Protein AF-A0A3B8LNB0-F1 (afdb_monomer_lite)

Radius of gyration: 43.08 Å; chains: 1; bounding box: 92×65×103 Å

Sequence (412 aa):
MEYYRADARKRTEKNNGCLLYGCSLVPAVFVWGIVSVMEPTWGMLGNIMLLGLIFIYLGISRMNTKLPPAKMSLVLWLSLLCVSGILFAHLGRIGEGIQREEEKQLAQKQKDKQEKLARIKSLIKEAKKSITTSDTSKAFTLLRKVHRVTSGKNGTANRVLKELKLITSKKYLIQVIKNMSEQEYSKFEKNGYVAARHKVSTPEINNLLKRKLHLLKNEATKLRRQMKRERRQRVQNWINQANHVARSRDLCGRPKAIANAWNLLRKIRRQDRVYKKASNATKRLERCRRRAEREWGQALRGVMKTQRSTHCAKLHKIMVSRGIRVSCHGKYSETIKFKWVLFSRSSSRVFLKPIFQGLEKIGFRYIYVDNSRRAWSYKLHPQDESKAGKMILNQMGLGSPLKFRYPETKTR

Secondary structure (DSSP, 8-state):
--S-SSSSSSSSSS--SS-SSSSSSHHHHHHHHHHTTT-HHHHHHHHHHHHHHHHHHHHHHHS-S-S-HHHHHHHHHHHHHHHHHHHHHHHHHHHHHHHHHHHHHHHHHHHHHHHHHHHHHHHHHHHHHHHHTT-HHHHHHHHHHHHHHH-SS-HHHHHHHHHHHHHHHHHHHHHHHHH--HHHHHHHHHTTTTTTT-----HHHHHHHHHHHHHHHHHHHHHHHHHHHHHHHHHHHHHHHHHHHHH-HHHHT-HHHHHHHHHHHTT--TTSTTHHHHHHHHHHHHHHHHHHHHHHHHHHHHHHHHHHHHHHHHHHHHHHTTT-EEEEESTTS-EEEEE-TT--HHHHHHHHHHHHHHHHHTT--EEEEE-SS-EEEEE-----GGGHHHHHHHHTT-SS----PPP-----

Foldseek 3Di:
DPPPDDPDPPPPPPPPPDDDDDPDPVVVVVVVVVVCPPDVVVVVVVVVVVVVVVVVVVVVVPPDDDDDVVVVVVVVVVVVVVVVVVVVVVVVVVVVVV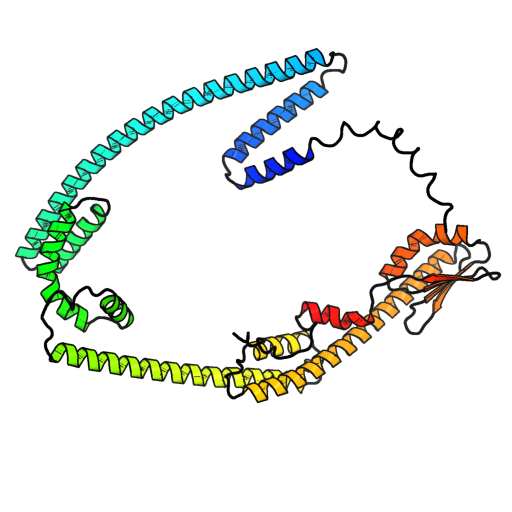VVVVVVVVVVVVVVVVVLVVVLVVLLVVLVVCVVVVNVVSNVVSLVVSCVSPVPDDVPNVVSVVVVCVVCCVVVVVVCVVPDDDVVVVVVVVVVPPCVPDPPVDVVVVVVVVVVVVVVVVVVVVVVVVVLVVVLVQLVVLLVQLVVLLPDPVSLLPLLSLLVSLVSLLVDDPPRPCVVSSQVSLVSSLVSLVVNLVVVLVVVLVVLLVLLVVVQVVCQVVCVVVVWHWDFDDPSSLEIEIEAQDDDPVRVCVVCVVVLVVSLQSRRQWYWYHNPVDIDIDGHDHDDSNCVSLVVSVVSVSNDRRGNDDPPPPPD

pLDDT: mean 77.57, std 18.74, range [37.28, 98.56]

Structure (mmCIF, N/CA/C/O backbone):
data_AF-A0A3B8LNB0-F1
#
_entry.id   AF-A0A3B8LNB0-F1
#
loop_
_atom_site.group_PDB
_atom_site.id
_atom_site.type_symbol
_atom_site.label_atom_id
_atom_site.label_alt_id
_atom_site.label_comp_id
_atom_site.label_asym_id
_atom_site.label_entity_id
_atom_site.label_seq_id
_atom_site.pdbx_PDB_ins_code
_atom_site.Cartn_x
_atom_site.Cartn_y
_atom_site.Cartn_z
_atom_site.occupancy
_atom_site.B_iso_or_equiv
_atom_site.auth_seq_id
_atom_site.auth_comp_id
_atom_site.auth_asym_id
_atom_site.auth_atom_id
_atom_site.pdbx_PDB_model_num
ATOM 1 N N . MET A 1 1 ? 51.749 -22.178 -1.824 1.00 47.59 1 MET A N 1
ATOM 2 C CA . MET A 1 1 ? 51.013 -21.216 -0.980 1.00 47.59 1 MET A CA 1
ATOM 3 C C . MET A 1 1 ? 51.933 -20.823 0.177 1.00 47.59 1 MET A C 1
ATOM 5 O O . MET A 1 1 ? 51.660 -21.185 1.304 1.00 47.59 1 MET A O 1
ATOM 9 N N . GLU A 1 2 ? 53.061 -20.152 -0.107 1.00 44.31 2 GLU A N 1
ATOM 10 C CA . GLU A 1 2 ? 54.080 -19.855 0.926 1.00 44.31 2 GLU A CA 1
ATOM 11 C C . GLU A 1 2 ? 55.056 -18.713 0.551 1.00 44.31 2 GLU A C 1
ATOM 13 O O . GLU A 1 2 ? 56.157 -18.629 1.071 1.00 44.31 2 GLU A O 1
ATOM 18 N N . TYR A 1 3 ? 54.653 -17.785 -0.331 1.00 37.28 3 TYR A N 1
ATOM 19 C CA . TYR A 1 3 ? 55.548 -16.727 -0.850 1.00 37.28 3 TYR A CA 1
ATOM 20 C C . TYR A 1 3 ? 54.986 -15.293 -0.758 1.00 37.28 3 TYR A C 1
ATOM 22 O O . TYR A 1 3 ? 55.338 -14.427 -1.549 1.00 37.28 3 TYR A O 1
ATOM 30 N N . TYR A 1 4 ? 54.108 -15.013 0.215 1.00 40.22 4 TYR A N 1
ATOM 31 C CA . TYR A 1 4 ? 53.531 -13.669 0.425 1.00 40.22 4 TYR A CA 1
ATOM 32 C C . TYR A 1 4 ? 53.410 -13.286 1.913 1.00 40.22 4 TYR A C 1
ATOM 34 O O . TYR A 1 4 ? 52.330 -12.954 2.400 1.00 40.22 4 TYR A O 1
ATOM 42 N N . ARG A 1 5 ? 54.516 -13.327 2.670 1.00 46.34 5 ARG A N 1
ATOM 43 C CA . ARG A 1 5 ? 54.548 -12.807 4.058 1.00 46.34 5 ARG A CA 1
ATOM 44 C C . ARG A 1 5 ? 55.707 -11.864 4.406 1.00 46.34 5 ARG A C 1
ATOM 46 O O . ARG A 1 5 ? 55.809 -11.463 5.559 1.00 46.34 5 ARG A O 1
ATOM 53 N N . ALA A 1 6 ? 56.517 -11.424 3.443 1.00 43.62 6 ALA A N 1
ATOM 54 C CA . ALA A 1 6 ? 57.726 -10.645 3.744 1.00 43.62 6 ALA A CA 1
ATOM 55 C C . ALA A 1 6 ? 57.681 -9.139 3.401 1.00 43.62 6 ALA A C 1
ATOM 57 O O . ALA A 1 6 ? 58.701 -8.481 3.560 1.00 43.62 6 ALA A O 1
ATOM 58 N N . ASP A 1 7 ? 56.538 -8.562 2.998 1.00 42.69 7 ASP A N 1
ATOM 59 C CA . ASP A 1 7 ? 56.508 -7.166 2.498 1.00 42.69 7 ASP A CA 1
ATOM 60 C C . ASP A 1 7 ? 55.556 -6.209 3.251 1.00 42.69 7 ASP A C 1
ATOM 62 O O . ASP A 1 7 ? 55.175 -5.147 2.764 1.00 42.69 7 ASP A O 1
ATOM 66 N N . ALA A 1 8 ? 55.168 -6.562 4.483 1.00 40.72 8 ALA A N 1
ATOM 67 C CA . ALA A 1 8 ? 54.227 -5.776 5.297 1.00 40.72 8 ALA A CA 1
ATOM 68 C C . ALA A 1 8 ? 54.859 -5.034 6.496 1.00 40.72 8 ALA A C 1
ATOM 70 O O . ALA A 1 8 ? 54.129 -4.480 7.313 1.00 40.72 8 ALA A O 1
ATOM 71 N N . ARG A 1 9 ? 56.196 -4.990 6.628 1.00 44.66 9 ARG A N 1
ATOM 72 C CA . ARG A 1 9 ? 56.875 -4.382 7.801 1.00 44.66 9 ARG A CA 1
ATOM 73 C C . ARG A 1 9 ? 57.774 -3.166 7.529 1.00 44.66 9 ARG A C 1
ATOM 75 O O . ARG A 1 9 ? 58.462 -2.728 8.439 1.00 44.66 9 ARG A O 1
ATOM 82 N N . LYS A 1 10 ? 57.739 -2.557 6.336 1.00 39.97 10 LYS A N 1
ATOM 83 C CA . LYS A 1 10 ? 58.525 -1.333 6.030 1.00 39.97 10 LYS A CA 1
ATOM 84 C C . LYS A 1 10 ? 57.711 -0.089 5.630 1.00 39.97 10 LYS A C 1
ATOM 86 O O . LYS A 1 10 ? 58.271 0.869 5.111 1.00 39.97 10 LYS A O 1
ATOM 91 N N . ARG A 1 11 ? 56.396 -0.050 5.895 1.00 41.50 11 ARG A N 1
ATOM 92 C CA . ARG A 1 11 ? 55.531 1.123 5.598 1.00 41.50 11 ARG A CA 1
ATOM 93 C C . ARG A 1 11 ? 54.816 1.738 6.809 1.00 41.50 11 ARG A C 1
ATOM 95 O O . ARG A 1 11 ? 53.816 2.424 6.631 1.00 41.50 11 ARG A O 1
ATOM 102 N N . THR A 1 12 ? 55.324 1.543 8.024 1.00 41.53 12 THR A N 1
ATOM 103 C CA . THR A 1 12 ? 54.740 2.133 9.247 1.00 41.53 12 THR A CA 1
ATOM 104 C C . THR A 1 12 ? 55.551 3.272 9.869 1.00 41.53 12 THR A C 1
ATOM 106 O O . THR A 1 12 ? 55.121 3.809 10.879 1.00 41.53 12 THR A O 1
ATOM 109 N N . GLU A 1 13 ? 56.650 3.725 9.256 1.00 42.22 13 GLU A N 1
ATOM 110 C CA . GLU A 1 13 ? 57.500 4.785 9.842 1.00 42.22 13 GLU A CA 1
ATOM 111 C C . GLU A 1 13 ? 57.568 6.104 9.058 1.00 42.22 13 GLU A C 1
ATOM 113 O O . GLU A 1 13 ? 58.299 7.005 9.452 1.00 42.22 13 GLU A O 1
ATOM 118 N N . LYS A 1 14 ? 56.784 6.292 7.985 1.00 39.81 14 LYS A N 1
ATOM 119 C CA . LYS A 1 14 ? 56.882 7.521 7.163 1.00 39.81 14 LYS A CA 1
ATOM 120 C C . LYS A 1 14 ? 55.637 8.406 7.060 1.00 39.81 14 LYS A C 1
ATOM 122 O O . LYS A 1 14 ? 55.681 9.380 6.322 1.00 39.81 14 LYS A O 1
ATOM 127 N N . ASN A 1 15 ? 54.571 8.133 7.821 1.00 38.41 15 ASN A N 1
ATOM 128 C CA . ASN A 1 15 ? 53.327 8.927 7.782 1.00 38.41 15 ASN A CA 1
ATOM 129 C C . ASN A 1 15 ? 52.863 9.496 9.142 1.00 38.41 15 ASN A C 1
ATOM 131 O O . ASN A 1 15 ? 51.720 9.931 9.260 1.00 38.41 15 ASN A O 1
ATOM 135 N N . ASN A 1 16 ? 53.742 9.579 10.146 1.00 41.66 16 ASN A N 1
ATOM 136 C CA . ASN A 1 16 ? 53.445 10.236 11.431 1.00 41.66 16 ASN A CA 1
ATOM 137 C C . ASN A 1 16 ? 53.895 11.705 11.449 1.00 41.66 16 ASN A C 1
ATOM 139 O O . ASN A 1 16 ? 54.630 12.131 12.333 1.00 41.66 16 ASN A O 1
ATOM 143 N N . GLY A 1 17 ? 53.477 12.491 10.456 1.00 38.34 17 GLY A N 1
ATOM 144 C CA . GLY A 1 17 ? 53.945 13.871 10.331 1.00 38.34 17 GLY A CA 1
ATOM 145 C C . GLY A 1 17 ? 53.030 14.782 9.530 1.00 38.34 17 GLY A C 1
ATOM 146 O O . GLY A 1 17 ? 53.528 15.478 8.661 1.00 38.34 17 GLY A O 1
ATOM 147 N N . CYS A 1 18 ? 51.710 14.745 9.759 1.00 40.84 18 CYS A N 1
ATOM 148 C CA . CYS A 1 18 ? 50.777 15.806 9.330 1.00 40.84 18 CYS A CA 1
ATOM 149 C C . CYS A 1 18 ? 49.344 15.557 9.843 1.00 40.84 18 CYS A C 1
ATOM 151 O O . CYS A 1 18 ? 48.437 15.355 9.050 1.00 40.84 18 CYS A O 1
ATOM 153 N N . LEU A 1 19 ? 49.105 15.545 11.158 1.00 40.72 19 LEU A N 1
ATOM 154 C CA . LEU A 1 19 ? 47.739 15.553 11.719 1.00 40.72 19 LEU A CA 1
ATOM 155 C C . LEU A 1 19 ? 47.751 16.120 13.153 1.00 40.72 19 LEU A C 1
ATOM 157 O O . LEU A 1 19 ? 47.527 15.392 14.110 1.00 40.72 19 LEU A O 1
ATOM 161 N N . LEU A 1 20 ? 48.045 17.416 13.329 1.00 45.12 20 LEU A N 1
ATOM 162 C CA . LEU A 1 20 ? 47.995 18.046 14.665 1.00 45.12 20 LEU A CA 1
ATOM 163 C C . LEU A 1 20 ? 47.357 19.448 14.746 1.00 45.12 20 LEU A C 1
ATOM 165 O O . LEU A 1 20 ? 47.455 20.082 15.786 1.00 45.12 20 LEU A O 1
ATOM 169 N N . TYR A 1 21 ? 46.618 19.921 13.732 1.00 42.56 21 TYR A N 1
ATOM 170 C CA . TYR A 1 21 ? 45.950 21.242 13.808 1.00 42.56 21 TYR A CA 1
ATOM 171 C C . TYR A 1 21 ? 44.509 21.298 13.264 1.00 42.56 21 TYR A C 1
ATOM 173 O O . TYR A 1 21 ? 44.079 22.321 12.745 1.00 42.56 21 TYR A O 1
ATOM 181 N N . GLY A 1 22 ? 43.724 20.219 13.388 1.00 43.25 22 GLY A N 1
ATOM 182 C CA . GLY A 1 22 ? 42.384 20.167 12.773 1.00 43.25 22 GLY A CA 1
ATOM 183 C C . GLY A 1 22 ? 41.239 19.559 13.585 1.00 43.25 22 GLY A C 1
ATOM 184 O O . GLY A 1 22 ? 40.227 19.220 12.983 1.00 43.25 22 GLY A O 1
ATOM 185 N N . CYS A 1 23 ? 41.357 19.361 14.906 1.00 42.91 23 CYS A N 1
ATOM 186 C CA . CYS A 1 23 ? 40.356 18.575 15.659 1.00 42.91 23 CYS A CA 1
ATOM 187 C C . CYS A 1 23 ? 39.859 19.150 17.000 1.00 42.91 23 CYS A C 1
ATOM 189 O O . CYS A 1 23 ? 39.210 18.428 17.748 1.00 42.91 23 CYS A O 1
ATOM 191 N N . SER A 1 24 ? 40.068 20.432 17.315 1.00 45.41 24 SER A N 1
ATOM 192 C CA . SER A 1 24 ? 39.623 21.000 18.606 1.00 45.41 24 SER A CA 1
ATOM 193 C C . SER A 1 24 ? 38.298 21.782 18.584 1.00 45.41 24 SER A C 1
ATOM 195 O O . SER A 1 24 ? 37.756 22.059 19.649 1.00 45.41 24 SER A O 1
ATOM 197 N N . LEU A 1 25 ? 37.719 22.108 17.420 1.00 47.16 25 LEU A N 1
ATOM 198 C CA . LEU A 1 25 ? 36.501 22.943 17.354 1.00 47.16 25 LEU A CA 1
ATOM 199 C C . LEU A 1 25 ? 35.176 22.162 17.329 1.00 47.16 25 LEU A C 1
ATOM 201 O O . LEU A 1 25 ? 34.131 22.710 17.673 1.00 47.16 25 LEU A O 1
ATOM 205 N N . VAL A 1 26 ? 35.194 20.879 16.968 1.00 46.97 26 VAL A N 1
ATOM 206 C CA . VAL A 1 26 ? 33.964 20.079 16.813 1.00 46.97 26 VAL A CA 1
ATOM 207 C C . VAL A 1 26 ? 33.303 19.699 18.154 1.00 46.97 26 VAL A C 1
ATOM 209 O O . VAL A 1 26 ? 32.074 19.751 18.224 1.00 46.97 26 VAL A O 1
ATOM 212 N N . PRO A 1 27 ? 34.036 19.395 19.248 1.00 47.06 27 PRO A N 1
ATOM 213 C CA . PRO A 1 27 ? 33.396 19.081 20.530 1.00 47.06 27 PRO A CA 1
ATOM 214 C C . PRO A 1 27 ? 32.747 20.303 21.200 1.00 47.06 27 PRO A C 1
ATOM 216 O O . PRO A 1 27 ? 31.698 20.175 21.828 1.00 47.06 27 PRO A O 1
ATOM 219 N N . ALA A 1 28 ? 33.328 21.498 21.036 1.00 50.28 28 ALA A N 1
ATOM 220 C CA . ALA A 1 28 ? 32.856 22.715 21.698 1.00 50.28 28 ALA A CA 1
ATOM 221 C C . ALA A 1 28 ? 31.493 23.184 21.162 1.00 50.28 28 ALA A C 1
ATOM 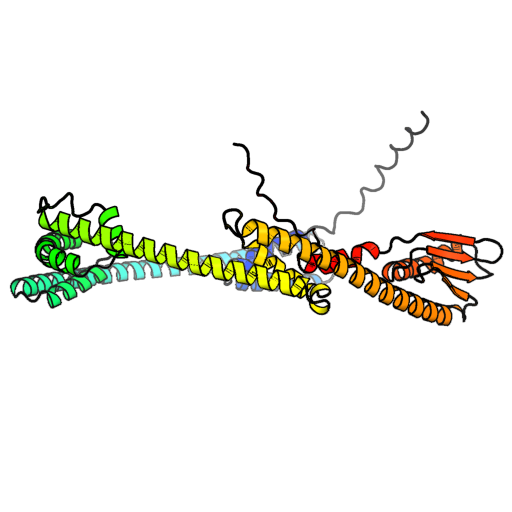223 O O . ALA A 1 28 ? 30.611 23.532 21.943 1.00 50.28 28 ALA A O 1
ATOM 224 N N . VAL A 1 29 ? 31.274 23.107 19.844 1.00 53.78 29 VAL A N 1
ATOM 225 C CA . VAL A 1 29 ? 29.987 23.474 19.221 1.00 53.78 29 VAL A CA 1
ATOM 226 C C . VAL A 1 29 ? 28.875 22.493 19.616 1.00 53.78 29 VAL A C 1
ATOM 228 O O . VAL A 1 29 ? 27.722 22.890 19.780 1.00 53.78 29 VAL A O 1
ATOM 231 N N . PHE A 1 30 ? 29.219 21.219 19.837 1.00 47.47 30 PHE A N 1
ATOM 232 C CA . PHE A 1 30 ? 28.248 20.184 20.194 1.00 47.47 30 PHE A CA 1
ATOM 233 C C . PHE A 1 30 ? 27.805 20.259 21.664 1.00 47.47 30 PHE A C 1
ATOM 235 O O . PHE A 1 30 ? 26.628 20.060 21.955 1.00 47.47 30 PHE A O 1
ATOM 242 N N . VAL A 1 31 ? 28.709 20.605 22.589 1.00 55.16 31 VAL A N 1
ATOM 243 C CA . VAL A 1 31 ? 28.351 20.841 24.002 1.00 55.16 31 VAL A CA 1
ATOM 244 C C . VAL A 1 31 ? 27.534 22.128 24.152 1.00 55.16 31 VAL A C 1
ATOM 246 O O . VAL A 1 31 ? 26.568 22.161 24.913 1.00 55.16 31 VAL A O 1
ATOM 249 N N . TRP A 1 32 ? 27.847 23.167 23.374 1.00 53.41 32 TRP A N 1
ATOM 250 C CA . TRP A 1 32 ? 27.136 24.445 23.446 1.00 53.41 32 TRP A CA 1
ATOM 251 C C . TRP A 1 32 ? 25.685 24.342 22.956 1.00 53.41 32 TRP A C 1
ATOM 253 O O . TRP A 1 32 ? 24.777 24.850 23.611 1.00 53.41 32 TRP A O 1
ATOM 263 N N . GLY A 1 33 ? 25.441 23.568 21.890 1.00 52.94 33 GLY A N 1
ATOM 264 C CA . GLY A 1 33 ? 24.086 23.287 21.403 1.00 52.94 33 GLY A CA 1
ATOM 265 C C . GLY A 1 33 ? 23.198 22.529 22.400 1.00 52.94 33 GLY A C 1
ATOM 266 O O . GLY A 1 33 ? 21.979 22.654 22.334 1.00 52.94 33 GLY A O 1
ATOM 267 N N . ILE A 1 34 ? 23.781 21.781 23.345 1.00 52.62 34 ILE A N 1
ATOM 268 C CA . ILE A 1 34 ? 23.028 21.054 24.381 1.00 52.62 34 ILE A CA 1
ATOM 269 C C . ILE A 1 34 ? 22.676 21.977 25.559 1.00 52.62 34 ILE A C 1
ATOM 271 O O . ILE A 1 34 ? 21.572 21.886 26.094 1.00 52.62 34 ILE A O 1
ATOM 275 N N . VAL A 1 35 ? 23.556 22.916 25.925 1.00 50.47 35 VAL A N 1
ATOM 276 C CA . VAL A 1 35 ? 23.303 23.871 27.022 1.00 50.47 35 VAL A CA 1
ATOM 277 C C . VAL A 1 35 ? 22.252 24.920 26.633 1.00 50.47 35 VAL A C 1
ATOM 279 O O . VAL A 1 35 ? 21.405 25.268 27.453 1.00 50.47 35 VAL A O 1
ATOM 282 N N . SER A 1 36 ? 22.213 25.361 25.369 1.00 47.31 36 SER A N 1
ATOM 283 C CA . SER A 1 36 ? 21.210 26.329 24.887 1.00 47.31 36 SER A CA 1
ATOM 284 C C . SER A 1 36 ? 19.768 25.804 24.886 1.00 47.31 36 SER A C 1
ATOM 286 O O . SER A 1 36 ? 18.832 26.591 24.770 1.00 47.31 36 SER A O 1
ATOM 288 N N . VAL A 1 37 ? 19.573 24.487 25.006 1.00 51.66 37 VAL A N 1
ATOM 289 C CA . VAL A 1 37 ? 18.241 23.862 25.000 1.00 51.66 37 VAL A CA 1
ATOM 290 C C . VAL A 1 37 ? 17.629 23.799 26.404 1.00 51.66 37 VAL A C 1
ATOM 292 O O . VAL A 1 37 ? 16.415 23.637 26.512 1.00 51.66 37 VAL A O 1
ATOM 295 N N . MET A 1 38 ? 18.418 23.951 27.479 1.00 45.47 38 MET A N 1
ATOM 296 C CA . MET A 1 38 ? 17.905 23.713 28.833 1.00 45.47 38 MET A CA 1
ATOM 297 C C . MET A 1 38 ? 17.349 24.936 29.565 1.00 45.47 38 MET A C 1
ATOM 299 O O . MET A 1 38 ? 16.394 24.739 30.303 1.00 45.47 38 MET A O 1
ATOM 303 N N . GLU A 1 39 ? 17.800 26.174 29.333 1.00 48.69 39 GLU A N 1
ATOM 304 C CA . GLU A 1 39 ? 17.198 27.359 29.978 1.00 48.69 39 GLU A CA 1
ATOM 305 C C . GLU A 1 39 ? 17.448 28.654 29.166 1.00 48.69 39 GLU A C 1
ATOM 307 O O . GLU A 1 39 ? 18.599 28.981 28.861 1.00 48.69 39 GLU A O 1
ATOM 312 N N . PRO A 1 40 ? 16.406 29.440 28.821 1.00 51.19 40 PRO A N 1
ATOM 313 C CA . PRO A 1 40 ? 16.531 30.599 27.925 1.00 51.19 40 PRO A CA 1
ATOM 314 C C . PRO A 1 40 ? 17.334 31.775 28.511 1.00 51.19 40 PRO A C 1
ATOM 316 O O . PRO A 1 40 ? 17.843 32.604 27.760 1.00 51.19 40 PRO A O 1
ATOM 319 N N . THR A 1 41 ? 17.493 31.851 29.833 1.00 54.41 41 THR A N 1
ATOM 320 C CA . THR A 1 41 ? 18.237 32.923 30.519 1.00 54.41 41 THR A CA 1
ATOM 321 C C . THR A 1 41 ? 19.754 32.769 30.392 1.00 54.41 41 THR A C 1
ATOM 323 O O . THR A 1 41 ? 20.460 33.762 30.219 1.00 54.41 41 THR A O 1
ATOM 326 N N . TRP A 1 42 ? 20.266 31.535 30.369 1.00 55.84 42 TRP A N 1
ATOM 327 C CA . TRP A 1 42 ? 21.692 31.262 30.146 1.00 55.84 42 TRP A CA 1
ATOM 328 C C . TRP A 1 42 ? 22.116 31.493 28.694 1.00 55.84 42 TRP A C 1
ATOM 330 O O . TRP A 1 42 ? 23.265 31.850 28.431 1.00 55.84 42 TRP A O 1
ATOM 340 N N . GLY A 1 43 ? 21.177 31.366 27.750 1.00 60.16 43 GLY A N 1
ATOM 341 C CA . GLY A 1 43 ? 21.426 31.625 26.333 1.00 60.16 43 GLY A CA 1
ATOM 342 C C . GLY A 1 43 ? 21.853 33.068 26.050 1.00 60.16 43 GLY A C 1
ATOM 343 O O . GLY A 1 43 ? 22.729 33.296 25.219 1.00 60.16 43 GLY A O 1
ATOM 344 N N . MET A 1 44 ? 21.296 34.050 26.769 1.00 63.31 44 MET A N 1
ATOM 345 C CA . MET A 1 44 ? 21.605 35.464 26.521 1.00 63.31 44 MET A CA 1
ATOM 346 C C . MET A 1 44 ? 23.004 35.849 27.026 1.00 63.31 44 MET A C 1
ATOM 348 O O . MET A 1 44 ? 23.778 36.456 26.288 1.00 63.31 44 MET A O 1
ATOM 352 N N . LEU A 1 45 ? 23.370 35.423 28.241 1.00 68.25 45 LEU A N 1
ATOM 353 C CA . LEU A 1 45 ? 24.714 35.632 28.799 1.00 68.25 45 LEU A CA 1
ATOM 354 C C . LEU A 1 45 ? 25.786 34.856 28.021 1.00 68.25 45 LEU A C 1
ATOM 356 O O . LEU A 1 45 ? 26.863 35.391 27.758 1.00 68.25 45 LEU A O 1
ATOM 360 N N . GLY A 1 46 ? 25.473 33.629 27.590 1.00 71.75 46 GLY A N 1
ATOM 361 C CA . GLY A 1 46 ? 26.355 32.828 26.741 1.00 71.75 46 GLY A CA 1
ATOM 362 C C . GLY A 1 46 ? 26.640 33.500 25.397 1.00 71.75 46 GLY A C 1
ATOM 363 O O . GLY A 1 46 ? 27.793 33.556 24.972 1.00 71.75 46 GLY A O 1
ATOM 364 N N . ASN A 1 47 ? 25.619 34.077 24.758 1.00 73.31 47 ASN A N 1
ATOM 365 C CA . ASN A 1 47 ? 25.783 34.790 23.491 1.00 73.31 47 ASN A CA 1
ATOM 366 C C . ASN A 1 47 ? 26.624 36.068 23.636 1.00 73.31 47 ASN A C 1
ATOM 368 O O . ASN A 1 47 ? 27.452 36.344 22.770 1.00 73.31 47 ASN A O 1
ATOM 372 N N . ILE A 1 48 ? 26.466 36.820 24.731 1.00 75.75 48 ILE A N 1
ATOM 373 C CA . ILE A 1 48 ? 27.280 38.018 25.003 1.00 75.75 48 ILE A CA 1
ATOM 374 C C . ILE A 1 48 ? 28.753 37.635 25.221 1.00 75.75 48 ILE A C 1
ATOM 376 O O . ILE A 1 48 ? 29.641 38.261 24.643 1.00 75.75 48 ILE A O 1
ATOM 380 N N . MET A 1 49 ? 29.018 36.569 25.985 1.00 76.44 49 MET A N 1
ATOM 381 C CA . MET A 1 49 ? 30.370 36.028 26.188 1.00 76.44 49 MET A CA 1
ATOM 382 C C . MET A 1 49 ? 31.009 35.559 24.876 1.00 76.44 49 MET A C 1
ATOM 384 O O . MET A 1 49 ? 32.164 35.888 24.602 1.00 76.44 49 MET A O 1
ATOM 388 N N . LEU A 1 50 ? 30.260 34.832 24.037 1.00 76.19 50 LEU A N 1
ATOM 389 C CA . LEU A 1 50 ? 30.762 34.361 22.747 1.00 76.19 50 LEU A CA 1
ATOM 390 C C . LEU A 1 50 ? 31.108 35.536 21.823 1.00 76.19 50 LEU A C 1
ATOM 392 O O . LEU A 1 50 ? 32.180 35.547 21.221 1.00 76.19 50 LEU A O 1
ATOM 396 N N . LEU A 1 51 ? 30.234 36.542 21.739 1.00 76.69 51 LEU A N 1
ATOM 397 C CA . LEU A 1 51 ? 30.493 37.745 20.948 1.00 76.69 51 LEU A CA 1
ATOM 398 C C . LEU A 1 51 ? 31.733 38.489 21.456 1.00 76.69 51 LEU A C 1
ATOM 400 O O . LEU A 1 51 ? 32.578 38.864 20.647 1.00 76.69 51 LEU A O 1
ATOM 404 N N . GLY A 1 52 ? 31.899 38.630 22.775 1.00 79.12 52 GLY A N 1
ATOM 405 C CA . GLY A 1 52 ? 33.100 39.221 23.371 1.00 79.12 52 GLY A CA 1
ATOM 406 C C . GLY A 1 52 ? 34.384 38.483 22.978 1.00 79.12 52 GLY A C 1
ATOM 407 O O . GLY A 1 52 ? 35.347 39.111 22.540 1.00 79.12 52 GLY A O 1
ATOM 408 N N . LEU A 1 53 ? 34.381 37.147 23.043 1.00 77.62 53 LEU A N 1
ATOM 409 C CA . LEU A 1 53 ? 35.521 36.319 22.628 1.00 77.62 53 LEU A CA 1
ATOM 410 C C . LEU A 1 53 ? 35.823 36.445 21.130 1.00 77.62 53 LEU A C 1
ATOM 412 O O . LEU A 1 53 ? 36.991 36.505 20.746 1.00 77.62 53 LEU A O 1
ATOM 416 N N . ILE A 1 54 ? 34.790 36.537 20.288 1.00 77.38 54 ILE A N 1
ATOM 417 C CA . ILE A 1 54 ? 34.943 36.765 18.845 1.00 77.38 54 ILE A CA 1
ATOM 418 C C . ILE A 1 54 ? 35.573 38.138 18.583 1.00 77.38 54 ILE A C 1
ATOM 420 O O . ILE A 1 54 ? 36.508 38.230 17.791 1.00 77.38 54 ILE A O 1
ATOM 424 N N . PHE A 1 55 ? 35.127 39.198 19.264 1.00 78.38 55 PHE A N 1
ATOM 425 C CA . PHE A 1 55 ? 35.709 40.536 19.111 1.00 78.38 55 PHE A CA 1
ATOM 426 C C . PHE A 1 55 ? 37.167 40.600 19.577 1.00 78.38 55 PHE A C 1
ATOM 428 O O . PHE A 1 55 ? 37.991 41.201 18.888 1.00 78.38 55 PHE A O 1
ATOM 435 N N . ILE A 1 56 ? 37.510 39.937 20.685 1.00 77.50 56 ILE A N 1
ATOM 436 C CA . ILE A 1 56 ? 38.898 39.826 21.158 1.00 77.50 56 ILE A CA 1
ATOM 437 C C . ILE A 1 56 ? 39.745 39.069 20.130 1.00 77.50 56 ILE A C 1
ATOM 439 O O . ILE A 1 56 ? 40.813 39.543 19.746 1.00 77.50 56 ILE A O 1
ATOM 443 N N . TYR A 1 57 ? 39.256 37.935 19.621 1.00 75.19 57 TYR A N 1
ATOM 444 C CA . TYR A 1 57 ? 39.961 37.143 18.612 1.00 75.19 57 TYR A CA 1
ATOM 445 C C . TYR A 1 57 ? 40.181 37.918 17.306 1.00 75.19 57 TYR A C 1
ATOM 447 O O . TYR A 1 57 ? 41.274 37.883 16.736 1.00 75.19 57 TYR A O 1
ATOM 455 N N . LEU A 1 58 ? 39.167 38.654 16.845 1.00 78.00 58 LEU A N 1
ATOM 456 C CA . LEU A 1 58 ? 39.256 39.500 15.657 1.00 78.00 58 LEU A CA 1
ATOM 457 C C . LEU A 1 58 ? 40.196 40.691 15.877 1.00 78.00 58 LEU A C 1
ATOM 459 O O . LEU A 1 58 ? 40.962 41.027 14.977 1.00 78.00 58 LEU A O 1
ATOM 463 N N . GLY A 1 59 ? 40.185 41.296 17.068 1.00 77.00 59 GLY A N 1
ATOM 464 C CA . GLY A 1 59 ? 41.116 42.357 17.454 1.00 77.00 59 GLY A CA 1
ATOM 465 C C . GLY A 1 59 ? 42.568 41.876 17.468 1.00 77.00 59 GLY A C 1
ATOM 466 O O . GLY A 1 59 ? 43.432 42.521 16.877 1.00 77.00 59 GLY A O 1
ATOM 467 N N . ILE A 1 60 ? 42.824 40.701 18.052 1.00 70.38 60 ILE A N 1
ATOM 468 C CA . ILE A 1 60 ? 44.147 40.059 18.065 1.00 70.38 60 ILE A CA 1
ATOM 469 C C . ILE A 1 60 ? 44.581 39.688 16.643 1.00 70.38 60 ILE A C 1
ATOM 471 O O . ILE A 1 60 ? 45.714 39.959 16.264 1.00 70.38 60 ILE A O 1
ATOM 475 N N . SER A 1 61 ? 43.678 39.142 15.824 1.00 68.44 61 SER A N 1
ATOM 476 C CA . SER A 1 61 ? 43.982 38.780 14.430 1.00 68.44 61 SER A CA 1
ATOM 477 C C . SER A 1 61 ? 44.292 39.995 13.548 1.00 68.44 61 SER A C 1
ATOM 479 O O . SER A 1 61 ? 45.009 39.865 12.559 1.00 68.44 61 SER A O 1
ATOM 481 N N . ARG A 1 62 ? 43.778 41.185 13.896 1.00 73.88 62 ARG A N 1
ATOM 482 C CA . ARG A 1 62 ? 44.109 42.450 13.220 1.00 73.88 62 ARG A CA 1
ATOM 483 C C . ARG A 1 62 ? 45.432 43.056 13.688 1.00 73.88 62 ARG A C 1
ATOM 485 O O . ARG A 1 62 ? 46.039 43.821 12.940 1.00 73.88 62 ARG A O 1
ATOM 492 N N . MET A 1 63 ? 45.892 42.727 14.893 1.00 69.94 63 MET A N 1
ATOM 493 C CA . MET A 1 63 ? 47.182 43.179 15.408 1.00 69.94 63 MET A CA 1
ATOM 494 C C . MET A 1 63 ? 48.315 42.300 14.853 1.00 69.94 63 MET A C 1
ATOM 496 O O . MET A 1 63 ? 48.674 41.270 15.406 1.00 69.94 63 MET A O 1
ATOM 500 N N . ASN A 1 64 ? 48.820 42.744 13.701 1.00 52.97 64 ASN A N 1
ATOM 501 C CA . ASN A 1 64 ? 50.052 42.411 12.974 1.00 52.97 64 ASN A CA 1
ATOM 502 C C . ASN A 1 64 ? 51.016 41.344 13.574 1.00 52.97 64 ASN A C 1
ATOM 504 O O . ASN A 1 64 ? 51.444 41.409 14.725 1.00 52.97 64 ASN A O 1
ATOM 508 N N . THR A 1 65 ? 51.466 40.423 12.716 1.00 58.03 65 THR A N 1
ATOM 509 C CA . THR A 1 65 ? 52.130 39.119 12.960 1.00 58.03 65 THR A CA 1
ATOM 510 C C . THR A 1 65 ? 53.546 39.128 13.574 1.00 58.03 65 THR A C 1
ATOM 512 O O . THR A 1 65 ? 54.333 38.220 13.310 1.00 58.03 65 THR A O 1
ATOM 515 N N . LYS A 1 66 ? 53.922 40.118 14.394 1.00 59.38 66 LYS A N 1
ATOM 516 C CA . LYS A 1 66 ? 55.295 40.236 14.943 1.00 59.38 66 LYS A CA 1
ATOM 517 C C . LYS A 1 66 ? 55.441 39.951 16.442 1.00 59.38 66 LYS A C 1
ATOM 519 O O . LYS A 1 66 ? 56.533 40.112 16.984 1.00 59.38 66 LYS A O 1
ATOM 524 N N . LEU A 1 67 ? 54.387 39.510 17.127 1.00 64.19 67 LEU A N 1
ATOM 525 C CA . LEU A 1 67 ? 54.478 39.147 18.544 1.00 64.19 67 LEU A CA 1
ATOM 526 C C . LEU A 1 67 ? 54.884 37.674 18.723 1.00 64.19 67 LEU A C 1
ATOM 528 O O . LEU A 1 67 ? 54.219 36.792 18.176 1.00 64.19 67 LEU A O 1
ATOM 532 N N . PRO A 1 68 ? 55.940 37.377 19.507 1.00 72.88 68 PRO A N 1
ATOM 533 C CA . PRO A 1 68 ? 56.327 36.003 19.789 1.00 72.88 68 PRO A CA 1
ATOM 534 C C . PRO A 1 68 ? 55.213 35.283 20.572 1.00 72.88 68 PRO A C 1
ATOM 536 O O . PRO A 1 68 ? 54.585 35.888 21.450 1.00 72.88 68 PRO A O 1
ATOM 539 N N . PRO A 1 69 ? 54.979 33.985 20.309 1.00 74.19 69 PRO A N 1
ATOM 540 C CA . PRO A 1 69 ? 53.835 33.228 20.830 1.00 74.19 69 PRO A CA 1
ATOM 541 C C . PRO A 1 69 ? 53.732 33.226 22.366 1.00 74.19 69 PRO A C 1
ATOM 543 O O . PRO A 1 69 ? 52.630 33.187 22.912 1.00 74.19 69 PRO A O 1
ATOM 546 N N . ALA A 1 70 ? 54.856 33.363 23.076 1.00 73.88 70 ALA A N 1
ATOM 547 C CA . ALA A 1 70 ? 54.878 33.479 24.535 1.00 73.88 70 ALA A CA 1
ATOM 548 C C . ALA A 1 70 ? 54.152 34.738 25.055 1.00 73.88 70 ALA A C 1
ATOM 550 O O . ALA A 1 70 ? 53.451 34.675 26.064 1.00 73.88 70 ALA A O 1
ATOM 551 N N . LYS A 1 71 ? 54.252 35.872 24.346 1.00 75.19 71 LYS A N 1
ATOM 552 C CA . LYS A 1 71 ? 53.580 37.124 24.737 1.00 75.19 71 LYS A CA 1
ATOM 553 C C . LYS A 1 71 ? 52.079 37.088 24.432 1.00 75.19 71 LYS A C 1
ATOM 555 O O . LYS A 1 71 ? 51.295 37.633 25.200 1.00 75.19 71 LYS A O 1
ATOM 560 N N . MET A 1 72 ? 51.670 36.384 23.373 1.00 71.25 72 MET A N 1
ATOM 561 C CA . MET A 1 72 ? 50.253 36.156 23.042 1.00 71.25 72 MET A CA 1
ATOM 562 C C . MET A 1 72 ? 49.533 35.347 24.128 1.00 71.25 72 MET A C 1
ATOM 564 O O . MET A 1 72 ? 48.422 35.699 24.519 1.00 71.25 72 MET A O 1
ATOM 568 N N . SER A 1 73 ? 50.187 34.310 24.663 1.00 74.44 73 SER A N 1
ATOM 569 C CA . SER A 1 73 ? 49.650 33.526 25.784 1.00 74.44 73 SER A CA 1
ATOM 570 C C . SER A 1 73 ? 49.433 34.394 27.028 1.00 74.44 73 SER A C 1
ATOM 572 O O . SER A 1 73 ? 48.365 34.350 27.633 1.00 74.44 73 SER A O 1
ATOM 574 N N . LEU A 1 74 ? 50.399 35.253 27.368 1.00 78.31 74 LEU A N 1
ATOM 575 C CA . LEU A 1 74 ? 50.304 36.127 28.539 1.00 78.31 74 LEU A CA 1
ATOM 576 C C . LEU A 1 74 ? 49.149 37.138 28.425 1.00 78.31 74 LEU A C 1
ATOM 578 O O . LEU A 1 74 ? 48.426 37.353 29.393 1.00 78.31 74 LEU A O 1
ATOM 582 N N . VAL A 1 75 ? 48.924 37.711 27.237 1.00 77.44 75 VAL A N 1
ATOM 583 C CA . VAL A 1 75 ? 47.794 38.625 26.979 1.00 77.44 75 VAL A CA 1
ATOM 584 C C . VAL A 1 75 ? 46.447 37.896 27.073 1.00 77.44 75 VAL A C 1
ATOM 586 O O . VAL A 1 75 ? 45.490 38.426 27.644 1.00 77.44 75 VAL A O 1
ATOM 589 N N . LEU A 1 76 ? 46.366 36.661 26.571 1.00 75.62 76 LEU A N 1
ATOM 590 C CA . LEU A 1 76 ? 45.179 35.811 26.715 1.00 75.62 76 LEU A CA 1
ATOM 591 C C . LEU A 1 76 ? 44.888 35.480 28.185 1.00 75.62 76 LEU A C 1
ATOM 593 O O . LEU A 1 76 ? 43.745 35.585 28.618 1.00 75.62 76 LEU A O 1
ATOM 597 N N . TRP A 1 77 ? 45.910 35.153 28.973 1.00 77.94 77 TRP A N 1
ATOM 598 C CA . TRP A 1 77 ? 45.744 34.875 30.401 1.00 77.94 77 TRP A CA 1
ATOM 599 C C . TRP A 1 77 ? 45.365 36.119 31.210 1.00 77.94 77 TRP A C 1
ATOM 601 O O . TRP A 1 77 ? 44.457 36.050 32.036 1.00 77.94 77 TRP A O 1
ATOM 611 N N . LEU A 1 78 ? 45.995 37.267 30.946 1.00 77.44 78 LEU A N 1
ATOM 612 C CA . LEU A 1 78 ? 45.663 38.530 31.615 1.00 77.44 78 LEU A CA 1
ATOM 613 C C . LEU A 1 78 ? 44.237 38.990 31.297 1.00 77.44 78 LEU A C 1
ATOM 615 O O . LEU A 1 78 ? 43.516 39.410 32.198 1.00 77.44 78 LEU A O 1
ATOM 619 N N . SER A 1 79 ? 43.797 38.857 30.043 1.00 75.50 79 SER A N 1
ATOM 620 C CA . SER A 1 79 ? 42.414 39.180 29.669 1.00 75.50 79 SER A CA 1
ATOM 621 C C . SER A 1 79 ? 41.402 38.233 30.322 1.00 75.50 79 SER A C 1
ATOM 623 O O . SER A 1 79 ? 40.384 38.702 30.831 1.00 75.50 79 SER A O 1
ATOM 625 N N . LEU A 1 80 ? 41.703 36.933 30.416 1.00 75.06 80 LEU A N 1
ATOM 626 C CA . LEU A 1 80 ? 40.894 35.970 31.175 1.00 75.06 80 LEU A CA 1
ATOM 627 C C . LEU A 1 80 ? 40.798 36.336 32.663 1.00 75.06 80 LEU A C 1
ATOM 629 O O . LEU A 1 80 ? 39.703 36.306 33.228 1.00 75.06 80 LEU A O 1
ATOM 633 N N . LEU A 1 81 ? 41.908 36.740 33.288 1.00 74.94 81 LEU A N 1
ATOM 634 C CA . LEU A 1 81 ? 41.926 37.155 34.692 1.00 74.94 81 LEU A CA 1
ATOM 635 C C . LEU A 1 81 ? 41.113 38.438 34.921 1.00 74.94 81 LEU A C 1
ATOM 637 O O . LEU A 1 81 ? 40.283 38.463 35.831 1.00 74.94 81 LEU A O 1
ATOM 641 N N . CYS A 1 82 ? 41.251 39.456 34.065 1.00 75.56 82 CYS A N 1
ATOM 642 C CA . CYS A 1 82 ? 40.458 40.687 34.157 1.00 75.56 82 CYS A CA 1
ATOM 643 C C . CYS A 1 82 ? 38.952 40.430 34.001 1.00 75.56 82 CYS A C 1
ATOM 645 O O . CYS A 1 82 ? 38.155 40.954 34.781 1.00 75.56 82 CYS A O 1
ATOM 647 N N . VAL A 1 83 ? 38.550 39.591 33.038 1.00 72.94 83 VAL A N 1
ATOM 648 C CA . VAL A 1 83 ? 37.134 39.241 32.842 1.00 72.94 83 VAL A CA 1
ATOM 649 C C . VAL A 1 83 ? 36.605 38.441 34.035 1.00 72.94 83 VAL A C 1
ATOM 651 O O . VAL A 1 83 ? 35.491 38.697 34.493 1.00 72.94 83 VAL A O 1
ATOM 654 N N . SER A 1 84 ? 37.411 37.535 34.602 1.00 70.38 84 SER A N 1
ATOM 655 C CA . SER A 1 84 ? 37.015 36.757 35.782 1.00 70.38 84 SER A CA 1
ATOM 656 C C . SER A 1 84 ? 36.832 37.624 37.038 1.00 70.38 84 SER A C 1
ATOM 658 O O . SER A 1 84 ? 35.848 37.449 37.755 1.00 70.38 84 SER A O 1
ATOM 660 N N . GLY A 1 85 ? 37.699 38.620 37.263 1.00 72.69 85 GLY A N 1
ATOM 661 C CA . GLY A 1 85 ? 37.597 39.547 38.396 1.00 72.69 85 GLY A CA 1
ATOM 662 C C . GLY A 1 85 ? 36.340 40.422 38.357 1.00 72.69 85 GLY A C 1
ATOM 663 O O . GLY A 1 85 ? 35.660 40.573 39.373 1.00 72.69 85 GLY A O 1
ATOM 664 N N . ILE A 1 86 ? 35.973 40.936 37.176 1.00 73.19 86 ILE A N 1
ATOM 665 C CA . ILE A 1 86 ? 34.732 41.711 36.995 1.00 73.19 86 ILE A CA 1
ATOM 666 C C . ILE A 1 86 ? 33.508 40.821 37.247 1.00 73.19 86 ILE A C 1
ATOM 668 O O . ILE A 1 86 ? 32.562 41.255 37.905 1.00 73.19 86 ILE A O 1
ATOM 672 N N . LEU A 1 87 ? 33.541 39.565 36.787 1.00 70.00 87 LEU A N 1
ATOM 673 C CA . LEU A 1 87 ? 32.453 38.611 37.004 1.00 70.00 87 LEU A CA 1
ATOM 674 C C . LEU A 1 87 ? 32.253 38.304 38.497 1.00 70.00 87 LEU A C 1
ATOM 676 O O . LEU A 1 87 ? 31.123 38.337 38.983 1.00 70.00 87 LEU A O 1
ATOM 680 N N . PHE A 1 88 ? 33.338 38.067 39.241 1.00 68.69 88 PHE A N 1
ATOM 681 C CA . PHE A 1 88 ? 33.280 37.800 40.683 1.00 68.69 88 PHE A CA 1
ATOM 682 C C . PHE A 1 88 ? 32.787 39.010 41.488 1.00 68.69 88 PHE A C 1
ATOM 684 O O . PHE A 1 88 ? 31.946 38.847 42.374 1.00 68.69 88 PHE A O 1
ATOM 691 N N . ALA A 1 89 ? 33.221 40.228 41.150 1.00 70.50 89 ALA A N 1
ATOM 692 C CA . ALA A 1 89 ? 32.725 41.446 41.795 1.00 70.50 89 ALA A CA 1
ATOM 693 C C . ALA A 1 89 ? 31.226 41.680 41.529 1.00 70.50 89 ALA A C 1
ATOM 695 O O . ALA A 1 89 ? 30.495 42.146 42.408 1.00 70.50 89 ALA A O 1
ATOM 696 N N . HIS A 1 90 ? 30.747 41.330 40.330 1.00 66.94 90 HIS A N 1
ATOM 697 C CA . HIS A 1 90 ? 29.334 41.453 39.978 1.00 66.94 90 HIS A CA 1
ATOM 698 C C . HIS A 1 90 ? 28.466 40.390 40.668 1.00 66.94 90 HIS A C 1
ATOM 700 O O . HIS A 1 90 ? 27.356 40.702 41.101 1.00 66.94 90 HIS A O 1
ATOM 706 N N . LEU A 1 91 ? 28.979 39.165 40.823 1.00 60.38 91 LEU A N 1
ATOM 707 C CA . LEU A 1 91 ? 28.317 38.087 41.564 1.00 60.38 91 LEU A CA 1
ATOM 708 C C . LEU A 1 91 ? 28.253 38.376 43.072 1.00 60.38 91 LEU A C 1
ATOM 710 O O . LEU A 1 91 ? 27.227 38.104 43.692 1.00 60.38 91 LEU A O 1
ATOM 714 N N . GLY A 1 92 ? 29.285 39.004 43.647 1.00 65.06 92 GLY A N 1
ATOM 715 C CA . GLY A 1 92 ? 29.292 39.425 45.053 1.00 65.06 92 GLY A CA 1
ATOM 716 C C . GLY A 1 92 ? 28.171 40.417 45.394 1.00 65.06 92 GLY A C 1
ATOM 717 O O . GLY A 1 92 ? 27.434 40.206 46.355 1.00 65.06 92 GLY A O 1
ATOM 718 N N . ARG A 1 93 ? 27.956 41.446 44.558 1.00 67.00 93 ARG A N 1
ATOM 719 C CA . ARG A 1 93 ? 26.861 42.422 44.766 1.00 67.00 93 ARG A CA 1
ATOM 720 C C . ARG A 1 93 ? 25.467 41.817 44.592 1.00 67.00 93 ARG A C 1
ATOM 722 O O . ARG A 1 93 ? 24.521 42.268 45.232 1.00 67.00 93 ARG A O 1
ATOM 729 N N . ILE A 1 94 ? 25.329 40.806 43.731 1.00 63.53 94 ILE A N 1
ATOM 730 C CA . ILE A 1 94 ? 24.063 40.081 43.553 1.00 63.53 94 ILE A CA 1
ATOM 731 C C . ILE A 1 94 ? 23.776 39.205 44.786 1.00 63.53 94 ILE A C 1
ATOM 733 O O . ILE A 1 94 ? 22.628 39.128 45.218 1.00 63.53 94 ILE A O 1
ATOM 737 N N . GLY A 1 95 ? 24.807 38.622 45.410 1.00 58.06 95 GLY A N 1
ATOM 738 C CA . GLY A 1 95 ? 24.673 37.814 46.627 1.00 58.06 95 GLY A CA 1
ATOM 739 C C . GLY A 1 95 ? 24.107 38.580 47.830 1.00 58.06 95 GLY A C 1
ATOM 740 O O . GLY A 1 95 ? 23.175 38.102 48.477 1.00 58.06 95 GLY A O 1
ATOM 741 N N . GLU A 1 96 ? 24.597 39.794 48.096 1.00 65.38 96 GLU A N 1
ATOM 742 C CA . GLU A 1 96 ? 24.097 40.630 49.205 1.00 65.38 96 GLU A CA 1
ATOM 743 C C . GLU A 1 96 ? 22.659 41.132 48.979 1.00 65.38 96 GLU A C 1
ATOM 745 O O . GLU A 1 96 ? 21.882 41.277 49.928 1.00 65.38 96 GLU A O 1
ATOM 750 N N . GLY A 1 97 ? 22.277 41.366 47.717 1.00 64.06 97 GLY A N 1
ATOM 751 C CA . GLY A 1 97 ? 20.907 41.726 47.345 1.00 64.06 97 GLY A CA 1
ATOM 752 C C . GLY A 1 97 ? 19.909 40.601 47.635 1.00 64.06 97 GLY A C 1
ATOM 753 O O . GLY A 1 97 ? 18.843 40.854 48.197 1.00 64.06 97 GLY A O 1
ATOM 754 N N . ILE A 1 98 ? 20.291 39.355 47.334 1.00 62.34 98 ILE A N 1
ATOM 755 C CA . ILE A 1 98 ? 19.450 38.171 47.555 1.00 62.34 98 ILE A CA 1
ATOM 756 C C . ILE A 1 98 ? 19.219 37.933 49.055 1.00 62.34 98 ILE A C 1
ATOM 758 O O . ILE A 1 98 ? 18.081 37.699 49.458 1.00 62.34 98 ILE A O 1
ATOM 762 N N . GLN A 1 99 ? 20.241 38.082 49.907 1.00 68.94 99 GLN A N 1
ATOM 763 C CA . GLN A 1 99 ? 20.077 37.899 51.359 1.00 68.94 99 GLN A CA 1
ATOM 764 C C . GLN A 1 99 ? 19.111 38.918 51.990 1.00 68.94 99 GLN A C 1
ATOM 766 O O . GLN A 1 99 ? 18.240 38.542 52.776 1.00 68.94 99 GLN A O 1
ATOM 771 N N . ARG A 1 100 ? 19.187 40.201 51.605 1.00 72.75 100 ARG A N 1
ATOM 772 C CA . ARG A 1 100 ? 18.261 41.232 52.120 1.00 72.75 100 ARG A CA 1
ATOM 773 C C . ARG A 1 100 ? 16.825 41.034 51.630 1.00 72.75 100 ARG A C 1
ATOM 775 O O . ARG A 1 100 ? 15.877 41.376 52.342 1.00 72.75 100 ARG A O 1
ATOM 782 N N . GLU A 1 101 ? 16.640 40.502 50.424 1.00 70.94 101 GLU A N 1
ATOM 783 C CA . GLU A 1 101 ? 15.313 40.133 49.926 1.00 70.94 101 GLU A CA 1
ATOM 784 C C . GLU A 1 101 ? 14.746 38.912 50.655 1.00 70.94 101 GLU A C 1
ATOM 786 O O . GLU A 1 101 ? 13.559 38.909 50.990 1.00 70.94 101 GLU A O 1
ATOM 791 N N . GLU A 1 102 ? 15.571 37.915 50.976 1.00 72.00 102 GLU A N 1
ATOM 792 C CA . GLU A 1 102 ? 15.143 36.747 51.749 1.00 72.00 102 GLU A CA 1
ATOM 793 C C . GLU A 1 102 ? 14.686 37.124 53.163 1.00 72.00 102 GLU A C 1
ATOM 795 O O . GLU A 1 102 ? 13.625 36.667 53.594 1.00 72.00 102 GLU A O 1
ATOM 800 N N . GLU A 1 103 ? 15.399 38.019 53.854 1.00 75.69 103 GLU A N 1
ATOM 801 C CA . GLU A 1 103 ? 15.008 38.506 55.186 1.00 75.69 103 GLU A CA 1
ATOM 802 C C . GLU A 1 103 ? 13.683 39.283 55.160 1.00 75.69 103 GLU A C 1
ATOM 804 O O . GLU A 1 103 ? 12.788 39.027 55.976 1.00 75.69 103 GLU A O 1
ATOM 809 N N . LYS A 1 104 ? 13.493 40.174 54.174 1.00 76.94 104 LYS A N 1
ATOM 810 C CA . LYS A 1 104 ? 12.218 40.891 53.979 1.00 76.94 104 LYS A CA 1
ATOM 811 C C . LYS A 1 104 ? 11.075 39.929 53.658 1.00 76.94 104 LYS A C 1
ATOM 813 O O . LYS A 1 104 ? 9.976 40.069 54.202 1.00 76.94 104 LYS A O 1
ATOM 818 N N . GLN A 1 105 ? 11.325 38.916 52.828 1.00 73.19 105 GLN A N 1
ATOM 819 C CA . GLN A 1 105 ? 10.340 37.875 52.539 1.00 73.19 105 GLN A CA 1
ATOM 820 C C . GLN A 1 105 ? 10.009 37.032 53.776 1.00 73.19 105 GLN A C 1
ATOM 822 O O . GLN A 1 105 ? 8.862 36.605 53.932 1.00 73.19 105 GLN A O 1
ATOM 827 N N . LEU A 1 106 ? 10.972 36.782 54.666 1.00 73.69 106 LEU A N 1
ATOM 828 C CA . LEU A 1 106 ? 10.757 36.023 55.898 1.00 73.69 106 LEU A CA 1
ATOM 829 C C . LEU A 1 106 ? 9.913 36.812 56.906 1.00 73.69 106 LEU A C 1
ATOM 831 O O . LEU A 1 106 ? 8.949 36.261 57.446 1.00 73.69 106 LEU A O 1
ATOM 835 N N . ALA A 1 107 ? 10.202 38.104 57.084 1.00 75.00 107 ALA A N 1
ATOM 836 C CA . ALA A 1 107 ? 9.414 39.001 57.928 1.00 75.00 107 ALA A CA 1
ATOM 837 C C . ALA A 1 107 ? 7.967 39.144 57.416 1.00 75.00 107 ALA A C 1
ATOM 839 O O . ALA A 1 107 ? 7.013 39.030 58.193 1.00 75.00 107 ALA A O 1
ATOM 840 N N . GLN A 1 108 ? 7.784 39.286 56.098 1.00 75.44 108 GLN A N 1
ATOM 841 C CA . GLN A 1 108 ? 6.454 39.352 55.489 1.00 75.44 108 GLN A CA 1
ATOM 842 C C . GLN A 1 108 ? 5.684 38.032 55.651 1.00 75.44 108 GLN A C 1
ATOM 844 O O . GLN A 1 108 ? 4.523 38.027 56.060 1.00 75.44 108 GLN A O 1
ATOM 849 N N . LYS A 1 109 ? 6.347 36.884 55.447 1.00 76.06 109 LYS A N 1
ATOM 850 C CA . LYS A 1 109 ? 5.742 35.559 55.670 1.00 76.06 109 LYS A CA 1
ATOM 851 C C . LYS A 1 109 ? 5.301 35.348 57.121 1.00 76.06 109 LYS A C 1
ATOM 853 O O . LYS A 1 109 ? 4.353 34.594 57.350 1.00 76.06 109 LYS A O 1
ATOM 858 N N . GLN A 1 110 ? 5.972 35.954 58.104 1.00 78.38 110 GLN A N 1
ATOM 859 C CA . GLN A 1 110 ? 5.559 35.871 59.507 1.00 78.38 110 GLN A CA 1
ATOM 860 C C . GLN A 1 110 ? 4.319 36.728 59.798 1.00 78.38 110 GLN A C 1
ATOM 862 O O . GLN A 1 110 ? 3.382 36.212 60.415 1.00 78.38 110 GLN A O 1
ATOM 867 N N . LYS A 1 111 ? 4.259 37.969 59.292 1.00 79.62 111 LYS A N 1
ATOM 868 C CA . LYS A 1 111 ? 3.061 38.824 59.405 1.00 79.62 111 LYS A CA 1
ATOM 869 C C . LYS A 1 111 ? 1.837 38.173 58.753 1.00 79.62 111 LYS A C 1
ATOM 871 O O . LYS A 1 111 ? 0.815 37.985 59.413 1.00 79.62 111 LYS A O 1
ATOM 876 N N . ASP A 1 112 ? 1.987 37.665 57.529 1.00 76.69 112 ASP A N 1
ATOM 877 C CA . ASP A 1 112 ? 0.915 36.968 56.807 1.00 76.69 112 ASP A CA 1
ATOM 878 C C . ASP A 1 112 ? 0.411 35.717 57.553 1.00 76.69 112 ASP A C 1
ATOM 880 O O . ASP A 1 112 ? -0.768 35.356 57.479 1.00 76.69 112 ASP A O 1
ATOM 884 N N . LYS A 1 113 ? 1.295 35.009 58.272 1.00 77.06 113 LYS A N 1
ATOM 885 C CA . LYS A 1 113 ? 0.910 33.852 59.097 1.00 77.06 113 LYS A CA 1
ATOM 886 C C . LYS A 1 113 ? 0.081 34.277 60.307 1.00 77.06 113 LYS A C 1
ATOM 888 O O . LYS A 1 113 ? -0.899 33.595 60.618 1.00 77.06 113 LYS A O 1
ATOM 893 N N . GLN A 1 114 ? 0.449 35.370 60.975 1.00 80.38 114 GLN A N 1
ATOM 894 C CA . GLN A 1 114 ? -0.290 35.869 62.136 1.00 80.38 114 GLN A CA 1
ATOM 895 C C . GLN A 1 114 ? -1.691 36.359 61.743 1.00 80.38 114 GLN A C 1
ATOM 897 O O . GLN A 1 114 ? -2.675 35.953 62.369 1.00 80.38 114 GLN A O 1
ATOM 902 N N . GLU A 1 115 ? -1.815 37.113 60.648 1.00 82.38 115 GLU A N 1
ATOM 903 C CA . GLU A 1 115 ? -3.115 37.567 60.134 1.00 82.38 115 GLU A CA 1
ATOM 904 C C . GLU A 1 115 ? -4.015 36.400 59.701 1.00 82.38 115 GLU A C 1
ATOM 906 O O . GLU A 1 115 ? -5.206 36.354 60.034 1.00 82.38 115 GLU A O 1
ATOM 911 N N . LYS A 1 116 ? -3.448 35.392 59.020 1.00 79.12 116 LYS A N 1
ATOM 912 C CA . LYS A 1 116 ? -4.191 34.175 58.654 1.00 79.12 116 LYS A CA 1
ATOM 913 C C . LYS A 1 116 ? -4.721 33.450 59.888 1.00 79.12 116 LYS A C 1
ATOM 915 O O . LYS A 1 116 ? -5.878 33.027 59.886 1.00 79.12 116 LYS A O 1
ATOM 920 N N . LEU A 1 117 ? -3.922 33.322 60.949 1.00 77.81 117 LEU A N 1
ATOM 921 C CA . LEU A 1 117 ? -4.352 32.676 62.192 1.00 77.81 117 LEU A CA 1
ATOM 922 C C . LEU A 1 117 ? -5.480 33.445 62.892 1.00 77.81 117 LEU A C 1
ATOM 924 O O . LEU A 1 117 ? -6.438 32.816 63.349 1.00 77.81 117 LEU A O 1
ATOM 928 N N . ALA A 1 118 ? -5.413 34.778 62.933 1.00 82.69 118 ALA A N 1
ATOM 929 C CA . ALA A 1 118 ? -6.481 35.610 63.487 1.00 82.69 118 ALA A CA 1
ATOM 930 C C . ALA A 1 118 ? -7.800 35.429 62.710 1.00 82.69 118 ALA A C 1
ATOM 932 O O . ALA A 1 118 ? -8.849 35.171 63.308 1.00 82.69 118 ALA A O 1
ATOM 933 N N . ARG A 1 119 ? -7.735 35.436 61.371 1.00 83.75 119 ARG A N 1
ATOM 934 C CA . ARG A 1 119 ? -8.895 35.226 60.488 1.00 83.75 119 ARG A CA 1
ATOM 935 C C . ARG A 1 119 ? -9.495 33.822 60.599 1.00 83.75 119 ARG A C 1
ATOM 937 O O . ARG A 1 119 ? -10.706 33.647 60.491 1.00 83.75 119 ARG A O 1
ATOM 944 N N . ILE A 1 120 ? -8.670 32.800 60.827 1.00 79.44 120 ILE A N 1
ATOM 945 C CA . ILE A 1 120 ? -9.151 31.430 61.060 1.00 79.44 120 ILE A CA 1
ATOM 946 C C . ILE A 1 120 ? -9.928 31.347 62.380 1.00 79.44 120 ILE A C 1
ATOM 948 O O . ILE A 1 120 ? -10.998 30.736 62.422 1.00 79.44 120 ILE A O 1
ATOM 952 N N . LYS A 1 121 ? -9.418 31.966 63.455 1.00 81.81 121 LYS A N 1
ATOM 953 C CA . LYS A 1 121 ? -10.076 31.952 64.771 1.00 81.81 121 LYS A CA 1
ATOM 954 C C . LYS A 1 121 ? -11.459 32.613 64.730 1.00 81.81 121 LYS A C 1
ATOM 956 O O . LYS A 1 121 ? -12.397 32.056 65.303 1.00 81.81 121 LYS A O 1
ATOM 961 N N . SER A 1 122 ? -11.614 33.736 64.024 1.00 87.06 122 SER A N 1
ATOM 962 C CA . SER A 1 122 ? -12.914 34.413 63.895 1.00 87.06 122 SER A CA 1
ATOM 963 C C . SER A 1 122 ? -13.937 33.574 63.118 1.00 87.06 122 SER A C 1
ATOM 965 O O . SER A 1 122 ? -15.047 33.358 63.605 1.00 87.06 122 SER A O 1
ATOM 967 N N . LEU A 1 123 ? -13.544 32.989 61.981 1.00 83.44 123 LEU A N 1
ATOM 968 C CA . LEU A 1 123 ? -14.419 32.126 61.177 1.00 83.44 123 LEU A CA 1
ATOM 969 C C . LEU A 1 123 ? -14.885 30.871 61.933 1.00 83.44 123 LEU A C 1
ATOM 971 O O . LEU A 1 123 ? -16.026 30.436 61.773 1.00 83.44 123 LEU A O 1
ATOM 975 N N . ILE A 1 124 ? -14.027 30.282 62.774 1.00 78.81 124 ILE A N 1
ATOM 976 C CA . ILE A 1 124 ? -14.413 29.141 63.620 1.00 78.81 124 ILE A CA 1
ATOM 977 C C . ILE A 1 124 ? -15.465 29.566 64.657 1.00 78.81 124 ILE A C 1
ATOM 979 O O . ILE A 1 124 ? -16.417 28.819 64.894 1.00 78.81 124 ILE A O 1
ATOM 983 N N . LYS A 1 125 ? -15.327 30.757 65.255 1.00 85.31 125 LYS A N 1
ATOM 984 C CA . LYS A 1 125 ? -16.295 31.294 66.226 1.00 85.31 125 LYS A CA 1
ATOM 985 C C . LYS A 1 125 ? -17.672 31.519 65.579 1.00 85.31 125 LYS A C 1
ATOM 987 O O . LYS A 1 125 ? -18.681 31.109 66.149 1.00 85.31 125 LYS A O 1
ATOM 992 N N . GLU A 1 126 ? -17.719 32.073 64.366 1.00 83.81 126 GLU A N 1
ATOM 993 C CA . GLU A 1 126 ? -18.966 32.268 63.604 1.00 83.81 126 GLU A CA 1
ATOM 994 C C . GLU A 1 126 ? -19.615 30.955 63.153 1.00 83.81 126 GLU A C 1
ATOM 996 O O . GLU A 1 126 ? -20.841 30.808 63.209 1.00 83.81 126 GLU A O 1
ATOM 1001 N N . ALA A 1 127 ? -18.803 29.979 62.732 1.00 75.56 127 ALA A N 1
ATOM 1002 C CA . ALA A 1 127 ? -19.300 28.663 62.347 1.00 75.56 127 ALA A CA 1
ATOM 1003 C C . ALA A 1 127 ? -19.977 27.967 63.535 1.00 75.56 127 ALA A C 1
ATOM 1005 O O . ALA A 1 127 ? -21.085 27.455 63.384 1.00 75.56 127 ALA A O 1
ATOM 1006 N N . LYS A 1 128 ? -19.362 28.012 64.728 1.00 77.56 128 LYS A N 1
ATOM 1007 C CA . LYS A 1 128 ? -19.961 27.472 65.960 1.00 77.56 128 LYS A CA 1
ATOM 1008 C C . LYS A 1 128 ? -21.305 28.136 66.280 1.00 77.56 128 LYS A C 1
ATOM 1010 O O . LYS A 1 128 ? -22.268 27.422 66.541 1.00 77.56 128 LYS A O 1
ATOM 1015 N N . LYS A 1 129 ? -21.398 29.469 66.170 1.00 81.19 129 LYS A N 1
ATO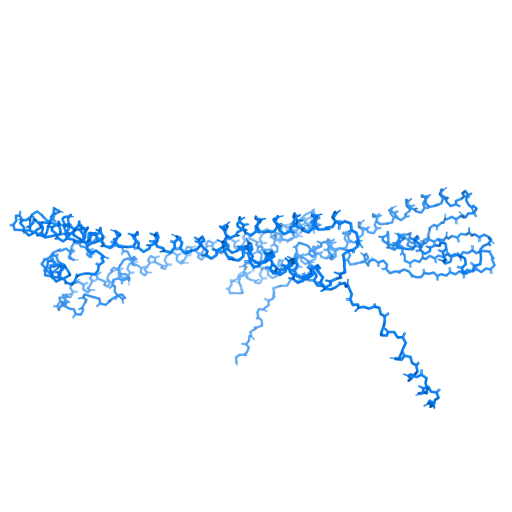M 1016 C CA . LYS A 1 129 ? -22.650 30.217 66.398 1.00 81.19 129 LYS A CA 1
ATOM 1017 C C . LYS A 1 129 ? -23.755 29.850 65.392 1.00 81.19 129 LYS A C 1
ATOM 1019 O O . LYS A 1 129 ? -24.913 29.727 65.772 1.00 81.19 129 LYS A O 1
ATOM 1024 N N . SER A 1 130 ? -23.404 29.623 64.124 1.00 77.00 130 SER A N 1
ATOM 1025 C CA . SER A 1 130 ? -24.373 29.247 63.074 1.00 77.00 130 SER A CA 1
ATOM 1026 C C . SER A 1 130 ? -24.924 27.826 63.253 1.00 77.00 130 SER A C 1
ATOM 1028 O O . SER A 1 130 ? -26.059 27.539 62.883 1.00 77.00 130 SER A O 1
ATOM 1030 N N . ILE A 1 131 ? -24.127 26.931 63.846 1.00 70.31 131 ILE A N 1
ATOM 1031 C CA . ILE A 1 131 ? -24.555 25.564 64.170 1.00 70.31 131 ILE A CA 1
ATOM 1032 C C . ILE A 1 131 ? -25.553 25.572 65.326 1.00 70.31 131 ILE A C 1
ATOM 1034 O O . ILE A 1 131 ? -26.553 24.864 65.258 1.00 70.31 131 ILE A O 1
ATOM 1038 N N . THR A 1 132 ? -25.324 26.397 66.353 1.00 71.00 132 THR A N 1
ATOM 1039 C CA . THR A 1 132 ? -26.269 26.538 67.471 1.00 71.00 132 THR A CA 1
ATOM 1040 C C . THR A 1 132 ? -27.616 27.126 67.039 1.00 71.00 132 THR A C 1
ATOM 1042 O O . THR A 1 132 ? -28.627 26.811 67.649 1.00 71.00 132 THR A O 1
ATOM 1045 N N . THR A 1 133 ? -27.664 27.906 65.951 1.00 75.88 133 THR A N 1
ATOM 1046 C CA . THR A 1 133 ? -28.909 28.462 65.381 1.00 75.88 133 THR A CA 1
ATOM 1047 C C . THR A 1 133 ? -29.525 27.597 64.271 1.00 75.88 133 THR A C 1
ATOM 1049 O O . THR A 1 133 ? -30.391 28.068 63.545 1.00 75.88 133 THR A O 1
ATOM 1052 N N . SER A 1 134 ? -29.085 26.342 64.106 1.00 68.12 134 SER A N 1
ATOM 1053 C CA . SER A 1 134 ? -29.593 25.378 63.107 1.00 68.12 134 SER A CA 1
ATOM 1054 C C . SER A 1 134 ? -29.457 25.769 61.620 1.00 68.12 134 SER A C 1
ATOM 1056 O O . SER A 1 134 ? -29.987 25.072 60.754 1.00 68.12 134 SER A O 1
ATOM 1058 N N . ASP A 1 135 ? -28.686 26.805 61.271 1.00 73.69 135 ASP A N 1
ATOM 1059 C CA . ASP A 1 135 ? -28.427 27.186 59.873 1.00 73.69 135 ASP A CA 1
ATOM 1060 C C . ASP A 1 135 ? -27.240 26.388 59.308 1.00 73.69 135 ASP A C 1
ATOM 1062 O O . ASP A 1 135 ? -26.078 26.818 59.274 1.00 73.69 135 ASP A O 1
ATOM 1066 N N . THR A 1 136 ? -27.537 25.159 58.876 1.00 64.81 136 THR A N 1
ATOM 1067 C CA . THR A 1 136 ? -26.510 24.211 58.426 1.00 64.81 136 THR A CA 1
ATOM 1068 C C . THR A 1 136 ? -25.790 24.666 57.155 1.00 64.81 136 THR A C 1
ATOM 1070 O O . THR A 1 136 ? -24.598 24.396 57.002 1.00 64.81 136 THR A O 1
ATOM 1073 N N . SER A 1 137 ? -26.468 25.390 56.258 1.00 69.31 137 SER A N 1
ATOM 1074 C CA . SER A 1 137 ? -25.882 25.850 54.990 1.00 69.31 137 SER A CA 1
ATOM 1075 C C . SER A 1 137 ? -24.798 26.903 55.235 1.00 69.31 137 SER A C 1
ATOM 1077 O O . SER A 1 137 ? -23.674 26.814 54.716 1.00 69.31 137 SER A O 1
ATOM 1079 N N . LYS A 1 138 ? -25.092 27.862 56.119 1.00 75.88 138 LYS A N 1
ATOM 1080 C CA . LYS A 1 138 ? -24.147 28.902 56.525 1.00 75.88 138 LYS A CA 1
ATOM 1081 C C . LYS A 1 138 ? -22.960 28.322 57.290 1.00 75.88 138 LYS A C 1
ATOM 1083 O O . LYS A 1 138 ? -21.813 28.658 56.985 1.00 75.88 138 LYS A O 1
ATOM 1088 N N . ALA A 1 139 ? -23.207 27.372 58.193 1.00 70.19 139 ALA A N 1
ATOM 1089 C CA . ALA A 1 139 ? -22.156 26.662 58.920 1.00 70.19 139 ALA A CA 1
ATOM 1090 C C . ALA A 1 139 ? -21.181 25.919 57.985 1.00 70.19 139 ALA A C 1
ATOM 1092 O O . ALA A 1 139 ? -19.962 26.054 58.123 1.00 70.19 139 ALA A O 1
ATOM 1093 N N . PHE A 1 140 ? -21.694 25.186 56.989 1.00 64.50 140 PHE A N 1
ATOM 1094 C CA . PHE A 1 140 ? -20.856 24.498 55.999 1.00 64.50 140 PHE A CA 1
ATOM 1095 C C . PHE A 1 140 ? -20.050 25.472 55.141 1.00 64.50 140 PHE A C 1
ATOM 1097 O O . PHE A 1 140 ? -18.873 25.226 54.861 1.00 64.50 140 PHE A O 1
ATOM 1104 N N . THR A 1 141 ? -20.651 26.595 54.755 1.00 76.50 141 THR A N 1
ATOM 1105 C CA . THR A 1 141 ? -19.975 27.627 53.962 1.00 76.50 141 THR A CA 1
ATOM 1106 C C . THR A 1 141 ? -18.816 28.255 54.740 1.00 76.50 141 THR A C 1
ATOM 1108 O O . THR A 1 141 ? -17.713 28.391 54.202 1.00 76.50 141 THR A O 1
ATOM 1111 N N . LEU A 1 142 ? -19.018 28.565 56.024 1.00 79.44 142 LEU A N 1
ATOM 1112 C CA . LEU A 1 142 ? -17.976 29.087 56.913 1.00 79.44 142 LEU A CA 1
ATOM 1113 C C . LEU A 1 142 ? -16.862 28.057 57.158 1.00 79.44 142 LEU A C 1
ATOM 1115 O O . LEU A 1 142 ? -15.683 28.392 57.045 1.00 79.44 142 LEU A O 1
ATOM 1119 N N . LEU A 1 143 ? -17.201 26.782 57.370 1.00 70.94 143 LEU A N 1
ATOM 1120 C CA . LEU A 1 143 ? -16.213 25.703 57.509 1.00 70.94 143 LEU A CA 1
ATOM 1121 C C . LEU A 1 143 ? -15.397 25.474 56.230 1.00 70.94 143 LEU A C 1
ATOM 1123 O O . LEU A 1 143 ? -14.197 25.202 56.300 1.00 70.94 143 LEU A O 1
ATOM 1127 N N . ARG A 1 144 ? -16.008 25.630 55.050 1.00 73.25 144 ARG A N 1
ATOM 1128 C CA . ARG A 1 144 ? -15.297 25.555 53.765 1.00 73.25 144 ARG A CA 1
ATOM 1129 C C . ARG A 1 144 ? -14.322 26.720 53.599 1.00 73.25 144 ARG A C 1
ATOM 1131 O O . ARG A 1 144 ? -13.222 26.509 53.091 1.00 73.25 144 ARG A O 1
ATOM 1138 N N . LYS A 1 145 ? -14.691 27.922 54.062 1.00 81.38 145 LYS A N 1
ATOM 1139 C CA . LYS A 1 145 ? -13.788 29.085 54.115 1.00 81.38 145 LYS A CA 1
ATOM 1140 C C . LYS A 1 145 ? -12.607 28.818 55.055 1.00 81.38 145 LYS A C 1
ATOM 1142 O O . LYS A 1 145 ? -11.471 29.006 54.638 1.00 81.38 145 LYS A O 1
ATOM 1147 N N . VAL A 1 146 ? -12.845 28.274 56.253 1.00 78.31 146 VAL A N 1
ATOM 1148 C CA . VAL A 1 146 ? -11.771 27.860 57.180 1.00 78.31 146 VAL A CA 1
ATOM 1149 C C . VAL A 1 146 ? -10.853 26.824 56.537 1.00 78.31 146 VAL A C 1
ATOM 1151 O O . VAL A 1 146 ? -9.635 26.974 56.596 1.00 78.31 146 VAL A O 1
ATOM 1154 N N . HIS A 1 147 ? -11.408 25.797 55.886 1.00 71.19 147 HIS A N 1
ATOM 1155 C CA . HIS A 1 147 ? -10.610 24.755 55.240 1.00 71.19 147 HIS A CA 1
ATOM 1156 C C . HIS A 1 147 ? -9.712 25.314 54.127 1.00 71.19 147 HIS A C 1
ATOM 1158 O O . HIS A 1 147 ? -8.535 24.964 54.075 1.00 71.19 147 HIS A O 1
ATOM 1164 N N . ARG A 1 148 ? -10.230 26.216 53.281 1.00 76.31 148 ARG A N 1
ATOM 1165 C CA . ARG A 1 148 ? -9.442 26.858 52.213 1.00 76.31 148 ARG A CA 1
ATOM 1166 C C . ARG A 1 148 ? -8.291 27.708 52.752 1.00 76.31 148 ARG A C 1
ATOM 1168 O O . ARG A 1 148 ? -7.248 27.776 52.119 1.00 76.31 148 ARG A O 1
ATOM 1175 N N . VAL A 1 149 ? -8.469 28.340 53.912 1.00 74.50 149 VAL A N 1
ATOM 1176 C CA . VAL A 1 149 ? -7.420 29.158 54.546 1.00 74.50 149 VAL A CA 1
ATOM 1177 C C . VAL A 1 149 ? -6.411 28.290 55.322 1.00 74.50 149 VAL A C 1
ATOM 1179 O O . VAL A 1 149 ? -5.263 28.688 55.483 1.00 74.50 149 VAL A O 1
ATOM 1182 N N . THR A 1 150 ? -6.798 27.086 55.768 1.00 69.31 150 THR A N 1
ATOM 1183 C CA . THR A 1 150 ? -5.980 26.199 56.628 1.00 69.31 150 THR A CA 1
ATOM 1184 C C . THR A 1 150 ? -5.314 25.025 55.911 1.00 69.31 150 THR A C 1
ATOM 1186 O O . THR A 1 150 ? -4.598 24.263 56.560 1.00 69.31 150 THR A O 1
ATOM 1189 N N . SER A 1 151 ? -5.504 24.843 54.599 1.00 56.53 151 SER A N 1
ATOM 1190 C CA . SER A 1 151 ? -5.028 23.673 53.837 1.00 56.53 151 SER A CA 1
ATOM 1191 C C . SER A 1 151 ? -3.498 23.554 53.673 1.00 56.53 151 SER A C 1
ATOM 1193 O O . SER A 1 151 ? -3.020 22.856 52.785 1.00 56.53 151 SER A O 1
ATOM 1195 N N . GLY A 1 152 ? -2.722 24.156 54.575 1.00 56.69 152 GLY A N 1
ATOM 1196 C CA . GLY A 1 152 ? -1.303 23.903 54.787 1.00 56.69 152 GLY A CA 1
ATOM 1197 C C . GLY A 1 152 ? -0.983 23.861 56.284 1.00 56.69 152 GLY A C 1
ATOM 1198 O O . GLY A 1 152 ? -0.808 24.901 56.903 1.00 56.69 152 GLY A O 1
ATOM 1199 N N . LYS A 1 153 ? -0.886 22.647 56.846 1.00 50.88 153 LYS A N 1
ATOM 1200 C CA . LYS A 1 153 ? -0.261 22.317 58.146 1.00 50.88 153 LYS A CA 1
ATOM 1201 C C . LYS A 1 153 ? -0.778 23.083 59.382 1.00 50.88 153 LYS A C 1
ATOM 1203 O O . LYS A 1 153 ? -0.083 23.953 59.877 1.00 50.88 153 LYS A O 1
ATOM 1208 N N . ASN A 1 154 ? -1.929 22.704 59.953 1.00 53.16 154 ASN A N 1
ATOM 1209 C CA . ASN A 1 154 ? -2.208 22.924 61.387 1.00 53.16 154 ASN A CA 1
ATOM 1210 C C . ASN A 1 154 ? -3.256 21.931 61.935 1.00 53.16 154 ASN A C 1
ATOM 1212 O O . ASN A 1 154 ? -4.392 21.867 61.462 1.00 53.16 154 ASN A O 1
ATOM 1216 N N . GLY A 1 155 ? -2.872 21.142 62.947 1.00 53.84 155 GLY A N 1
ATOM 1217 C CA . GLY A 1 155 ? -3.662 20.034 63.514 1.00 53.84 155 GLY A CA 1
ATOM 1218 C C . GLY A 1 155 ? -4.899 20.443 64.328 1.00 53.84 155 GLY A C 1
ATOM 1219 O O . GLY A 1 155 ? -5.800 19.630 64.533 1.00 53.84 155 GLY A O 1
ATOM 1220 N N . THR A 1 156 ? -5.002 21.706 64.738 1.00 52.84 156 THR A N 1
ATOM 1221 C CA . THR A 1 156 ? -6.115 22.244 65.540 1.00 52.84 156 THR A CA 1
ATOM 1222 C C . THR A 1 156 ? -7.407 22.425 64.736 1.00 52.84 156 THR A C 1
ATOM 1224 O O . THR A 1 156 ? -8.481 22.080 65.228 1.00 52.84 156 THR A O 1
ATOM 1227 N N . ALA A 1 157 ? -7.325 22.853 63.470 1.00 50.22 157 ALA A N 1
ATOM 1228 C CA . ALA A 1 157 ? -8.490 22.956 62.584 1.00 50.22 157 ALA A CA 1
ATOM 1229 C C . ALA A 1 157 ? -9.093 21.576 62.272 1.00 50.22 157 ALA A C 1
ATOM 1231 O O . ALA A 1 157 ? -10.311 21.421 62.260 1.00 50.22 157 ALA A O 1
ATOM 1232 N N . ASN A 1 158 ? -8.246 20.553 62.116 1.00 54.62 158 ASN A N 1
ATOM 1233 C CA . ASN A 1 158 ? -8.671 19.172 61.876 1.00 54.62 158 ASN A CA 1
ATOM 1234 C C . ASN A 1 158 ? -9.396 18.539 63.071 1.00 54.62 158 ASN A C 1
ATOM 1236 O O . ASN A 1 158 ? -10.255 17.686 62.858 1.00 54.62 158 ASN A O 1
ATOM 1240 N N . ARG A 1 159 ? -9.082 18.949 64.309 1.00 54.06 159 ARG A N 1
ATOM 1241 C CA . ARG A 1 159 ? -9.741 18.448 65.528 1.00 54.06 159 ARG A CA 1
ATOM 1242 C C . ARG A 1 159 ? -11.170 18.993 65.650 1.00 54.06 159 ARG A C 1
ATOM 1244 O O . ARG A 1 159 ? -12.103 18.210 65.792 1.00 54.06 159 ARG A O 1
ATOM 1251 N N . VAL A 1 160 ? -11.350 20.299 65.431 1.00 51.50 160 VAL A N 1
ATOM 1252 C CA . VAL A 1 160 ? -12.673 20.959 65.407 1.00 51.50 160 VAL A CA 1
ATOM 1253 C C . VAL A 1 160 ? -13.514 20.498 64.207 1.00 51.50 160 VAL A C 1
ATOM 1255 O O . VAL A 1 160 ? -14.708 20.244 64.346 1.00 51.50 160 VAL A O 1
ATOM 1258 N N . LEU A 1 161 ? -12.896 20.291 63.035 1.00 52.59 161 LEU A N 1
ATOM 1259 C CA . LEU A 1 161 ? -13.555 19.663 61.881 1.00 52.59 161 LEU A CA 1
ATOM 1260 C C . LEU A 1 161 ? -13.959 18.210 62.148 1.00 52.59 161 LEU A C 1
ATOM 1262 O O . LEU A 1 161 ? -14.945 17.764 61.573 1.00 52.59 161 LEU A O 1
ATOM 1266 N N . LYS A 1 162 ? -13.223 17.463 62.981 1.00 60.03 162 LYS A N 1
ATOM 1267 C CA . LYS A 1 162 ? -13.560 16.078 63.355 1.00 60.03 162 LYS A CA 1
ATOM 1268 C C . LYS A 1 162 ? -14.811 16.019 64.228 1.00 60.03 162 LYS A C 1
ATOM 1270 O O . LYS A 1 162 ? -15.692 15.216 63.939 1.00 60.03 162 LYS A O 1
ATOM 1275 N N . GLU A 1 163 ? -14.900 16.877 65.241 1.00 54.62 163 GLU A N 1
ATOM 1276 C CA . GLU A 1 163 ? -16.066 16.949 66.133 1.00 54.62 163 GLU A CA 1
ATOM 1277 C C . GLU A 1 163 ? -17.313 17.453 65.393 1.00 54.62 163 GLU A C 1
ATOM 1279 O O . GLU A 1 163 ? -18.379 16.846 65.481 1.00 54.62 163 GLU A O 1
ATOM 1284 N N . LEU A 1 164 ? -17.167 18.478 64.546 1.00 52.28 164 LEU A N 1
ATOM 1285 C CA . LEU A 1 164 ? -18.271 18.995 63.731 1.00 52.28 164 LEU A CA 1
ATOM 1286 C C . LEU A 1 164 ? -18.713 18.031 62.627 1.00 52.28 164 LEU A C 1
ATOM 1288 O O . LEU A 1 164 ? -19.913 17.925 62.357 1.00 52.28 164 LEU A O 1
ATOM 1292 N N . LYS A 1 165 ? -17.778 17.278 62.027 1.00 52.62 165 LYS A N 1
ATOM 1293 C CA . LYS A 1 165 ? -18.096 16.189 61.090 1.00 52.62 165 LYS A CA 1
ATOM 1294 C C . LYS A 1 165 ? -18.876 15.067 61.756 1.00 52.62 165 LYS A C 1
ATOM 1296 O O . LYS A 1 165 ? -19.670 14.459 61.065 1.00 52.62 165 LYS A O 1
ATOM 1301 N N . LEU A 1 166 ? -18.680 14.781 63.041 1.00 54.84 166 LEU A N 1
ATOM 1302 C CA . LEU A 1 166 ? -19.388 13.703 63.744 1.00 54.84 166 LEU A CA 1
ATOM 1303 C C . LEU A 1 166 ? -20.870 14.037 63.985 1.00 54.84 166 LEU A C 1
ATOM 1305 O O . LEU A 1 166 ? -21.730 13.169 63.848 1.00 54.84 166 LEU A O 1
ATOM 1309 N N . ILE A 1 167 ? -21.171 15.305 64.278 1.00 52.25 167 ILE A N 1
ATOM 1310 C CA . ILE A 1 167 ? -22.541 15.791 64.510 1.00 52.25 167 ILE A CA 1
ATOM 1311 C C . ILE A 1 167 ? -23.292 15.983 63.180 1.00 52.25 167 ILE A C 1
ATOM 1313 O O . ILE A 1 167 ? -24.462 15.619 63.065 1.00 52.25 167 ILE A O 1
ATOM 1317 N N . THR A 1 168 ? -22.617 16.483 62.138 1.00 53.28 168 THR A N 1
ATOM 1318 C CA . THR A 1 168 ? -23.214 16.636 60.798 1.00 53.28 168 THR A CA 1
ATOM 1319 C C . THR A 1 168 ? -23.251 15.336 59.988 1.00 53.28 168 THR A C 1
ATOM 1321 O O . THR A 1 168 ? -24.175 15.160 59.195 1.00 53.28 168 THR A O 1
ATOM 1324 N N . SER A 1 169 ? -22.329 14.384 60.197 1.00 53.06 169 SER A N 1
ATOM 1325 C CA . SER A 1 169 ? -22.284 13.131 59.428 1.00 53.06 169 SER A CA 1
ATOM 1326 C C . SER A 1 169 ? -23.518 12.274 59.644 1.00 53.06 169 SER A C 1
ATOM 1328 O O . SER A 1 169 ? -24.039 11.763 58.670 1.00 53.06 169 SER A O 1
ATOM 1330 N N . LYS A 1 170 ? -24.066 12.137 60.854 1.00 53.53 170 LYS A N 1
ATOM 1331 C CA . LYS A 1 170 ? -25.223 11.244 61.056 1.00 53.53 170 LYS A CA 1
ATOM 1332 C C . LYS A 1 170 ? -26.461 11.656 60.244 1.00 53.53 170 LYS A C 1
ATOM 1334 O O . LYS A 1 170 ? -27.074 10.802 59.613 1.00 53.53 170 LYS A O 1
ATOM 1339 N N . LYS A 1 171 ? -26.800 12.951 60.201 1.00 54.25 171 LYS A N 1
ATOM 1340 C CA . LYS A 1 171 ? -27.945 13.457 59.414 1.00 54.25 171 LYS A CA 1
ATOM 1341 C C . LYS A 1 171 ? -27.616 13.609 57.922 1.00 54.25 171 LYS A C 1
ATOM 1343 O O . LYS A 1 171 ? -28.438 13.273 57.076 1.00 54.25 171 LYS A O 1
ATOM 1348 N N . TYR A 1 172 ? -26.403 14.048 57.583 1.00 51.91 172 TYR A N 1
ATOM 1349 C CA . TYR A 1 172 ? -25.983 14.258 56.193 1.00 51.91 172 TYR A CA 1
ATOM 1350 C C . TYR A 1 172 ? -25.730 12.940 55.444 1.00 51.91 172 TYR A C 1
ATOM 1352 O O . TYR A 1 172 ? -26.043 12.833 54.267 1.00 51.91 172 TYR A O 1
ATOM 1360 N N . LEU A 1 173 ? -25.223 11.903 56.114 1.00 49.41 173 LEU A N 1
ATOM 1361 C CA . LEU A 1 173 ? -24.869 10.615 55.503 1.00 49.41 173 LEU A CA 1
ATOM 1362 C C . LEU A 1 173 ? -26.120 9.819 55.091 1.00 49.41 173 LEU A C 1
ATOM 1364 O O . LEU A 1 173 ? -26.094 9.145 54.068 1.00 49.41 173 LEU A O 1
ATOM 1368 N N . ILE A 1 174 ? -27.249 10.003 55.784 1.00 53.88 174 ILE A N 1
ATOM 1369 C CA . ILE A 1 174 ? -28.560 9.474 55.365 1.00 53.88 174 ILE A CA 1
ATOM 1370 C C . ILE A 1 174 ? -29.060 10.175 54.087 1.00 53.88 174 ILE A C 1
ATOM 1372 O O . ILE A 1 174 ? -29.525 9.512 53.160 1.00 53.88 174 ILE A O 1
ATOM 1376 N N . GLN A 1 175 ? -28.916 11.501 53.993 1.00 53.31 175 GLN A N 1
ATOM 1377 C CA . GLN A 1 175 ? -29.327 12.283 52.817 1.00 53.31 175 GLN A CA 1
ATOM 1378 C C . GLN A 1 175 ? -28.413 12.029 51.600 1.00 53.31 175 GLN A C 1
ATOM 1380 O O . GLN A 1 175 ? -28.877 11.910 50.469 1.00 53.31 175 GLN A O 1
ATOM 1385 N N . VAL A 1 176 ? -27.104 11.904 51.833 1.00 48.94 176 VAL A N 1
ATOM 1386 C CA . VAL A 1 176 ? -26.085 11.655 50.803 1.00 48.94 176 VAL A CA 1
ATOM 1387 C C . VAL A 1 176 ? -26.199 10.244 50.228 1.00 48.94 176 VAL A C 1
ATOM 1389 O O . VAL A 1 176 ? -26.115 10.088 49.014 1.00 48.94 176 VAL A O 1
ATOM 1392 N N . ILE A 1 177 ? -26.481 9.222 51.048 1.00 53.06 177 ILE A N 1
ATOM 1393 C CA . ILE A 1 177 ? -26.738 7.861 50.542 1.00 53.06 177 ILE A CA 1
ATOM 1394 C C . ILE A 1 177 ? -27.970 7.831 49.624 1.00 53.06 177 ILE A C 1
ATOM 1396 O O . ILE A 1 177 ? -27.946 7.131 48.608 1.00 53.06 177 ILE A O 1
ATOM 1400 N N . LYS A 1 178 ? -29.020 8.611 49.929 1.00 52.81 178 LYS A N 1
ATOM 1401 C CA . LYS A 1 178 ? -30.218 8.709 49.075 1.00 52.81 178 LYS A CA 1
ATOM 1402 C C . LYS A 1 178 ? -29.926 9.329 47.700 1.00 52.81 178 LYS A C 1
ATOM 1404 O O . LYS A 1 178 ? -30.547 8.916 46.727 1.00 52.81 178 LYS A O 1
ATOM 1409 N N . ASN A 1 179 ? -28.944 10.229 47.605 1.00 53.59 179 ASN A N 1
ATOM 1410 C CA . ASN A 1 179 ? -28.691 11.034 46.400 1.00 53.59 179 ASN A CA 1
ATOM 1411 C C . ASN A 1 179 ? -27.397 10.677 45.634 1.00 53.59 179 ASN A C 1
ATOM 1413 O O . ASN A 1 179 ? -27.106 11.297 44.615 1.00 53.59 179 ASN A O 1
ATOM 1417 N N . MET A 1 180 ? -26.604 9.703 46.094 1.00 52.94 180 MET A N 1
ATOM 1418 C CA . MET A 1 180 ? -25.311 9.362 45.480 1.00 52.94 180 MET A CA 1
ATOM 1419 C C . MET A 1 180 ? -25.421 8.564 44.170 1.00 52.94 180 MET A C 1
ATOM 1421 O O . MET A 1 180 ? -26.156 7.566 44.073 1.00 52.94 180 MET A O 1
ATOM 1425 N N . SER A 1 181 ? -24.582 8.961 43.208 1.00 56.84 181 SER A N 1
ATOM 1426 C CA . SER A 1 181 ? -24.389 8.307 41.913 1.00 56.84 181 SER A CA 1
ATOM 1427 C C . SER A 1 181 ? -23.475 7.070 41.995 1.00 56.84 181 SER A C 1
ATOM 1429 O O . SER A 1 181 ? -22.764 6.826 42.973 1.00 56.84 181 SER A O 1
ATOM 1431 N N . GLU A 1 182 ? -23.501 6.257 40.941 1.00 47.62 182 GLU A N 1
ATOM 1432 C CA . GLU A 1 182 ? -22.898 4.920 40.862 1.00 47.62 182 GLU A CA 1
ATOM 1433 C C . GLU A 1 182 ? -21.366 4.883 41.058 1.00 47.62 182 GLU A C 1
ATOM 1435 O O . GLU A 1 182 ? -20.827 4.003 41.734 1.00 47.62 182 GLU A O 1
ATOM 1440 N N . GLN A 1 183 ? -20.647 5.863 40.503 1.00 49.66 183 GLN A N 1
ATOM 1441 C CA . GLN A 1 183 ? -19.181 5.932 40.575 1.00 49.66 183 GLN A CA 1
ATOM 1442 C C . GLN A 1 183 ? -18.672 6.374 41.951 1.00 49.66 183 GLN A C 1
ATOM 1444 O O . GLN A 1 183 ? -17.598 5.953 42.392 1.00 49.66 183 GLN A O 1
ATOM 1449 N N . GLU A 1 184 ? -19.443 7.212 42.639 1.00 54.66 184 GLU A N 1
ATOM 1450 C CA . GLU A 1 184 ? -19.088 7.736 43.955 1.00 54.66 184 GLU A CA 1
ATOM 1451 C C . GLU A 1 184 ? -19.258 6.656 45.021 1.00 54.66 184 GLU A C 1
ATOM 1453 O O . GLU A 1 184 ? -18.419 6.548 45.912 1.00 54.66 184 GLU A O 1
ATOM 1458 N N . TYR A 1 185 ? -20.265 5.789 44.871 1.00 55.88 185 TYR A N 1
ATOM 1459 C CA . TYR A 1 185 ? -20.509 4.668 45.777 1.00 55.88 185 TYR A CA 1
ATOM 1460 C C . TYR A 1 185 ? -19.387 3.618 45.737 1.00 55.88 185 TYR A C 1
ATOM 1462 O O . TYR A 1 185 ? -18.882 3.224 46.784 1.00 55.88 185 TYR A O 1
ATOM 1470 N N . SER A 1 186 ? -18.906 3.233 44.546 1.00 48.47 186 SER A N 1
ATOM 1471 C CA . SER A 1 186 ? -17.803 2.262 44.412 1.00 48.47 186 SER A CA 1
ATOM 1472 C C . SER A 1 186 ? -16.480 2.769 45.008 1.00 48.47 186 SER A C 1
ATOM 1474 O O . SER A 1 186 ? -15.728 1.993 45.603 1.00 48.47 186 SER A O 1
ATOM 1476 N N . LYS A 1 187 ? -16.193 4.074 44.893 1.00 53.16 187 LYS A N 1
ATOM 1477 C CA . LYS A 1 187 ? -15.054 4.703 45.588 1.00 53.16 187 LYS A CA 1
ATOM 1478 C C . LYS A 1 187 ? -15.268 4.756 47.101 1.00 53.16 187 LYS A C 1
ATOM 1480 O O . LYS A 1 187 ? -14.314 4.573 47.849 1.00 53.16 187 LYS A O 1
ATOM 1485 N N . PHE A 1 188 ? -16.497 4.992 47.549 1.00 55.75 188 PHE A N 1
ATOM 1486 C CA . PHE A 1 188 ? -16.843 5.052 48.969 1.00 55.75 188 PHE A CA 1
ATOM 1487 C C . PHE A 1 188 ? -16.709 3.683 49.657 1.00 55.75 188 PHE A C 1
ATOM 1489 O O . PHE A 1 188 ? -16.166 3.599 50.757 1.00 55.75 188 PHE A O 1
ATOM 1496 N N . GLU A 1 189 ? -17.124 2.611 48.977 1.00 54.47 189 GLU A N 1
ATOM 1497 C CA . GLU A 1 189 ? -17.018 1.221 49.436 1.00 54.47 189 GLU A CA 1
ATOM 1498 C C . GLU A 1 189 ? -15.558 0.738 49.467 1.00 54.47 189 GLU A C 1
ATOM 1500 O O . GLU A 1 189 ? -15.099 0.224 50.487 1.00 54.47 189 GLU A O 1
ATOM 1505 N N . LYS A 1 190 ? -14.779 1.001 48.405 1.00 54.44 190 LYS A N 1
ATOM 1506 C CA . LYS A 1 190 ? -13.341 0.666 48.360 1.00 54.44 190 LYS A CA 1
ATOM 1507 C C . LYS A 1 190 ? -12.507 1.377 49.422 1.00 54.44 190 LYS A C 1
ATOM 1509 O O . LYS A 1 190 ? -11.468 0.861 49.815 1.00 54.44 190 LYS A O 1
ATOM 1514 N N . ASN A 1 191 ? -12.955 2.541 49.883 1.00 51.88 191 ASN A N 1
ATOM 1515 C CA . ASN A 1 191 ? -12.253 3.305 50.905 1.00 51.88 191 ASN A CA 1
ATOM 1516 C C . ASN A 1 191 ? -12.603 2.864 52.337 1.00 51.88 191 ASN A C 1
ATOM 1518 O O . ASN A 1 191 ? -12.059 3.435 53.272 1.00 51.88 191 ASN A O 1
ATOM 1522 N N . GLY A 1 192 ? -13.484 1.877 52.552 1.00 47.19 192 GLY A N 1
ATOM 1523 C CA . GLY A 1 192 ? -13.683 1.230 53.861 1.00 47.19 192 GLY A CA 1
ATOM 1524 C C . GLY A 1 192 ? -14.150 2.135 55.015 1.00 47.19 192 GLY A C 1
ATOM 1525 O O . GLY A 1 192 ? -14.188 1.701 56.164 1.00 47.19 192 GLY A O 1
ATOM 1526 N N . TYR A 1 193 ? -14.514 3.395 54.755 1.00 47.00 193 TYR A N 1
ATOM 1527 C CA . TYR A 1 193 ? -14.481 4.424 55.801 1.00 47.00 193 TYR A CA 1
ATOM 1528 C C . TYR A 1 193 ? -15.748 4.579 56.654 1.00 47.00 193 TYR A C 1
ATOM 1530 O O . TYR A 1 193 ? -15.732 5.396 57.575 1.00 47.00 193 TYR A O 1
ATOM 1538 N N . VAL A 1 194 ? -16.835 3.830 56.420 1.00 45.59 194 VAL A N 1
ATOM 1539 C CA . VAL A 1 194 ? -18.080 4.037 57.199 1.00 45.59 194 VAL A CA 1
ATOM 1540 C C . VAL A 1 194 ? -18.743 2.761 57.718 1.00 45.59 194 VAL A C 1
ATOM 1542 O O . VAL A 1 194 ? -19.236 2.781 58.845 1.00 45.59 194 VAL A O 1
ATOM 1545 N N . ALA A 1 195 ? -18.697 1.637 56.998 1.00 45.41 195 ALA A N 1
ATOM 1546 C CA . ALA A 1 195 ? -19.356 0.413 57.472 1.00 45.41 195 ALA A CA 1
ATOM 1547 C C . ALA A 1 195 ? -18.735 -0.145 58.772 1.00 45.41 195 ALA A C 1
ATOM 1549 O O . ALA A 1 195 ? -19.441 -0.712 59.597 1.00 45.41 195 ALA A O 1
ATOM 1550 N N . ALA A 1 196 ? -17.437 0.083 59.005 1.00 44.94 196 ALA A N 1
ATOM 1551 C CA . ALA A 1 196 ? -16.739 -0.425 60.187 1.00 44.94 196 ALA A CA 1
ATOM 1552 C C . ALA A 1 196 ? -16.886 0.449 61.453 1.00 44.94 196 ALA A C 1
ATOM 1554 O O . ALA A 1 196 ? -16.566 -0.013 62.544 1.00 44.94 196 ALA A O 1
ATOM 1555 N N . ARG A 1 197 ? -17.350 1.709 61.350 1.00 42.88 197 ARG A N 1
ATOM 1556 C CA . ARG A 1 197 ? -17.382 2.649 62.500 1.00 42.88 197 ARG A CA 1
ATOM 1557 C C . ARG A 1 197 ? -18.760 2.975 63.052 1.00 42.88 197 ARG A C 1
ATOM 1559 O O . ARG A 1 197 ? -18.861 3.457 64.177 1.00 42.88 197 ARG A O 1
ATOM 1566 N N . HIS A 1 198 ? -19.816 2.689 62.308 1.00 45.12 198 HIS A N 1
ATOM 1567 C CA . HIS A 1 198 ? -21.175 2.807 62.805 1.00 45.12 198 HIS A CA 1
ATOM 1568 C C . HIS A 1 198 ? -21.816 1.434 62.654 1.00 45.12 198 HIS A C 1
ATOM 1570 O O . HIS A 1 198 ? -22.129 1.035 61.538 1.00 45.12 198 HIS A O 1
ATOM 1576 N N . LYS A 1 199 ? -21.990 0.709 63.770 1.00 46.44 199 LYS A N 1
ATOM 1577 C CA . LYS A 1 199 ? -22.789 -0.527 63.886 1.00 46.44 199 LYS A CA 1
ATOM 1578 C C . LYS A 1 199 ? -24.277 -0.245 63.590 1.00 46.44 199 LYS A C 1
ATOM 1580 O O . LYS A 1 199 ? -25.149 -0.506 64.402 1.00 46.44 199 LYS A O 1
ATOM 1585 N N . VAL A 1 200 ? -24.566 0.357 62.444 1.00 49.81 200 VAL A N 1
ATOM 1586 C CA . VAL A 1 200 ? -25.901 0.652 61.926 1.00 49.81 200 VAL A CA 1
ATOM 1587 C C . VAL A 1 200 ? -26.037 -0.146 60.633 1.00 49.81 200 VAL A C 1
ATOM 1589 O O . VAL A 1 200 ? -26.224 0.382 59.545 1.00 49.81 200 VAL A O 1
ATOM 1592 N N . SER A 1 201 ? -25.844 -1.458 60.756 1.00 50.78 201 SER A N 1
ATOM 1593 C CA . SER A 1 201 ? -26.264 -2.422 59.747 1.00 50.78 201 SER A CA 1
ATOM 1594 C C . SER A 1 201 ? -27.706 -2.785 60.076 1.00 50.78 201 SER A C 1
ATOM 1596 O O . SER A 1 201 ? -27.966 -3.844 60.646 1.00 50.78 201 SER A O 1
ATOM 1598 N N . THR A 1 202 ? -28.653 -1.895 59.776 1.00 64.38 202 THR A N 1
ATOM 1599 C CA . THR A 1 202 ? -30.054 -2.316 59.779 1.00 64.38 202 THR A CA 1
ATOM 1600 C C . THR A 1 202 ? -30.289 -3.201 58.544 1.00 64.38 202 THR A C 1
ATOM 1602 O O . THR A 1 202 ? -29.755 -2.907 57.465 1.00 64.38 202 THR A O 1
ATOM 1605 N N . PRO A 1 203 ? -31.060 -4.298 58.658 1.00 75.38 203 PRO A N 1
ATOM 1606 C CA . PRO A 1 203 ? -31.387 -5.180 57.533 1.00 75.38 203 PRO A CA 1
ATOM 1607 C C . PRO A 1 203 ? -31.940 -4.422 56.317 1.00 75.38 203 PRO A C 1
ATOM 1609 O O . PRO A 1 203 ? -31.664 -4.781 55.174 1.00 75.38 203 PRO A O 1
ATOM 1612 N N . GLU A 1 204 ? -32.656 -3.322 56.560 1.00 70.69 204 GLU A N 1
ATOM 1613 C CA . GLU A 1 204 ? -33.205 -2.435 55.533 1.00 70.69 204 GLU A CA 1
ATOM 1614 C C . GLU A 1 204 ? -32.134 -1.781 54.655 1.00 70.69 204 GLU A C 1
ATOM 1616 O O . GLU A 1 204 ? -32.266 -1.789 53.429 1.00 70.69 204 GLU A O 1
ATOM 1621 N N . ILE A 1 205 ? -31.044 -1.269 55.243 1.00 69.88 205 ILE A N 1
ATOM 1622 C CA . ILE A 1 205 ? -29.948 -0.653 54.479 1.00 69.88 205 ILE A CA 1
ATOM 1623 C C . ILE A 1 205 ? -29.261 -1.716 53.617 1.00 69.88 205 ILE A C 1
ATOM 1625 O O . ILE A 1 205 ? -29.037 -1.496 52.426 1.00 69.88 205 ILE A O 1
ATOM 1629 N N . ASN A 1 206 ? -28.998 -2.902 54.173 1.00 75.06 206 ASN A N 1
ATOM 1630 C CA . ASN A 1 206 ? -28.400 -4.004 53.416 1.00 75.06 206 ASN A CA 1
ATOM 1631 C C . ASN A 1 206 ? -29.308 -4.482 52.271 1.00 75.06 206 ASN A C 1
ATOM 1633 O O . ASN A 1 206 ? -28.817 -4.776 51.179 1.00 75.06 206 ASN A O 1
ATOM 1637 N N . ASN A 1 207 ? -30.626 -4.519 52.478 1.00 80.44 207 ASN A N 1
ATOM 1638 C CA . ASN A 1 207 ? -31.589 -4.885 51.439 1.00 80.44 207 ASN A CA 1
ATOM 1639 C C . ASN A 1 207 ? -31.662 -3.834 50.322 1.00 80.44 207 ASN A C 1
ATOM 1641 O O . ASN A 1 207 ? -31.660 -4.197 49.142 1.00 80.44 207 ASN A O 1
ATOM 1645 N N . LEU A 1 208 ? -31.654 -2.541 50.661 1.00 77.81 208 LEU A N 1
ATOM 1646 C CA . LEU A 1 208 ? -31.585 -1.454 49.678 1.00 77.81 208 LEU A CA 1
ATOM 1647 C C . LEU A 1 208 ? -30.286 -1.502 48.864 1.00 77.81 208 LEU A C 1
ATOM 1649 O O . LEU A 1 208 ? -30.320 -1.356 47.641 1.00 77.81 208 LEU A O 1
ATOM 1653 N N . LEU A 1 209 ? -29.153 -1.778 49.514 1.00 75.62 209 LEU A N 1
ATOM 1654 C CA . LEU A 1 209 ? -27.860 -1.922 48.844 1.00 75.62 209 LEU A CA 1
ATOM 1655 C C . LEU A 1 209 ? -27.825 -3.123 47.901 1.00 75.62 209 LEU A C 1
ATOM 1657 O O . LEU A 1 209 ? -27.412 -2.977 46.751 1.00 75.62 209 LEU A O 1
ATOM 1661 N N . LYS A 1 210 ? -28.329 -4.284 48.336 1.00 84.00 210 LYS A N 1
ATOM 1662 C CA . LYS A 1 210 ? -28.465 -5.467 47.472 1.00 84.00 210 LYS A CA 1
ATOM 1663 C C . LYS A 1 210 ? -29.336 -5.171 46.248 1.00 84.00 210 LYS A C 1
ATOM 1665 O O . LYS A 1 210 ? -28.946 -5.523 45.135 1.00 84.00 210 LYS A O 1
ATOM 1670 N N . ARG A 1 211 ? -30.474 -4.484 46.428 1.00 85.81 211 ARG A N 1
ATOM 1671 C CA . ARG A 1 211 ? -31.364 -4.081 45.322 1.00 85.81 211 ARG A CA 1
ATOM 1672 C C . ARG A 1 211 ? -30.668 -3.133 44.348 1.00 85.81 211 ARG A C 1
ATOM 1674 O O . ARG A 1 211 ? -30.685 -3.397 43.147 1.00 85.81 211 ARG A O 1
ATOM 1681 N N . LYS A 1 212 ? -30.002 -2.081 44.842 1.00 79.44 212 LYS A N 1
ATOM 1682 C CA . LYS A 1 212 ? -29.269 -1.128 43.991 1.00 79.44 212 LYS A CA 1
ATOM 1683 C C . LYS A 1 212 ? -28.163 -1.849 43.220 1.00 79.44 212 LYS A C 1
ATOM 1685 O O . LYS A 1 212 ? -28.136 -1.782 42.000 1.00 79.44 212 LYS A O 1
ATOM 1690 N N . LEU A 1 213 ? -27.336 -2.649 43.890 1.00 87.00 213 LEU A N 1
ATOM 1691 C CA . LEU A 1 213 ? -26.247 -3.401 43.259 1.00 87.00 213 LEU A CA 1
ATOM 1692 C C . LEU A 1 213 ? -26.744 -4.387 42.182 1.00 87.00 213 LEU A C 1
ATOM 1694 O O . LEU A 1 213 ? -26.086 -4.563 41.155 1.00 87.00 213 LEU A O 1
ATOM 1698 N N . HIS A 1 214 ? -27.914 -5.000 42.375 1.00 89.50 2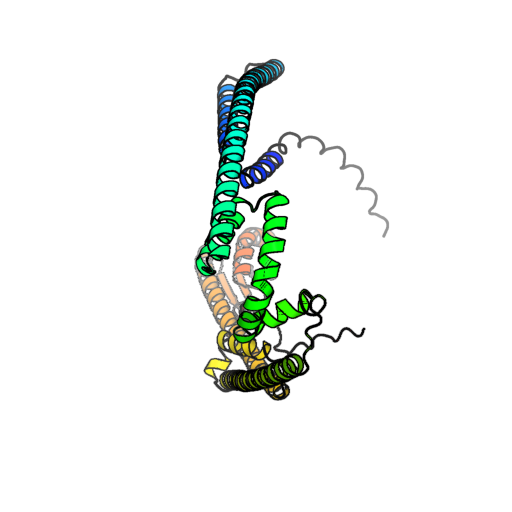14 HIS A N 1
ATOM 1699 C CA . HIS A 1 214 ? -28.552 -5.838 41.360 1.00 89.50 214 HIS A CA 1
ATOM 1700 C C . HIS A 1 214 ? -29.019 -5.035 40.131 1.00 89.50 214 HIS A C 1
ATOM 1702 O O . HIS A 1 214 ? -28.751 -5.448 39.002 1.00 89.50 214 HIS A O 1
ATOM 1708 N N . LEU A 1 215 ? -29.651 -3.870 40.327 1.00 89.69 215 LEU A N 1
ATOM 1709 C CA . LEU A 1 215 ? -30.051 -2.978 39.227 1.00 89.69 215 LEU A CA 1
ATOM 1710 C C . LEU A 1 215 ? -28.841 -2.537 38.393 1.00 89.69 215 LEU A C 1
ATOM 1712 O O . LEU A 1 215 ? -28.854 -2.674 37.171 1.00 89.69 215 LEU A O 1
ATOM 1716 N N . LEU A 1 216 ? -27.755 -2.138 39.055 1.00 84.81 216 LEU A N 1
ATOM 1717 C CA . LEU A 1 216 ? -26.510 -1.729 38.401 1.00 84.81 216 LEU A CA 1
ATOM 1718 C C . LEU A 1 216 ? -25.864 -2.872 37.606 1.00 84.81 216 LEU A C 1
ATOM 1720 O O . LEU A 1 216 ? -25.428 -2.700 36.465 1.00 84.81 216 LEU A O 1
ATOM 1724 N N . LYS A 1 217 ? -25.856 -4.093 38.161 1.00 91.31 217 LYS A N 1
ATOM 1725 C CA . LYS A 1 217 ? -25.414 -5.290 37.427 1.00 91.31 217 LYS A CA 1
ATOM 1726 C C . LYS A 1 217 ? -26.259 -5.512 36.170 1.00 91.31 217 LYS A C 1
ATOM 1728 O O . LYS A 1 217 ? -25.699 -5.803 35.109 1.00 91.31 217 LYS A O 1
ATOM 1733 N N . ASN A 1 218 ? -27.576 -5.338 36.257 1.00 93.12 218 ASN A N 1
ATOM 1734 C CA . ASN A 1 218 ? -28.473 -5.491 35.114 1.00 93.12 218 ASN A CA 1
ATOM 1735 C C . ASN A 1 218 ? -28.223 -4.421 34.042 1.00 93.12 218 ASN A C 1
ATOM 1737 O O . ASN A 1 218 ? -28.066 -4.771 32.869 1.00 93.12 218 ASN A O 1
ATOM 1741 N N . GLU A 1 219 ? -28.075 -3.152 34.416 1.00 90.31 219 GLU A N 1
ATOM 1742 C CA . GLU A 1 219 ? -27.746 -2.063 33.486 1.00 90.31 219 GLU A CA 1
ATOM 1743 C C . GLU A 1 219 ? -26.387 -2.272 32.810 1.00 90.31 219 GLU A C 1
ATOM 1745 O O . GLU A 1 219 ? -26.285 -2.235 31.578 1.00 90.31 219 GLU A O 1
ATOM 1750 N N . ALA A 1 220 ? -25.356 -2.636 33.579 1.00 88.44 220 ALA A N 1
ATOM 1751 C CA . ALA A 1 220 ? -24.042 -2.966 33.041 1.00 88.44 220 ALA A CA 1
ATOM 1752 C C . ALA A 1 220 ? -24.104 -4.147 32.053 1.00 88.44 220 ALA A C 1
ATOM 1754 O O . ALA A 1 220 ? -23.425 -4.138 31.020 1.00 88.44 220 ALA A O 1
ATOM 1755 N N . THR A 1 221 ? -24.929 -5.171 32.314 1.00 92.75 221 THR A N 1
ATOM 1756 C CA . THR A 1 221 ? -25.121 -6.278 31.359 1.00 92.75 221 THR A CA 1
ATOM 1757 C C . THR A 1 221 ? -25.854 -5.833 30.091 1.00 92.75 221 THR A C 1
ATOM 1759 O O . THR A 1 221 ? -25.470 -6.268 28.999 1.00 92.75 221 THR A O 1
ATOM 1762 N N . LYS A 1 222 ? -26.846 -4.937 30.194 1.00 92.69 222 LYS A N 1
ATOM 1763 C CA . LYS A 1 222 ? -27.574 -4.356 29.053 1.00 92.69 222 LYS A CA 1
ATOM 1764 C C . LYS A 1 222 ? -26.638 -3.532 28.163 1.00 92.69 222 LYS A C 1
ATOM 1766 O O . LYS A 1 222 ? -26.575 -3.797 26.961 1.00 92.69 222 LYS A O 1
ATOM 1771 N N . LEU A 1 223 ? -25.818 -2.656 28.749 1.00 92.06 223 LEU A N 1
ATOM 1772 C CA . LEU A 1 223 ? -24.792 -1.880 28.038 1.00 92.06 223 LEU A CA 1
ATOM 1773 C C . LEU A 1 223 ? -23.749 -2.788 27.371 1.00 92.06 223 LEU A C 1
ATOM 1775 O O . LEU A 1 223 ? -23.422 -2.626 26.194 1.00 92.06 223 LEU A O 1
ATOM 1779 N N . ARG A 1 224 ? -23.275 -3.830 28.070 1.00 91.44 224 ARG A N 1
ATOM 1780 C CA . ARG A 1 224 ? -22.369 -4.835 27.480 1.00 91.44 224 ARG A CA 1
ATOM 1781 C C . ARG A 1 224 ? -23.007 -5.561 26.292 1.00 91.44 224 ARG A C 1
ATOM 1783 O O . ARG A 1 224 ? -22.311 -5.856 25.319 1.00 91.44 224 ARG A O 1
ATOM 1790 N N . ARG A 1 225 ? -24.308 -5.871 26.349 1.00 94.12 225 ARG A N 1
ATOM 1791 C CA . ARG A 1 225 ? -25.054 -6.484 25.234 1.00 94.12 225 ARG A CA 1
ATOM 1792 C C . ARG A 1 225 ? -25.184 -5.515 24.052 1.00 94.12 225 ARG A C 1
ATOM 1794 O O . ARG A 1 225 ? -24.937 -5.946 22.926 1.00 94.12 225 ARG A O 1
ATOM 1801 N N . GLN A 1 226 ? -25.492 -4.239 24.291 1.00 94.50 226 GLN A N 1
ATOM 1802 C CA . GLN A 1 226 ? -25.565 -3.201 23.251 1.00 94.50 226 GLN A CA 1
ATOM 1803 C C . GLN A 1 226 ? -24.214 -2.992 22.557 1.00 94.50 226 GLN A C 1
ATOM 1805 O O . GLN A 1 226 ? -24.122 -3.190 21.346 1.00 94.50 226 GLN A O 1
ATOM 1810 N N . MET A 1 227 ? -23.133 -2.773 23.312 1.00 92.12 227 MET A N 1
ATOM 1811 C CA . MET A 1 227 ? -21.787 -2.629 22.739 1.00 92.12 227 MET A CA 1
ATOM 1812 C C . MET A 1 227 ? -21.361 -3.857 21.919 1.00 92.12 227 MET A C 1
ATOM 1814 O O . MET A 1 227 ? -20.728 -3.730 20.868 1.00 92.12 227 MET A O 1
ATOM 1818 N N . LYS A 1 228 ? -21.722 -5.074 22.360 1.00 92.44 228 LYS A N 1
ATOM 1819 C CA . LYS A 1 228 ? -21.480 -6.305 21.586 1.00 92.44 228 LYS A CA 1
ATOM 1820 C C . LYS A 1 228 ? -22.271 -6.325 20.273 1.00 92.44 228 LYS A C 1
ATOM 1822 O O . LYS A 1 228 ? -21.726 -6.786 19.269 1.00 92.44 228 LYS A O 1
ATOM 1827 N N . ARG A 1 229 ? -23.523 -5.852 20.257 1.00 94.38 229 ARG A N 1
ATOM 1828 C CA . ARG A 1 229 ? -24.355 -5.760 19.040 1.00 94.38 229 ARG A CA 1
ATOM 1829 C C . ARG A 1 229 ? -23.783 -4.743 18.051 1.00 94.38 229 ARG A C 1
ATOM 1831 O O . ARG A 1 229 ? -23.524 -5.108 16.907 1.00 94.38 229 ARG A O 1
ATOM 1838 N N . GLU A 1 230 ? -23.467 -3.536 18.507 1.00 95.06 230 GLU A N 1
ATOM 1839 C CA . GLU A 1 230 ? -22.844 -2.494 17.677 1.00 95.06 230 GLU A CA 1
ATOM 1840 C C . GLU A 1 230 ? -21.488 -2.929 17.119 1.00 95.06 230 GLU A C 1
ATOM 1842 O O . GLU A 1 230 ? -21.156 -2.677 15.960 1.00 95.06 230 GLU A O 1
ATOM 1847 N N . ARG A 1 231 ? -20.673 -3.616 17.932 1.00 94.06 231 ARG A N 1
ATOM 1848 C CA . ARG A 1 231 ? -19.406 -4.186 17.463 1.00 94.06 231 ARG A CA 1
ATOM 1849 C C . ARG A 1 231 ? -19.645 -5.192 16.338 1.00 94.06 231 ARG A C 1
ATOM 1851 O O . ARG A 1 231 ? -18.940 -5.134 15.337 1.00 94.06 231 ARG A O 1
ATOM 1858 N N . ARG A 1 232 ? -20.626 -6.094 16.472 1.00 94.94 232 ARG A N 1
ATOM 1859 C CA . ARG A 1 232 ? -20.954 -7.079 15.424 1.00 94.94 232 ARG A CA 1
ATOM 1860 C C . ARG A 1 232 ? -21.366 -6.401 14.118 1.00 94.94 232 ARG A C 1
ATOM 1862 O O . ARG A 1 232 ? -20.858 -6.794 13.073 1.00 94.94 232 ARG A O 1
ATOM 1869 N N . GLN A 1 233 ? -22.216 -5.376 14.184 1.00 96.38 233 GLN A N 1
ATOM 1870 C CA . GLN A 1 233 ? -22.628 -4.603 13.007 1.00 96.38 233 GLN A CA 1
ATOM 1871 C C . GLN A 1 233 ? -21.437 -3.900 12.346 1.00 96.38 233 GLN A C 1
ATOM 1873 O O . GLN A 1 233 ? -21.219 -4.058 11.147 1.00 96.38 233 GLN A O 1
ATOM 1878 N N . ARG A 1 234 ? -20.588 -3.215 13.126 1.00 97.19 234 ARG A N 1
ATOM 1879 C CA . ARG A 1 234 ? -19.372 -2.568 12.602 1.00 97.19 234 ARG A CA 1
ATOM 1880 C C . ARG A 1 234 ? -18.428 -3.556 11.925 1.00 97.19 234 ARG A C 1
ATOM 1882 O O . ARG A 1 234 ? -17.962 -3.293 10.821 1.00 97.19 234 ARG A O 1
ATOM 1889 N N . VAL A 1 235 ? -18.178 -4.705 12.552 1.00 97.56 235 VAL A N 1
ATOM 1890 C CA . VAL A 1 235 ? -17.323 -5.745 11.969 1.00 97.56 235 VAL A CA 1
ATOM 1891 C C . VAL A 1 235 ? -17.924 -6.291 10.672 1.00 97.56 235 VAL A C 1
ATOM 1893 O O . VAL A 1 235 ? -17.196 -6.484 9.699 1.00 97.56 235 VAL A O 1
ATOM 1896 N N . GLN A 1 236 ? -19.240 -6.508 10.624 1.00 97.75 236 GLN A N 1
ATOM 1897 C CA . GLN A 1 236 ? -19.909 -6.942 9.400 1.00 97.75 236 GLN A CA 1
ATOM 1898 C C . GLN A 1 236 ? -19.775 -5.893 8.285 1.00 97.75 236 GLN A C 1
ATOM 1900 O O . GLN A 1 236 ? -19.458 -6.254 7.153 1.00 97.75 236 GLN A O 1
ATOM 1905 N N . ASN A 1 237 ? -19.907 -4.605 8.610 1.00 98.25 237 ASN A N 1
ATOM 1906 C CA . ASN A 1 237 ? -19.705 -3.512 7.658 1.00 98.25 237 ASN A CA 1
ATOM 1907 C C . ASN A 1 237 ? -18.264 -3.472 7.127 1.00 98.25 237 ASN A C 1
ATOM 1909 O O . ASN A 1 237 ? -18.070 -3.339 5.922 1.00 98.25 237 ASN A O 1
ATOM 1913 N N . TRP A 1 238 ? -17.252 -3.675 7.979 1.00 98.25 238 TRP A N 1
ATOM 1914 C CA . TRP A 1 238 ? -15.850 -3.770 7.542 1.00 98.25 238 TRP A CA 1
ATOM 1915 C C . TRP A 1 238 ? -15.618 -4.941 6.580 1.00 98.25 238 TRP A C 1
ATOM 1917 O O . TRP A 1 238 ? -14.921 -4.794 5.576 1.00 98.25 238 TRP A O 1
ATOM 1927 N N . ILE A 1 239 ? -16.231 -6.098 6.849 1.00 98.25 239 ILE A N 1
ATOM 1928 C CA . ILE A 1 239 ? -16.169 -7.266 5.958 1.00 98.25 239 ILE A CA 1
ATOM 1929 C C . ILE A 1 239 ? -16.867 -6.966 4.625 1.00 98.25 239 ILE A C 1
ATOM 1931 O O . ILE A 1 239 ? -16.353 -7.334 3.568 1.00 98.25 239 ILE A O 1
ATOM 1935 N N . ASN A 1 240 ? -18.017 -6.293 4.651 1.00 98.38 240 ASN A N 1
ATOM 1936 C CA . ASN A 1 240 ? -18.752 -5.915 3.445 1.00 98.38 240 ASN A CA 1
ATOM 1937 C C . ASN A 1 240 ? -17.948 -4.922 2.593 1.00 98.38 240 ASN A C 1
ATOM 1939 O O . ASN A 1 240 ? -17.810 -5.137 1.392 1.00 98.38 240 ASN A O 1
ATOM 1943 N N . GLN A 1 241 ? -17.333 -3.909 3.210 1.00 98.38 241 GLN A N 1
ATOM 1944 C CA . GLN A 1 241 ? -16.452 -2.954 2.531 1.00 98.38 241 GLN A CA 1
ATOM 1945 C C . GLN A 1 241 ? -15.237 -3.644 1.900 1.00 98.38 241 GLN A C 1
ATOM 1947 O O . GLN A 1 241 ? -14.929 -3.407 0.734 1.00 98.38 241 GLN A O 1
ATOM 1952 N N . ALA A 1 242 ? -14.584 -4.559 2.622 1.00 98.38 242 ALA A N 1
ATOM 1953 C CA . ALA A 1 242 ? -13.479 -5.341 2.072 1.00 98.38 242 ALA A CA 1
ATOM 1954 C C . ALA A 1 242 ? -13.906 -6.206 0.876 1.00 98.38 242 ALA A C 1
ATOM 1956 O O . ALA A 1 242 ? -13.198 -6.274 -0.128 1.00 98.38 242 ALA A O 1
ATOM 1957 N N . ASN A 1 243 ? -15.077 -6.845 0.954 1.00 98.44 243 ASN A N 1
ATOM 1958 C CA . ASN A 1 243 ? -15.625 -7.604 -0.168 1.00 98.44 243 ASN A CA 1
ATOM 1959 C C . ASN A 1 243 ? -16.007 -6.704 -1.349 1.00 98.44 243 ASN A C 1
ATOM 1961 O O . ASN A 1 243 ? -15.825 -7.122 -2.487 1.00 98.44 243 ASN A O 1
ATOM 1965 N N . HIS A 1 244 ? -16.508 -5.494 -1.101 1.00 98.44 244 HIS A N 1
ATOM 1966 C CA . HIS A 1 244 ? -16.826 -4.527 -2.149 1.00 98.44 244 HIS A CA 1
ATOM 1967 C C . HIS A 1 244 ? -15.563 -4.086 -2.903 1.00 98.44 244 HIS A C 1
ATOM 1969 O O . HIS A 1 244 ? -15.519 -4.202 -4.126 1.00 98.44 244 HIS A O 1
ATOM 1975 N N . VAL A 1 245 ? -14.498 -3.712 -2.181 1.00 98.56 245 VAL A N 1
ATOM 1976 C CA . VAL A 1 245 ? -13.186 -3.391 -2.778 1.00 98.56 245 VAL A CA 1
ATOM 1977 C C . VAL A 1 245 ? -12.638 -4.571 -3.581 1.00 98.56 245 VAL A C 1
ATOM 1979 O O . VAL A 1 245 ? -12.088 -4.377 -4.658 1.00 98.56 245 VAL A O 1
ATOM 1982 N N . ALA A 1 246 ? -12.809 -5.799 -3.086 1.00 98.31 246 ALA A N 1
ATOM 1983 C CA . ALA A 1 246 ? -12.329 -6.986 -3.782 1.00 98.31 246 ALA A CA 1
ATOM 1984 C C . ALA A 1 246 ? -13.162 -7.383 -5.017 1.00 98.31 246 ALA A C 1
ATOM 1986 O O . ALA A 1 246 ? -12.650 -8.089 -5.883 1.00 98.31 246 ALA A O 1
ATOM 1987 N N . ARG A 1 247 ? -14.441 -6.988 -5.085 1.00 98.25 247 ARG A N 1
ATOM 1988 C CA . ARG A 1 247 ? -15.347 -7.280 -6.211 1.00 98.25 247 ARG A CA 1
ATOM 1989 C C . ARG A 1 247 ? -15.271 -6.223 -7.308 1.00 98.25 247 ARG A C 1
ATOM 1991 O O . ARG A 1 247 ? -15.351 -6.571 -8.480 1.00 98.25 247 ARG A O 1
ATOM 1998 N N . SER A 1 248 ? -15.126 -4.952 -6.939 1.00 98.19 248 SER A N 1
ATOM 1999 C CA . SER A 1 248 ? -15.006 -3.859 -7.904 1.00 98.19 248 SER A CA 1
ATOM 2000 C C . SER A 1 248 ? -13.646 -3.913 -8.604 1.00 98.19 248 SER A C 1
ATOM 2002 O O . SER A 1 248 ? -12.600 -3.862 -7.951 1.00 98.19 248 SER A O 1
ATOM 2004 N N . ARG A 1 249 ? -13.656 -3.997 -9.941 1.00 96.56 249 ARG A N 1
ATOM 2005 C CA . ARG A 1 249 ? -12.437 -4.027 -10.766 1.00 96.56 249 ARG A CA 1
ATOM 2006 C C . ARG A 1 249 ? -11.588 -2.770 -10.553 1.00 96.56 249 ARG A C 1
ATOM 2008 O O . ARG A 1 249 ? -10.377 -2.891 -10.383 1.00 96.56 249 ARG A O 1
ATOM 2015 N N . ASP A 1 250 ? -12.230 -1.607 -10.460 1.00 96.81 250 ASP A N 1
ATOM 2016 C CA . ASP A 1 250 ? -11.554 -0.314 -10.312 1.00 96.81 250 ASP A CA 1
ATOM 2017 C C . ASP A 1 250 ? -10.942 -0.137 -8.922 1.00 96.81 250 ASP A C 1
ATOM 2019 O O . ASP A 1 250 ? -9.822 0.354 -8.781 1.00 96.81 250 ASP A O 1
ATOM 2023 N N . LEU A 1 251 ? -11.645 -0.571 -7.871 1.00 98.19 251 LEU A N 1
ATOM 2024 C CA . LEU A 1 251 ? -11.141 -0.467 -6.499 1.00 98.19 251 LEU A CA 1
ATOM 2025 C C . LEU A 1 251 ? -10.044 -1.498 -6.206 1.00 98.19 251 LEU A C 1
ATOM 2027 O O . LEU A 1 251 ? -9.103 -1.197 -5.473 1.00 98.19 251 LEU A O 1
ATOM 2031 N N . CYS A 1 252 ? -10.129 -2.688 -6.803 1.00 97.75 252 CYS A N 1
ATOM 2032 C CA . CYS A 1 252 ? -9.156 -3.767 -6.633 1.00 97.75 252 CYS A CA 1
ATOM 2033 C C . CYS A 1 252 ? -7.764 -3.415 -7.196 1.00 97.75 252 CYS A C 1
ATOM 2035 O O . CYS A 1 252 ? -6.767 -3.948 -6.711 1.00 97.75 252 CYS A O 1
ATOM 2037 N N . GLY A 1 253 ? -7.672 -2.507 -8.176 1.00 95.81 253 GLY A N 1
ATOM 2038 C CA . GLY A 1 253 ? -6.400 -1.988 -8.701 1.00 95.81 253 GLY A CA 1
ATOM 2039 C C . GLY A 1 253 ? -5.827 -0.800 -7.915 1.00 95.81 253 GLY A C 1
ATOM 2040 O O . GLY A 1 253 ? -4.668 -0.437 -8.109 1.00 95.81 253 GLY A O 1
ATOM 2041 N N . ARG A 1 254 ? -6.607 -0.188 -7.008 1.00 97.25 254 ARG A N 1
ATOM 2042 C CA . ARG A 1 254 ? -6.233 1.035 -6.273 1.00 97.25 254 ARG A CA 1
ATOM 2043 C C . ARG A 1 254 ? -5.606 0.704 -4.910 1.00 97.25 254 ARG A C 1
ATOM 2045 O O . ARG A 1 254 ? -6.336 0.359 -3.976 1.00 97.25 254 ARG A O 1
ATOM 2052 N N . PRO A 1 255 ? -4.284 0.901 -4.715 1.00 96.69 255 PRO A N 1
ATOM 2053 C CA . PRO A 1 255 ? -3.601 0.545 -3.467 1.00 96.69 255 PRO A CA 1
ATOM 2054 C C . PRO A 1 255 ? -4.211 1.169 -2.204 1.00 96.69 255 PRO A C 1
ATOM 2056 O O . PRO A 1 255 ? -4.377 0.487 -1.194 1.00 96.69 255 PRO A O 1
ATOM 2059 N N . LYS A 1 256 ? -4.635 2.438 -2.270 1.00 97.56 256 LYS A N 1
ATOM 2060 C CA . LYS A 1 256 ? -5.252 3.153 -1.140 1.00 97.56 256 LYS A CA 1
ATOM 2061 C C . LYS A 1 256 ? -6.559 2.498 -0.667 1.00 97.56 256 LYS A C 1
ATOM 2063 O O . LYS A 1 256 ? -6.793 2.395 0.535 1.00 97.56 256 LYS A O 1
ATOM 2068 N N . ALA A 1 257 ? -7.391 2.009 -1.592 1.00 98.12 257 ALA A N 1
ATOM 2069 C CA . ALA A 1 257 ? -8.643 1.327 -1.254 1.00 98.12 257 ALA A CA 1
ATOM 2070 C C . ALA A 1 257 ? -8.377 -0.016 -0.553 1.00 98.12 257 ALA A C 1
ATOM 2072 O O . ALA A 1 257 ? -9.000 -0.322 0.466 1.00 98.12 257 ALA A O 1
ATOM 2073 N N . ILE A 1 258 ? -7.392 -0.775 -1.049 1.00 98.38 258 ILE A N 1
ATOM 2074 C CA . ILE A 1 258 ? -6.945 -2.035 -0.438 1.00 98.38 258 ILE A CA 1
ATOM 2075 C C . ILE A 1 258 ? -6.401 -1.780 0.973 1.00 98.38 258 ILE A C 1
ATOM 2077 O O . ILE A 1 258 ? -6.777 -2.490 1.906 1.00 98.38 258 ILE A O 1
ATOM 2081 N N . ALA A 1 259 ? -5.558 -0.757 1.148 1.00 98.12 259 ALA A N 1
ATOM 2082 C CA . ALA A 1 259 ? -4.970 -0.398 2.438 1.00 98.12 259 ALA A CA 1
ATOM 2083 C C . ALA A 1 259 ? -6.042 -0.023 3.470 1.00 98.12 259 ALA A C 1
ATOM 2085 O O . ALA A 1 259 ? -6.032 -0.537 4.589 1.00 98.12 259 ALA A O 1
ATOM 2086 N N . ASN A 1 260 ? -7.016 0.804 3.083 1.00 98.06 260 ASN A N 1
ATOM 2087 C CA . ASN A 1 260 ? -8.121 1.197 3.957 1.00 98.06 260 ASN A CA 1
ATOM 2088 C C . ASN A 1 260 ? -8.964 -0.011 4.386 1.00 98.06 260 ASN A C 1
ATOM 2090 O O . ASN A 1 260 ? -9.202 -0.204 5.580 1.00 98.06 260 ASN A O 1
ATOM 2094 N N . ALA A 1 261 ? -9.356 -0.867 3.436 1.00 98.25 261 ALA A N 1
ATOM 2095 C CA . ALA A 1 261 ? -10.102 -2.088 3.735 1.00 98.25 261 ALA A CA 1
ATOM 2096 C C . ALA A 1 261 ? -9.309 -3.035 4.651 1.00 98.25 261 ALA A C 1
ATOM 2098 O O . ALA A 1 261 ? -9.851 -3.586 5.613 1.00 98.25 261 ALA A O 1
ATOM 2099 N N . TRP A 1 262 ? -8.007 -3.186 4.402 1.00 98.06 262 TRP A N 1
ATOM 2100 C CA . TRP A 1 262 ? -7.124 -4.001 5.229 1.00 98.06 262 TRP A CA 1
ATOM 2101 C C . TRP A 1 262 ? -7.006 -3.464 6.659 1.00 98.06 262 TRP A C 1
ATOM 2103 O O . TRP A 1 262 ? -7.138 -4.225 7.619 1.00 98.06 262 TRP A O 1
ATOM 2113 N N . ASN A 1 263 ? -6.844 -2.151 6.825 1.00 97.56 263 ASN A N 1
ATOM 2114 C CA . ASN A 1 263 ? -6.763 -1.508 8.136 1.00 97.56 263 ASN A CA 1
ATOM 2115 C C . ASN A 1 263 ? -8.038 -1.697 8.972 1.00 97.56 263 ASN A C 1
ATOM 2117 O O . ASN A 1 263 ? -7.955 -1.800 10.197 1.00 97.56 263 ASN A O 1
ATOM 2121 N N . LEU A 1 264 ? -9.208 -1.793 8.337 1.00 97.38 264 LEU A N 1
ATOM 2122 C CA . LEU A 1 264 ? -10.458 -2.133 9.018 1.00 97.38 264 LEU A CA 1
ATOM 2123 C C . LEU A 1 264 ? -10.504 -3.610 9.424 1.00 97.38 264 LEU A C 1
ATOM 2125 O O . LEU A 1 264 ? -10.818 -3.917 10.576 1.00 97.38 264 LEU A O 1
ATOM 2129 N N . LEU A 1 265 ? -10.124 -4.528 8.528 1.00 97.44 265 LEU A N 1
ATOM 2130 C CA . LEU A 1 265 ? -10.087 -5.962 8.839 1.00 97.44 265 LEU A CA 1
ATOM 2131 C C . LEU A 1 265 ? -9.109 -6.295 9.973 1.00 97.44 265 LEU A C 1
ATOM 2133 O O . LEU A 1 265 ? -9.411 -7.154 10.799 1.00 97.44 265 LEU A O 1
ATOM 2137 N N . ARG A 1 266 ? -7.978 -5.586 10.081 1.00 96.31 266 ARG A N 1
ATOM 2138 C CA . ARG A 1 266 ? -6.999 -5.766 11.172 1.00 96.31 266 ARG A CA 1
ATOM 2139 C C . ARG A 1 266 ? -7.566 -5.509 12.571 1.00 96.31 266 ARG A C 1
ATOM 2141 O O . ARG A 1 266 ? -7.004 -6.004 13.542 1.00 96.31 266 ARG A O 1
ATOM 2148 N N . LYS A 1 267 ? -8.664 -4.756 12.692 1.00 95.88 267 LYS A N 1
ATOM 2149 C CA . LYS A 1 267 ? -9.326 -4.468 13.979 1.00 95.88 267 LYS A CA 1
ATOM 2150 C C . LYS A 1 267 ? -10.183 -5.641 14.485 1.00 95.88 267 LYS A C 1
ATOM 2152 O O . LYS A 1 267 ? -10.626 -5.629 15.639 1.00 95.88 267 LYS A O 1
ATOM 2157 N N . ILE A 1 268 ? -10.440 -6.637 13.635 1.00 96.31 268 ILE A N 1
ATOM 2158 C CA . ILE A 1 268 ? -11.248 -7.818 13.955 1.00 96.31 268 ILE A CA 1
ATOM 2159 C C . ILE A 1 268 ? -10.422 -8.777 14.811 1.00 96.31 268 ILE A C 1
ATOM 2161 O O . ILE A 1 268 ? -9.292 -9.127 14.471 1.00 96.31 268 ILE A O 1
ATOM 2165 N N . ARG A 1 269 ? -10.991 -9.219 15.935 1.00 94.38 269 ARG A N 1
ATOM 2166 C CA . ARG A 1 269 ? -10.332 -10.145 16.861 1.00 94.38 269 ARG A CA 1
ATOM 2167 C C . ARG A 1 269 ? -10.643 -11.583 16.467 1.00 94.38 269 ARG A C 1
ATOM 2169 O O . ARG A 1 269 ? -11.724 -11.878 15.968 1.00 94.38 269 ARG A O 1
ATOM 2176 N N . ARG A 1 270 ? -9.735 -12.507 16.787 1.00 92.31 270 ARG A N 1
ATOM 2177 C CA . ARG A 1 270 ? -9.937 -13.953 16.572 1.00 92.31 270 ARG A CA 1
ATOM 2178 C C . ARG A 1 270 ? -11.183 -14.500 17.282 1.00 92.31 270 ARG A C 1
ATOM 2180 O O . ARG A 1 270 ? -11.829 -15.401 16.769 1.00 92.31 270 ARG A O 1
ATOM 2187 N N . GLN A 1 271 ? -11.521 -13.929 18.437 1.00 92.94 271 GLN A N 1
ATOM 2188 C CA . GLN A 1 271 ? -12.700 -14.291 19.233 1.00 92.94 271 GLN A CA 1
ATOM 2189 C C . GLN A 1 271 ? -14.027 -13.829 18.599 1.00 92.94 271 GLN A C 1
ATOM 2191 O O . GLN A 1 271 ? -15.097 -14.265 19.024 1.00 92.94 271 GLN A O 1
ATOM 2196 N N . ASP A 1 272 ? -13.994 -12.931 17.606 1.00 93.50 272 ASP A N 1
ATOM 2197 C CA . ASP A 1 272 ? -15.208 -12.485 16.927 1.00 93.50 272 ASP A CA 1
ATOM 2198 C C . ASP A 1 272 ? -15.748 -13.641 16.053 1.00 93.50 272 ASP A C 1
ATOM 2200 O O . ASP A 1 272 ? -15.036 -14.184 15.211 1.00 93.50 272 ASP A O 1
ATOM 2204 N N . ARG A 1 273 ? -17.035 -14.003 16.197 1.00 93.50 273 ARG A N 1
ATOM 2205 C CA . ARG A 1 273 ? -17.667 -15.131 15.460 1.00 93.50 273 ARG A CA 1
ATOM 2206 C C . ARG A 1 273 ? -17.517 -15.046 13.932 1.00 93.50 273 ARG A C 1
ATOM 2208 O O . ARG A 1 273 ? -17.569 -16.051 13.234 1.00 93.50 273 ARG A O 1
ATOM 2215 N N . VAL A 1 274 ? -17.333 -13.838 13.405 1.00 95.81 274 VAL A N 1
ATOM 2216 C CA . VAL A 1 274 ? -17.187 -13.542 11.971 1.00 95.81 274 VAL A CA 1
ATOM 2217 C C . VAL A 1 274 ? -15.733 -13.581 11.480 1.00 95.81 274 VAL A C 1
ATOM 2219 O O . VAL A 1 274 ? -15.472 -13.284 10.316 1.00 95.81 274 VAL A O 1
ATOM 2222 N N . TYR A 1 275 ? -14.778 -13.993 12.319 1.00 95.25 275 TYR A N 1
ATOM 2223 C CA . TYR A 1 275 ? -13.356 -14.042 11.973 1.00 95.25 275 TYR A CA 1
ATOM 2224 C C . TYR A 1 275 ? -13.059 -14.898 10.730 1.00 95.25 275 TYR A C 1
ATOM 2226 O O . TYR A 1 275 ? -12.300 -14.477 9.860 1.00 95.25 275 TYR A O 1
ATOM 2234 N N . LYS A 1 276 ? -13.715 -16.059 10.569 1.00 96.00 276 LYS A N 1
ATOM 2235 C CA . LYS A 1 276 ? -13.559 -16.908 9.367 1.00 96.00 276 LYS A CA 1
ATOM 2236 C C . LYS A 1 276 ? -13.983 -16.168 8.088 1.00 96.00 276 LYS A C 1
ATOM 2238 O O . LYS A 1 276 ? -13.294 -16.249 7.072 1.00 96.00 276 LYS A O 1
ATOM 2243 N N . LYS A 1 277 ? -15.069 -15.381 8.148 1.00 97.06 277 LYS A N 1
ATOM 2244 C CA . LYS A 1 277 ? -15.529 -14.536 7.030 1.00 97.06 277 LYS A CA 1
ATOM 2245 C C . LYS A 1 277 ? -14.526 -13.419 6.727 1.00 97.06 277 LYS A C 1
ATOM 2247 O O . LYS A 1 277 ? -14.204 -13.199 5.562 1.00 97.06 277 LYS A O 1
ATOM 2252 N N . ALA A 1 278 ? -13.986 -12.771 7.761 1.00 97.19 278 ALA A N 1
ATOM 2253 C CA . ALA A 1 278 ? -12.936 -11.766 7.611 1.00 97.19 278 ALA A CA 1
ATOM 2254 C C . ALA A 1 278 ? -11.664 -12.350 6.976 1.00 97.19 278 ALA A C 1
ATOM 2256 O O . ALA A 1 278 ? -11.121 -11.761 6.050 1.00 97.19 278 ALA A O 1
ATOM 2257 N N . SER A 1 279 ? -11.226 -13.537 7.407 1.00 96.88 279 SER A N 1
ATOM 2258 C CA . SER A 1 279 ? -10.069 -14.244 6.837 1.00 96.88 279 SER A CA 1
ATOM 2259 C C . SER A 1 279 ? -10.250 -14.536 5.344 1.00 96.88 279 SER A C 1
ATOM 2261 O O . SER A 1 279 ? -9.352 -14.282 4.538 1.00 96.88 279 SER A O 1
ATOM 2263 N N . ASN A 1 280 ? -11.445 -14.970 4.937 1.00 97.19 280 ASN A N 1
ATOM 2264 C CA . ASN A 1 280 ? -11.768 -15.160 3.523 1.00 97.19 280 ASN A CA 1
ATOM 2265 C C . ASN A 1 280 ? -11.767 -13.839 2.733 1.00 97.19 280 ASN A C 1
ATOM 2267 O O . ASN A 1 280 ? -11.265 -13.810 1.608 1.00 97.19 280 ASN A O 1
ATOM 2271 N N . ALA A 1 281 ? -12.269 -12.743 3.312 1.00 97.88 281 ALA A N 1
ATOM 2272 C CA . ALA A 1 281 ? -12.190 -11.417 2.696 1.00 97.88 281 ALA A CA 1
ATOM 2273 C C . ALA A 1 281 ? -10.729 -10.956 2.526 1.00 97.88 281 ALA A C 1
ATOM 2275 O O . ALA A 1 281 ? -10.360 -10.479 1.453 1.00 97.88 281 ALA A O 1
ATOM 2276 N N . THR A 1 282 ? -9.865 -11.201 3.518 1.00 98.00 282 THR A N 1
ATOM 2277 C CA . THR A 1 282 ? -8.422 -10.926 3.434 1.00 98.00 282 THR A CA 1
ATOM 2278 C C . THR A 1 282 ? -7.761 -11.676 2.277 1.00 98.00 282 THR A C 1
ATOM 2280 O O . THR A 1 282 ? -6.995 -11.079 1.526 1.00 98.00 282 THR A O 1
ATOM 2283 N N . LYS A 1 283 ? -8.090 -12.960 2.061 1.00 97.94 283 LYS A N 1
ATOM 2284 C CA . LYS A 1 283 ? -7.566 -13.731 0.914 1.00 97.94 283 LYS A CA 1
ATOM 2285 C C . LYS A 1 283 ? -7.942 -13.101 -0.430 1.00 97.94 283 LYS A C 1
ATOM 2287 O O . LYS A 1 283 ? -7.140 -13.127 -1.361 1.00 97.94 283 LYS A O 1
ATOM 2292 N N . ARG A 1 284 ? -9.149 -12.537 -0.548 1.00 97.94 284 ARG A N 1
ATOM 2293 C CA . ARG A 1 284 ? -9.592 -11.832 -1.762 1.00 97.94 284 ARG A CA 1
ATOM 2294 C C . ARG A 1 284 ? -8.847 -10.507 -1.941 1.00 97.94 284 ARG A C 1
ATOM 2296 O O . ARG A 1 284 ? -8.348 -10.250 -3.032 1.00 97.94 284 ARG A O 1
ATOM 2303 N N . LEU A 1 285 ? -8.681 -9.730 -0.868 1.00 98.19 285 LEU A N 1
ATOM 2304 C CA . LEU A 1 285 ? -7.862 -8.513 -0.892 1.00 98.19 285 LEU A CA 1
ATOM 2305 C C . LEU A 1 285 ? -6.396 -8.798 -1.246 1.00 98.19 285 LEU A C 1
ATOM 2307 O O . LEU A 1 285 ? -5.789 -8.010 -1.958 1.00 98.19 285 LEU A O 1
ATOM 2311 N N . GLU A 1 286 ? -5.829 -9.931 -0.825 1.00 98.31 286 GLU A N 1
ATOM 2312 C CA . GLU A 1 286 ? -4.463 -10.321 -1.207 1.00 98.31 286 GLU A CA 1
ATOM 2313 C C . GLU A 1 286 ? -4.336 -10.563 -2.719 1.00 98.31 286 GLU A C 1
ATOM 2315 O O . GLU A 1 286 ? -3.320 -10.208 -3.317 1.00 98.31 286 GLU A O 1
ATOM 2320 N N . ARG A 1 287 ? -5.369 -11.111 -3.375 1.00 98.31 287 ARG A N 1
ATOM 2321 C CA . ARG A 1 287 ? -5.382 -11.224 -4.845 1.00 98.31 287 ARG A CA 1
ATOM 2322 C C . ARG A 1 287 ? -5.382 -9.844 -5.501 1.00 98.31 287 ARG A C 1
ATOM 2324 O O . ARG A 1 287 ? -4.617 -9.636 -6.441 1.00 98.31 287 ARG A O 1
ATOM 2331 N N . CYS A 1 288 ? -6.171 -8.906 -4.973 1.00 98.44 288 CYS A N 1
ATOM 2332 C CA . CYS A 1 288 ? -6.154 -7.509 -5.416 1.00 98.44 288 CYS A CA 1
ATOM 2333 C C . CYS A 1 288 ? -4.785 -6.863 -5.206 1.00 98.44 288 CYS A C 1
ATOM 2335 O O . CYS A 1 288 ? -4.237 -6.287 -6.138 1.00 98.44 288 CYS A O 1
ATOM 2337 N N . ARG A 1 289 ? -4.162 -7.053 -4.037 1.00 98.31 289 ARG A N 1
ATOM 2338 C CA . ARG A 1 289 ? -2.813 -6.552 -3.743 1.00 98.31 289 ARG A CA 1
ATOM 2339 C C . ARG A 1 289 ? -1.788 -7.058 -4.763 1.00 98.31 289 ARG A C 1
ATOM 2341 O O . ARG A 1 289 ? -1.041 -6.259 -5.312 1.00 98.31 289 ARG A O 1
ATOM 2348 N N . ARG A 1 290 ? -1.777 -8.364 -5.058 1.00 98.06 290 ARG A N 1
ATOM 2349 C CA . ARG A 1 290 ? -0.883 -8.971 -6.068 1.00 98.06 290 ARG A CA 1
ATOM 2350 C C . ARG A 1 290 ? -1.167 -8.484 -7.485 1.00 98.06 290 ARG A C 1
ATOM 2352 O O . ARG A 1 290 ? -0.263 -8.425 -8.313 1.00 98.06 290 ARG A O 1
ATOM 2359 N N . ARG A 1 291 ? -2.430 -8.201 -7.808 1.00 97.38 291 ARG A N 1
ATOM 2360 C CA . ARG A 1 291 ? -2.808 -7.609 -9.093 1.00 97.38 291 ARG A CA 1
ATOM 2361 C C . ARG A 1 291 ? -2.276 -6.181 -9.198 1.00 97.38 291 ARG A C 1
ATOM 2363 O O . ARG A 1 291 ? -1.540 -5.912 -10.138 1.00 97.38 291 ARG A O 1
ATOM 2370 N N . ALA A 1 292 ? -2.548 -5.342 -8.201 1.00 96.94 292 ALA A N 1
ATOM 2371 C CA . ALA A 1 292 ? -2.023 -3.985 -8.124 1.00 96.94 292 ALA A CA 1
ATOM 2372 C C . ALA A 1 292 ? -0.485 -3.978 -8.186 1.00 96.94 292 ALA A C 1
ATOM 2374 O O . ALA A 1 292 ? 0.089 -3.226 -8.959 1.00 96.94 292 ALA A O 1
ATOM 2375 N N . GLU A 1 293 ? 0.201 -4.868 -7.461 1.00 97.00 293 GLU A N 1
ATOM 2376 C CA . GLU A 1 293 ? 1.665 -5.002 -7.522 1.00 97.00 293 GLU A CA 1
ATOM 2377 C C . GLU A 1 293 ? 2.176 -5.233 -8.953 1.00 97.00 293 GLU A C 1
ATOM 2379 O O . GLU A 1 293 ? 3.140 -4.595 -9.379 1.00 97.00 293 GLU A O 1
ATOM 2384 N N . ARG A 1 294 ? 1.513 -6.119 -9.709 1.00 96.31 294 ARG A N 1
ATOM 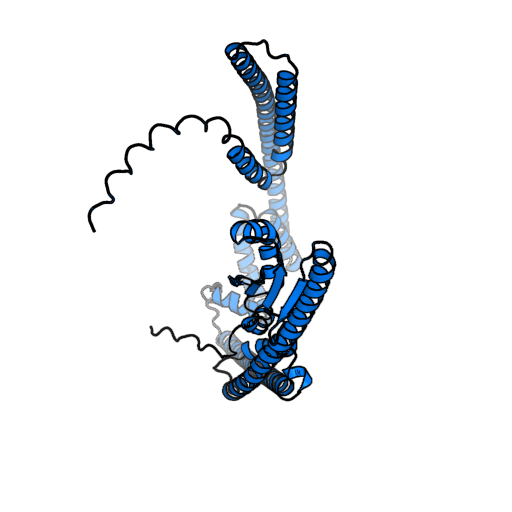2385 C CA . ARG A 1 294 ? 1.859 -6.407 -11.107 1.00 96.31 294 ARG A CA 1
ATOM 2386 C C . ARG A 1 294 ? 1.557 -5.229 -12.028 1.00 96.31 294 ARG A C 1
ATOM 2388 O O . ARG A 1 294 ? 2.428 -4.870 -12.812 1.00 96.31 294 ARG A O 1
ATOM 2395 N N . GLU A 1 295 ? 0.370 -4.636 -11.923 1.00 95.25 295 GLU A N 1
ATOM 2396 C CA . GLU A 1 295 ? -0.055 -3.501 -12.754 1.00 95.25 295 GLU A CA 1
ATOM 2397 C C . GLU A 1 295 ? 0.858 -2.286 -12.534 1.00 95.25 295 GLU A C 1
ATOM 2399 O O . GLU A 1 295 ? 1.396 -1.740 -13.493 1.00 95.25 295 GLU A O 1
ATOM 2404 N N . TRP A 1 296 ? 1.152 -1.932 -11.280 1.00 93.94 296 TRP A N 1
ATOM 2405 C CA . TRP A 1 296 ? 2.091 -0.856 -10.951 1.00 93.94 296 TRP A CA 1
ATOM 2406 C C . TRP A 1 296 ? 3.528 -1.180 -11.375 1.00 93.94 296 TRP A C 1
ATOM 2408 O O . TRP A 1 296 ? 4.232 -0.314 -11.891 1.00 93.94 296 TRP A O 1
ATOM 2418 N N . GLY A 1 297 ? 3.965 -2.433 -11.216 1.00 94.44 297 GLY A N 1
ATOM 2419 C CA . GLY A 1 297 ? 5.275 -2.878 -11.694 1.00 94.44 297 GLY A CA 1
ATOM 2420 C C . GLY A 1 297 ? 5.408 -2.873 -13.223 1.00 94.44 297 GLY A C 1
ATOM 2421 O O . GLY A 1 297 ? 6.515 -2.732 -13.742 1.00 94.44 297 GLY A O 1
ATOM 2422 N N . GLN A 1 298 ? 4.310 -3.039 -13.965 1.00 94.69 298 GLN A N 1
ATOM 2423 C CA . GLN A 1 298 ? 4.277 -2.891 -15.423 1.00 94.69 298 GLN A CA 1
ATOM 2424 C C . GLN A 1 298 ? 4.234 -1.417 -15.831 1.00 94.69 298 GLN A C 1
ATOM 2426 O O . GLN A 1 298 ? 5.019 -1.012 -16.685 1.00 94.69 298 GLN A O 1
ATOM 2431 N N . ALA A 1 299 ? 3.383 -0.614 -15.186 1.00 94.00 299 ALA A N 1
ATOM 2432 C CA . ALA A 1 299 ? 3.270 0.818 -15.441 1.00 94.00 299 ALA A CA 1
ATOM 2433 C C . ALA A 1 299 ? 4.613 1.530 -15.239 1.00 94.00 299 ALA A C 1
ATOM 2435 O O . ALA A 1 299 ? 5.058 2.256 -16.127 1.00 94.00 299 ALA A O 1
ATOM 2436 N N . LEU A 1 300 ? 5.318 1.253 -14.133 1.00 93.12 300 LEU A N 1
ATOM 2437 C CA . LEU A 1 300 ? 6.636 1.846 -13.909 1.00 93.12 300 LEU A CA 1
ATOM 2438 C C . LEU A 1 300 ? 7.654 1.394 -14.958 1.00 93.12 300 LEU A C 1
ATOM 2440 O O . LEU A 1 300 ? 8.393 2.225 -15.468 1.00 93.12 300 LEU A O 1
ATOM 2444 N N . ARG A 1 301 ? 7.680 0.108 -15.332 1.00 93.94 301 ARG A N 1
ATOM 2445 C CA . ARG A 1 301 ? 8.555 -0.363 -16.421 1.00 93.94 301 ARG A CA 1
ATOM 2446 C C . ARG A 1 301 ? 8.265 0.353 -17.741 1.00 93.94 301 ARG A C 1
ATOM 2448 O O . ARG A 1 301 ? 9.197 0.639 -18.486 1.00 93.94 301 ARG A O 1
ATOM 2455 N N . GLY A 1 302 ? 6.999 0.676 -18.009 1.00 95.50 302 GLY A N 1
ATOM 2456 C CA . GLY A 1 302 ? 6.596 1.526 -19.129 1.00 95.50 302 GLY A CA 1
ATOM 2457 C C . GLY A 1 302 ? 7.197 2.930 -19.034 1.00 95.50 302 GLY A C 1
ATOM 2458 O O . GLY A 1 302 ? 7.868 3.369 -19.965 1.00 95.50 302 GLY A O 1
ATOM 2459 N N . VAL A 1 303 ? 7.041 3.597 -17.886 1.00 94.94 303 VAL A N 1
ATOM 2460 C CA . VAL A 1 303 ? 7.618 4.930 -17.630 1.00 94.94 303 VAL A CA 1
ATOM 2461 C C . VAL A 1 303 ? 9.142 4.919 -17.779 1.00 94.94 303 VAL A C 1
ATOM 2463 O O . VAL A 1 303 ? 9.697 5.764 -18.478 1.00 94.94 303 VAL A O 1
ATOM 2466 N N . MET A 1 304 ? 9.821 3.934 -17.189 1.00 94.94 304 MET A N 1
ATOM 2467 C CA . MET A 1 304 ? 11.279 3.803 -17.246 1.00 94.94 304 MET A CA 1
ATOM 2468 C C . MET A 1 304 ? 11.770 3.509 -18.665 1.00 94.94 304 MET A C 1
ATOM 2470 O O . MET A 1 304 ? 12.752 4.100 -19.107 1.00 94.94 304 MET A O 1
ATOM 2474 N N . LYS A 1 305 ? 11.061 2.673 -19.437 1.00 96.56 305 LYS A N 1
ATOM 2475 C CA . LYS A 1 305 ? 11.355 2.463 -20.864 1.00 96.56 305 LYS A CA 1
ATOM 2476 C C . LYS A 1 305 ? 11.286 3.778 -21.644 1.00 96.56 305 LYS A C 1
ATOM 2478 O O . LYS A 1 305 ? 12.187 4.054 -22.441 1.00 96.56 305 LYS A O 1
ATOM 2483 N N . THR A 1 306 ? 10.251 4.589 -21.420 1.00 97.00 306 THR A N 1
ATOM 2484 C CA . THR A 1 306 ? 10.115 5.906 -22.059 1.00 97.00 306 THR A CA 1
ATOM 2485 C C . THR A 1 306 ? 11.251 6.834 -21.639 1.00 97.00 306 THR A C 1
ATOM 2487 O O . THR A 1 306 ? 11.903 7.412 -22.503 1.00 97.00 306 THR A O 1
ATOM 2490 N N . GLN A 1 307 ? 11.572 6.915 -20.344 1.00 96.62 307 GLN A N 1
ATOM 2491 C CA . GLN A 1 307 ? 12.691 7.725 -19.849 1.00 96.62 307 GLN A CA 1
ATOM 2492 C C . GLN A 1 307 ? 14.029 7.314 -20.470 1.00 96.62 307 GLN A C 1
ATOM 2494 O O . GLN A 1 307 ? 14.761 8.175 -20.960 1.00 96.62 307 GLN A O 1
ATOM 2499 N N . ARG A 1 308 ? 14.330 6.011 -20.516 1.00 97.56 308 ARG A N 1
ATOM 2500 C CA . ARG A 1 308 ? 15.535 5.477 -21.165 1.00 97.56 308 ARG A CA 1
ATOM 2501 C C . ARG A 1 308 ? 15.575 5.821 -22.644 1.00 97.56 308 ARG A C 1
ATOM 2503 O O . ARG A 1 308 ? 16.599 6.294 -23.119 1.00 97.56 308 ARG A O 1
ATOM 2510 N N . SER A 1 309 ? 14.472 5.635 -23.363 1.00 97.50 309 SER A N 1
ATOM 2511 C CA . SER A 1 309 ? 14.405 5.907 -24.805 1.00 97.50 309 SER A CA 1
ATOM 2512 C C . SER A 1 309 ? 14.597 7.399 -25.100 1.00 97.50 309 SER A C 1
ATOM 2514 O O . SER A 1 309 ? 15.421 7.760 -25.939 1.00 97.50 309 SER A O 1
ATOM 2516 N N . THR A 1 310 ? 13.944 8.276 -24.332 1.00 97.44 310 THR A N 1
ATOM 2517 C CA . THR A 1 310 ? 14.131 9.732 -24.415 1.00 97.44 310 THR A CA 1
ATOM 2518 C C . THR A 1 310 ? 15.565 10.136 -24.082 1.00 97.44 310 THR A C 1
ATOM 2520 O O . THR A 1 310 ? 16.158 10.959 -24.779 1.00 97.44 310 THR A O 1
ATOM 2523 N N . HIS A 1 311 ? 16.157 9.560 -23.033 1.00 97.06 311 HIS A N 1
ATOM 2524 C CA . HIS A 1 311 ? 17.540 9.854 -22.664 1.00 97.06 311 HIS A CA 1
ATOM 2525 C C . HIS A 1 311 ? 18.533 9.357 -23.721 1.00 97.06 311 HIS A C 1
ATOM 2527 O O . HIS A 1 311 ? 19.494 10.050 -24.039 1.00 97.06 311 HIS A O 1
ATOM 2533 N N . CYS A 1 312 ? 18.263 8.199 -24.322 1.00 97.31 312 CYS A N 1
ATOM 2534 C CA . CYS A 1 312 ? 19.042 7.641 -25.419 1.00 97.31 312 CYS A CA 1
ATOM 2535 C C . CYS A 1 312 ? 19.043 8.556 -26.642 1.00 97.31 312 CYS A C 1
ATOM 2537 O O . CYS A 1 312 ? 20.103 8.847 -27.186 1.00 97.31 312 CYS A O 1
ATOM 2539 N N . ALA A 1 313 ? 17.870 9.066 -27.033 1.00 97.44 313 ALA A N 1
ATOM 2540 C CA . ALA A 1 313 ? 17.739 10.018 -28.132 1.00 97.44 313 ALA A CA 1
ATOM 2541 C C . ALA A 1 313 ? 18.490 11.330 -27.844 1.00 97.44 313 ALA A C 1
ATOM 2543 O O . ALA A 1 313 ? 19.197 11.847 -28.710 1.00 97.44 313 ALA A O 1
ATOM 2544 N N . LYS A 1 314 ? 18.412 11.839 -26.605 1.00 97.12 314 LYS A N 1
ATOM 2545 C CA . LYS A 1 314 ? 19.188 13.013 -26.169 1.00 97.12 314 LYS A CA 1
ATOM 2546 C C . LYS A 1 314 ? 20.694 12.765 -26.259 1.00 97.12 314 LYS A C 1
ATOM 2548 O O . LYS A 1 314 ? 21.410 13.584 -26.828 1.00 97.12 314 LYS A O 1
ATOM 2553 N N . LEU A 1 315 ? 21.170 11.631 -25.741 1.00 96.31 315 LEU A N 1
ATOM 2554 C CA . LEU A 1 315 ? 22.581 11.255 -25.824 1.00 96.31 315 LEU A CA 1
ATOM 2555 C C . LEU A 1 315 ? 23.031 11.078 -27.269 1.00 96.31 315 LEU A C 1
ATOM 2557 O O . LEU A 1 315 ? 24.094 11.576 -27.610 1.00 96.31 315 LEU A O 1
ATOM 2561 N N . HIS A 1 316 ? 22.227 10.447 -28.127 1.00 96.38 316 HIS A N 1
ATOM 2562 C CA . HIS A 1 316 ? 22.519 10.347 -29.555 1.00 96.38 316 HIS A CA 1
ATOM 2563 C C . HIS A 1 316 ? 22.749 11.733 -30.152 1.00 96.38 316 HIS A C 1
ATOM 2565 O O . HIS A 1 316 ? 23.795 11.961 -30.749 1.00 96.38 316 HIS A O 1
ATOM 2571 N N . LYS A 1 317 ? 21.822 12.676 -29.945 1.00 97.19 317 LYS A N 1
ATOM 2572 C CA . LYS A 1 317 ? 21.934 14.038 -30.487 1.00 97.19 317 LYS A CA 1
ATOM 2573 C C . LYS A 1 317 ? 23.208 14.758 -30.022 1.00 97.19 317 LYS A C 1
ATOM 2575 O O . LYS A 1 317 ? 23.828 15.459 -30.811 1.00 97.19 317 LYS A O 1
ATOM 2580 N N . ILE A 1 318 ? 23.613 14.573 -28.765 1.00 95.06 318 ILE A N 1
ATOM 2581 C CA . ILE A 1 318 ? 24.831 15.189 -28.205 1.00 95.06 318 ILE A CA 1
ATOM 2582 C C . ILE A 1 318 ? 26.105 14.496 -28.708 1.00 95.06 318 ILE A C 1
ATOM 2584 O O . ILE A 1 318 ? 27.135 15.136 -28.883 1.00 95.06 318 ILE A O 1
ATOM 2588 N N . MET A 1 319 ? 26.058 13.181 -28.898 1.00 94.19 319 MET A N 1
ATOM 2589 C CA . MET A 1 319 ? 27.235 12.356 -29.166 1.00 94.19 319 MET A CA 1
ATOM 2590 C C . MET A 1 319 ? 27.512 12.188 -30.664 1.00 94.19 319 MET A C 1
ATOM 2592 O O . MET A 1 319 ? 28.663 11.987 -31.050 1.00 94.19 319 MET A O 1
ATOM 2596 N N . VAL A 1 320 ? 26.497 12.340 -31.522 1.00 95.38 320 VAL A N 1
ATOM 2597 C CA . VAL A 1 320 ? 26.659 12.243 -32.979 1.00 95.38 320 VAL A CA 1
ATOM 2598 C C . VAL A 1 320 ? 27.558 13.350 -33.528 1.00 95.38 320 VAL A C 1
ATOM 2600 O O . VAL A 1 320 ? 28.367 13.075 -34.409 1.00 95.38 320 VAL A O 1
ATOM 2603 N N . SER A 1 321 ? 27.525 14.554 -32.942 1.00 92.25 321 SER A N 1
ATOM 2604 C CA . SER A 1 321 ? 28.449 15.648 -33.287 1.00 92.25 321 SER A CA 1
ATOM 2605 C C . SER A 1 321 ? 29.909 15.327 -32.957 1.00 92.25 321 SER A C 1
ATOM 2607 O O . SER A 1 321 ? 30.819 15.946 -33.495 1.00 92.25 321 SER A O 1
ATOM 2609 N N . ARG A 1 322 ? 30.144 14.326 -32.101 1.00 89.88 322 ARG A N 1
ATOM 2610 C CA . ARG A 1 322 ? 31.470 13.796 -31.750 1.00 89.88 322 ARG A CA 1
ATOM 2611 C C . ARG A 1 322 ? 31.811 12.510 -32.512 1.00 89.88 322 ARG A C 1
ATOM 2613 O O . ARG A 1 322 ? 32.745 11.804 -32.140 1.00 89.88 322 ARG A O 1
ATOM 2620 N N . GLY A 1 323 ? 31.030 12.159 -33.537 1.00 92.25 323 GLY A N 1
ATOM 2621 C CA . GLY A 1 323 ? 31.213 10.935 -34.321 1.00 92.25 323 GLY A CA 1
ATOM 2622 C C . GLY A 1 323 ? 30.828 9.646 -33.584 1.00 92.25 323 GLY A C 1
ATOM 2623 O O . GLY A 1 323 ? 31.246 8.559 -33.985 1.00 92.25 323 GLY A O 1
ATOM 2624 N N . ILE A 1 324 ? 30.045 9.739 -32.504 1.00 94.31 324 ILE A N 1
ATOM 2625 C CA . ILE A 1 324 ? 29.611 8.593 -31.699 1.00 94.31 324 ILE A CA 1
ATOM 2626 C C . ILE A 1 324 ? 28.126 8.342 -31.951 1.00 94.31 324 ILE A C 1
ATOM 2628 O O . ILE A 1 324 ? 27.275 9.167 -31.619 1.00 94.31 324 ILE A O 1
ATOM 2632 N N . ARG A 1 325 ? 27.785 7.166 -32.482 1.00 96.00 325 ARG A N 1
ATOM 2633 C CA . ARG A 1 325 ? 26.379 6.770 -32.649 1.00 96.00 325 ARG A CA 1
ATOM 2634 C C . ARG A 1 325 ? 25.884 6.082 -31.385 1.00 96.00 325 ARG A C 1
ATOM 2636 O O . ARG A 1 325 ? 26.510 5.138 -30.907 1.00 96.00 325 ARG A O 1
ATOM 2643 N N . VAL A 1 326 ? 24.744 6.528 -30.867 1.00 97.06 326 VAL A N 1
ATOM 2644 C CA . VAL A 1 326 ? 24.119 5.950 -29.671 1.00 97.06 326 VAL A CA 1
ATOM 2645 C C . VAL A 1 326 ? 22.811 5.280 -30.063 1.00 97.06 326 VAL A C 1
ATOM 2647 O O . VAL A 1 326 ? 21.983 5.859 -30.762 1.00 97.06 326 VAL A O 1
ATOM 2650 N N . SER A 1 327 ? 22.622 4.048 -29.616 1.00 97.38 327 SER A N 1
ATOM 2651 C CA . SER A 1 327 ? 21.410 3.266 -29.862 1.00 97.38 327 SER A CA 1
ATOM 2652 C C . SER A 1 327 ? 20.998 2.542 -28.591 1.00 97.38 327 SER A C 1
ATOM 2654 O O . SER A 1 327 ? 21.841 2.239 -27.749 1.00 97.38 327 SER A O 1
ATOM 2656 N N . CYS A 1 328 ? 19.703 2.288 -28.426 1.00 97.25 328 CYS A N 1
ATOM 2657 C CA . CYS A 1 328 ? 19.189 1.547 -27.283 1.00 97.25 328 CYS A CA 1
ATOM 2658 C C . CYS A 1 328 ? 18.486 0.278 -27.739 1.00 97.25 328 CYS A C 1
ATOM 2660 O O . CYS A 1 328 ? 17.777 0.271 -28.742 1.00 97.25 328 CYS A O 1
ATOM 2662 N N . HIS A 1 329 ? 18.701 -0.794 -26.986 1.00 96.00 329 HIS A N 1
ATOM 2663 C CA . HIS A 1 329 ? 18.261 -2.140 -27.321 1.00 96.00 329 HIS A CA 1
ATOM 2664 C C . HIS A 1 329 ? 17.603 -2.832 -26.120 1.00 96.00 329 HIS A C 1
ATOM 2666 O O . HIS A 1 329 ? 17.721 -2.404 -24.966 1.00 96.00 329 HIS A O 1
ATOM 2672 N N . GLY A 1 330 ? 16.925 -3.942 -26.413 1.00 94.56 330 GLY A N 1
ATOM 2673 C CA . GLY A 1 330 ? 16.202 -4.761 -25.443 1.00 94.56 330 GLY A CA 1
ATOM 2674 C C . GLY A 1 330 ? 14.732 -4.362 -25.291 1.00 94.56 330 GLY A C 1
ATOM 2675 O O . GLY A 1 330 ? 14.323 -3.249 -25.621 1.00 94.56 330 GLY A O 1
ATOM 2676 N N . LYS A 1 331 ? 13.921 -5.279 -24.749 1.00 94.06 331 LYS A N 1
ATOM 2677 C CA . LYS A 1 331 ? 12.457 -5.125 -24.610 1.00 94.06 331 LYS A CA 1
ATOM 2678 C C . LYS A 1 331 ? 12.048 -3.842 -23.868 1.00 94.06 331 LYS A C 1
ATOM 2680 O O . LYS A 1 331 ? 11.030 -3.225 -24.197 1.00 94.06 331 LYS A O 1
ATOM 2685 N N . TYR A 1 332 ? 12.857 -3.444 -22.885 1.00 93.81 332 TYR A N 1
ATOM 2686 C CA . TYR A 1 332 ? 12.646 -2.265 -22.038 1.00 93.81 332 TYR A CA 1
ATOM 2687 C C . TYR A 1 332 ? 13.704 -1.170 -22.241 1.00 93.81 332 TYR A C 1
ATOM 2689 O O . TYR A 1 332 ? 13.879 -0.331 -21.357 1.00 93.81 332 TYR A O 1
ATOM 2697 N N . SER A 1 333 ? 14.430 -1.179 -23.364 1.00 95.88 333 SER A N 1
ATOM 2698 C CA . SER A 1 333 ? 15.514 -0.218 -23.634 1.00 95.88 333 SER A CA 1
ATOM 2699 C C . SER A 1 333 ? 16.581 -0.196 -22.526 1.00 95.88 333 SER A C 1
ATOM 2701 O O . SER A 1 333 ? 17.115 0.852 -22.187 1.00 95.88 333 SER A O 1
ATOM 2703 N N . GLU A 1 334 ? 16.844 -1.344 -21.896 1.00 96.25 334 GLU A N 1
ATOM 2704 C CA . GLU A 1 334 ? 17.741 -1.471 -20.733 1.00 96.25 334 GLU A CA 1
ATOM 2705 C C . GLU A 1 334 ? 19.226 -1.524 -21.110 1.00 96.25 334 GLU A C 1
ATOM 2707 O O . GLU A 1 334 ? 20.098 -1.462 -20.240 1.00 96.25 334 GLU A O 1
ATOM 2712 N N . THR A 1 335 ? 19.502 -1.633 -22.408 1.00 97.50 335 THR A N 1
ATOM 2713 C CA . THR A 1 335 ? 20.842 -1.686 -22.974 1.00 97.50 335 THR A CA 1
ATOM 2714 C C . THR A 1 335 ? 21.085 -0.456 -23.831 1.00 97.50 335 THR A C 1
ATOM 2716 O O . THR A 1 335 ? 20.274 -0.151 -24.704 1.00 97.50 335 THR A O 1
ATOM 2719 N N . ILE A 1 336 ? 22.213 0.216 -23.622 1.00 97.62 336 ILE A N 1
ATOM 2720 C CA . ILE A 1 336 ? 22.671 1.326 -24.463 1.00 97.62 336 ILE A CA 1
ATOM 2721 C C . ILE A 1 336 ? 23.964 0.928 -25.173 1.00 97.62 336 ILE A C 1
ATOM 2723 O O . ILE A 1 336 ? 24.888 0.411 -24.550 1.00 97.62 336 ILE A O 1
ATOM 2727 N N . LYS A 1 337 ? 24.020 1.132 -26.488 1.00 97.31 337 LYS A N 1
ATOM 2728 C CA . LYS A 1 337 ? 25.163 0.823 -27.344 1.00 97.31 337 LYS A CA 1
ATOM 2729 C C . LYS A 1 337 ? 25.741 2.111 -27.923 1.00 97.31 337 LYS A C 1
ATOM 2731 O O . LYS A 1 337 ? 25.056 2.835 -28.645 1.00 97.31 337 LYS A O 1
ATOM 2736 N N . PHE A 1 338 ? 27.012 2.354 -27.631 1.00 96.06 338 PHE A N 1
ATOM 2737 C CA . PHE A 1 338 ? 27.843 3.397 -28.218 1.00 96.06 338 PHE A CA 1
ATOM 2738 C C . PHE A 1 338 ? 28.692 2.770 -29.326 1.00 96.06 338 PHE A C 1
ATOM 2740 O O . PHE A 1 338 ? 29.529 1.914 -29.046 1.00 96.06 338 PHE A O 1
ATOM 2747 N N . LYS A 1 339 ? 28.484 3.176 -30.579 1.00 95.56 339 LYS A N 1
ATOM 2748 C CA . LYS A 1 339 ? 29.338 2.795 -31.708 1.00 95.56 339 LYS A CA 1
ATOM 2749 C C . LYS A 1 339 ? 30.296 3.943 -32.010 1.00 95.56 339 LYS A C 1
ATOM 2751 O O . LYS A 1 339 ? 29.848 5.030 -32.377 1.00 95.56 339 LYS A O 1
ATOM 2756 N N . TRP A 1 340 ? 31.594 3.702 -31.841 1.00 88.19 340 TRP A N 1
ATOM 2757 C CA . TRP A 1 340 ? 32.630 4.725 -31.959 1.00 88.19 340 TRP A CA 1
ATOM 2758 C C . TRP A 1 340 ? 33.943 4.170 -32.507 1.00 88.19 340 TRP A C 1
ATOM 2760 O O . TRP A 1 340 ? 34.634 3.424 -31.827 1.00 88.19 340 TRP A O 1
ATOM 2770 N N . VAL A 1 341 ? 34.317 4.572 -33.720 1.00 78.00 341 VAL A N 1
ATOM 2771 C CA . VAL A 1 341 ? 35.418 3.955 -34.483 1.00 78.00 341 VAL A CA 1
ATOM 2772 C C . VAL A 1 341 ? 36.816 4.213 -33.889 1.00 78.00 341 VAL A C 1
ATOM 2774 O O . VAL A 1 341 ? 37.703 3.386 -34.064 1.00 78.00 341 VAL A O 1
ATOM 2777 N N . LEU A 1 342 ? 37.029 5.316 -33.159 1.00 78.25 342 LEU A N 1
ATOM 2778 C CA . LEU A 1 342 ? 38.384 5.831 -32.886 1.00 78.25 342 LEU A CA 1
ATOM 2779 C C . LEU A 1 342 ? 38.964 5.517 -31.492 1.00 78.25 342 LEU A C 1
ATOM 2781 O O . LEU A 1 342 ? 40.135 5.798 -31.257 1.00 78.25 342 LEU A O 1
ATOM 2785 N N . PHE A 1 343 ? 38.199 4.954 -30.549 1.00 76.06 343 PHE A N 1
ATOM 2786 C CA . PHE A 1 343 ? 38.648 4.844 -29.149 1.00 76.06 343 PHE A CA 1
ATOM 2787 C C . PHE A 1 343 ? 39.116 3.439 -28.741 1.00 76.06 343 PHE A C 1
ATOM 2789 O O . PHE A 1 343 ? 38.497 2.421 -29.064 1.00 76.06 343 PHE A O 1
ATOM 2796 N N . SER A 1 344 ? 40.202 3.396 -27.961 1.00 76.69 344 SER A N 1
ATOM 2797 C CA . SER A 1 344 ? 40.669 2.208 -27.237 1.00 76.69 344 SER A CA 1
ATOM 2798 C C . SER A 1 344 ? 39.845 1.973 -25.956 1.00 76.69 344 SER A C 1
ATOM 2800 O O . SER A 1 344 ? 39.103 2.845 -25.493 1.00 76.69 344 SER A O 1
ATOM 2802 N N . ARG A 1 345 ? 39.980 0.786 -25.345 1.00 76.12 345 ARG A N 1
ATOM 2803 C CA . ARG A 1 345 ? 39.233 0.390 -24.132 1.00 76.12 345 ARG A CA 1
ATOM 2804 C C . ARG A 1 345 ? 39.484 1.307 -22.927 1.00 76.12 345 ARG A C 1
ATOM 2806 O O . ARG A 1 345 ? 38.581 1.531 -22.123 1.00 76.12 345 ARG A O 1
ATOM 2813 N N . SER A 1 346 ? 40.719 1.777 -22.749 1.00 78.69 346 SER A N 1
ATOM 2814 C CA . SER A 1 346 ? 41.100 2.645 -21.628 1.00 78.69 346 SER A CA 1
ATOM 2815 C C . SER A 1 346 ? 40.466 4.026 -21.777 1.00 78.69 346 SER A C 1
ATOM 2817 O O . SER A 1 346 ? 39.815 4.505 -20.846 1.00 78.69 346 SER A O 1
ATOM 2819 N N . SER A 1 347 ? 40.557 4.611 -22.971 1.00 82.44 347 SER A N 1
ATOM 2820 C CA . SER A 1 347 ? 40.001 5.930 -23.272 1.00 82.44 347 SER A CA 1
ATOM 2821 C C . SER A 1 347 ? 38.469 5.945 -23.201 1.00 82.44 347 SER A C 1
ATOM 2823 O O . SER A 1 347 ? 37.889 6.889 -22.663 1.00 82.44 347 SER A O 1
ATOM 2825 N N . SER A 1 348 ? 37.795 4.877 -23.653 1.00 82.00 348 SER A N 1
ATOM 2826 C CA . SER A 1 348 ? 36.329 4.776 -23.567 1.00 82.00 348 SER A CA 1
ATOM 2827 C C . SER A 1 348 ? 35.828 4.709 -22.120 1.00 82.00 348 SER A C 1
ATOM 2829 O O . SER A 1 348 ? 34.830 5.345 -21.783 1.00 82.00 348 SER A O 1
ATOM 2831 N N . ARG A 1 349 ? 36.545 4.008 -21.228 1.00 84.19 349 ARG A N 1
ATOM 2832 C CA . ARG A 1 349 ? 36.188 3.943 -19.803 1.00 84.19 349 ARG A CA 1
ATOM 2833 C C . ARG A 1 349 ? 36.330 5.300 -19.117 1.00 84.19 349 ARG A C 1
ATOM 2835 O O . ARG A 1 349 ? 35.437 5.665 -18.362 1.00 84.19 349 ARG A O 1
ATOM 2842 N N . VAL A 1 350 ? 37.423 6.029 -19.352 1.00 87.56 350 VAL A N 1
ATOM 2843 C CA . VAL A 1 350 ? 37.648 7.351 -18.735 1.00 87.56 350 VAL A CA 1
ATOM 2844 C C . VAL A 1 350 ? 36.582 8.343 -19.196 1.00 87.56 350 VAL A C 1
ATOM 2846 O O . VAL A 1 350 ? 35.959 8.996 -18.362 1.00 87.56 350 VAL A O 1
ATOM 2849 N N . PHE A 1 351 ? 36.309 8.379 -20.502 1.00 87.75 351 PHE A N 1
ATOM 2850 C CA . PHE A 1 351 ? 35.318 9.278 -21.088 1.00 87.75 351 PHE A CA 1
ATOM 2851 C C . PHE A 1 351 ? 33.887 8.987 -20.610 1.00 87.75 351 PHE A C 1
ATOM 2853 O O . PHE A 1 351 ? 33.133 9.910 -20.312 1.00 87.75 351 PHE A O 1
ATOM 2860 N N . LEU A 1 352 ? 33.500 7.709 -20.509 1.00 89.38 352 LEU A N 1
ATOM 2861 C CA . LEU A 1 352 ? 32.127 7.332 -20.161 1.00 89.38 352 LEU A CA 1
ATOM 2862 C C . LEU A 1 352 ? 31.867 7.218 -18.653 1.00 89.38 352 LEU A C 1
ATOM 2864 O O . LEU A 1 352 ? 30.705 7.212 -18.245 1.00 89.38 352 LEU A O 1
ATOM 2868 N N . LYS A 1 353 ? 32.902 7.157 -17.806 1.00 90.38 353 LYS A N 1
ATOM 2869 C CA . LYS A 1 353 ? 32.745 7.005 -16.347 1.00 90.38 353 LYS A CA 1
ATOM 2870 C C . LYS A 1 353 ? 31.794 8.038 -15.712 1.00 90.38 353 LYS A C 1
ATOM 2872 O O . LYS A 1 353 ? 30.960 7.610 -14.913 1.00 90.38 353 LYS A O 1
ATOM 2877 N N . PRO A 1 354 ? 31.829 9.342 -16.060 1.00 92.38 354 PRO A N 1
ATOM 2878 C CA . PRO A 1 354 ? 30.865 10.316 -15.533 1.00 92.38 354 PRO A CA 1
ATOM 2879 C C . PRO A 1 354 ? 29.420 10.028 -15.969 1.00 92.38 354 PRO A C 1
ATOM 2881 O O . PRO A 1 354 ? 28.473 10.277 -15.227 1.00 92.38 354 PRO A O 1
ATOM 2884 N N . ILE A 1 355 ? 29.244 9.458 -17.163 1.00 93.31 355 ILE A N 1
ATOM 2885 C CA . ILE A 1 355 ? 27.936 9.142 -17.747 1.00 93.31 355 ILE A CA 1
ATOM 2886 C C . ILE A 1 355 ? 27.349 7.869 -17.115 1.00 93.31 355 ILE A C 1
ATOM 2888 O O . ILE A 1 355 ? 26.130 7.763 -16.979 1.00 93.31 355 ILE A O 1
ATOM 2892 N N . PHE A 1 356 ? 28.187 6.925 -16.669 1.00 93.69 356 PHE A N 1
ATOM 2893 C CA . PHE A 1 356 ? 27.744 5.651 -16.083 1.00 93.69 356 PHE A CA 1
ATOM 2894 C C . PHE A 1 356 ? 26.803 5.841 -14.891 1.00 93.69 356 PHE A C 1
ATOM 2896 O O . PHE A 1 356 ? 25.757 5.201 -14.849 1.00 93.69 356 PHE A O 1
ATOM 2903 N N . GLN A 1 357 ? 27.120 6.763 -13.977 1.00 93.06 357 GLN A N 1
ATOM 2904 C CA . GLN A 1 357 ? 26.261 7.045 -12.821 1.00 93.06 357 GLN A CA 1
ATOM 2905 C C . GLN A 1 357 ? 24.894 7.600 -13.242 1.00 93.06 357 GLN A C 1
ATOM 2907 O O . GLN A 1 357 ? 23.873 7.268 -12.644 1.00 93.06 357 GLN A O 1
ATOM 2912 N N . GLY A 1 358 ? 24.858 8.440 -14.282 1.00 94.81 358 GLY A N 1
ATOM 2913 C CA . GLY A 1 358 ? 23.610 8.964 -14.839 1.00 94.81 358 GLY A CA 1
ATOM 2914 C C . GLY A 1 358 ? 22.765 7.864 -15.481 1.00 94.81 358 GLY A C 1
ATOM 2915 O O . GLY A 1 358 ? 21.573 7.757 -15.202 1.00 94.81 358 GLY A O 1
ATOM 2916 N N . LEU A 1 359 ? 23.391 7.001 -16.283 1.00 96.00 359 LEU A N 1
ATOM 2917 C CA . LEU A 1 359 ? 22.722 5.868 -16.928 1.00 96.00 359 LEU A CA 1
ATOM 2918 C C . LEU A 1 359 ? 22.194 4.850 -15.909 1.00 96.00 359 LEU A C 1
ATOM 2920 O O . LEU A 1 359 ? 21.079 4.352 -16.059 1.00 96.00 359 LEU A O 1
ATOM 2924 N N . GLU A 1 360 ? 22.953 4.582 -14.848 1.00 96.38 360 GLU A N 1
ATOM 2925 C CA . GLU A 1 360 ? 22.541 3.701 -13.755 1.00 96.38 360 GLU A CA 1
ATOM 2926 C C . GLU A 1 360 ? 21.327 4.261 -13.003 1.00 96.38 360 GLU A C 1
ATOM 2928 O O . GLU A 1 360 ? 20.356 3.536 -12.782 1.00 96.38 360 GLU A O 1
ATOM 2933 N N . LYS A 1 361 ? 21.311 5.569 -12.705 1.00 95.25 361 LYS A N 1
ATOM 2934 C CA . LYS A 1 361 ? 20.149 6.244 -12.097 1.00 95.25 361 LYS A CA 1
ATOM 2935 C C . LYS A 1 361 ? 18.891 6.170 -12.970 1.00 95.25 361 LYS A C 1
ATOM 2937 O O . LYS A 1 361 ? 17.792 6.057 -12.440 1.00 95.25 361 LYS A O 1
ATOM 2942 N N . ILE A 1 362 ? 19.045 6.209 -14.294 1.00 95.50 362 ILE A N 1
ATOM 2943 C CA . ILE A 1 362 ? 17.938 6.111 -15.267 1.00 95.50 362 ILE A CA 1
ATOM 2944 C C . ILE A 1 362 ? 17.481 4.653 -15.471 1.00 95.50 362 ILE A C 1
ATOM 2946 O O . ILE A 1 362 ? 16.458 4.382 -16.101 1.00 95.50 362 ILE A O 1
ATOM 2950 N N . GLY A 1 363 ? 18.209 3.683 -14.922 1.00 96.25 363 GLY A N 1
ATOM 2951 C CA . GLY A 1 363 ? 17.815 2.282 -14.944 1.00 96.25 363 GLY A CA 1
ATOM 2952 C C . GLY A 1 363 ? 18.460 1.444 -16.049 1.00 96.25 363 GLY A C 1
ATOM 2953 O O . GLY A 1 363 ? 18.020 0.318 -16.274 1.00 96.25 363 GLY A O 1
ATOM 2954 N N . PHE A 1 364 ? 19.469 1.947 -16.767 1.00 97.38 364 PHE A N 1
ATOM 2955 C CA . PHE A 1 364 ? 20.205 1.115 -17.725 1.00 97.38 364 PHE A CA 1
ATOM 2956 C C . PHE A 1 364 ? 20.979 0.017 -16.989 1.00 97.38 364 PHE A C 1
ATOM 2958 O O . PHE A 1 364 ? 21.573 0.261 -15.943 1.00 97.38 364 PHE A O 1
ATOM 2965 N N . ARG A 1 365 ? 20.979 -1.200 -17.542 1.00 97.19 365 ARG A N 1
ATOM 2966 C CA . ARG A 1 365 ? 21.658 -2.379 -16.972 1.00 97.19 365 ARG A CA 1
ATOM 2967 C C . ARG A 1 365 ? 22.970 -2.694 -17.665 1.00 97.19 365 ARG A C 1
ATOM 2969 O O . ARG A 1 365 ? 23.895 -3.186 -17.024 1.00 97.19 365 ARG A O 1
ATOM 2976 N N . TYR A 1 366 ? 23.042 -2.423 -18.963 1.00 97.31 366 TYR A N 1
ATOM 2977 C CA . TYR A 1 366 ? 24.200 -2.760 -19.776 1.00 97.31 366 TYR A CA 1
ATOM 2978 C C . TYR A 1 366 ? 24.581 -1.597 -20.679 1.00 97.31 366 TYR A C 1
ATOM 2980 O O . TYR A 1 366 ? 23.732 -0.991 -21.335 1.00 97.31 366 TYR A O 1
ATOM 2988 N N . ILE A 1 367 ? 25.878 -1.321 -20.729 1.00 96.56 367 ILE A N 1
ATOM 2989 C CA . ILE A 1 367 ? 26.480 -0.397 -21.681 1.00 96.56 367 ILE A CA 1
ATOM 2990 C C . ILE A 1 367 ? 27.377 -1.211 -22.599 1.00 96.56 367 ILE A C 1
ATOM 2992 O O . ILE A 1 367 ? 28.316 -1.843 -22.123 1.00 96.56 367 ILE A O 1
ATOM 2996 N N . TYR A 1 368 ? 27.121 -1.164 -23.899 1.00 96.25 368 TYR A N 1
ATOM 2997 C CA . TYR A 1 368 ? 28.003 -1.727 -24.913 1.00 96.25 368 TYR A CA 1
ATOM 2998 C C . TYR A 1 368 ? 28.752 -0.606 -25.613 1.00 96.25 368 TYR A C 1
ATOM 3000 O O . TYR A 1 368 ? 28.156 0.381 -26.034 1.00 96.25 368 TYR A O 1
ATOM 3008 N N . VAL A 1 369 ? 30.058 -0.766 -25.751 1.00 94.88 369 VAL A N 1
ATOM 3009 C CA . VAL A 1 369 ? 30.911 0.135 -26.520 1.00 94.88 369 VAL A CA 1
ATOM 3010 C C . VAL A 1 369 ? 31.551 -0.689 -27.621 1.00 94.88 369 VAL A C 1
ATOM 3012 O O . VAL A 1 369 ? 32.198 -1.691 -27.335 1.00 94.88 369 VAL A O 1
ATOM 3015 N N . ASP A 1 370 ? 31.333 -0.288 -28.864 1.00 95.06 370 ASP A N 1
ATOM 3016 C CA . ASP A 1 370 ? 31.739 -1.007 -30.067 1.00 95.06 370 ASP A CA 1
ATOM 3017 C C . ASP A 1 370 ? 32.578 -0.077 -30.945 1.00 95.06 370 ASP A C 1
ATOM 3019 O O . ASP A 1 370 ? 32.085 0.964 -31.385 1.00 95.06 370 ASP A O 1
ATOM 3023 N N . ASN A 1 371 ? 33.838 -0.439 -31.191 1.00 91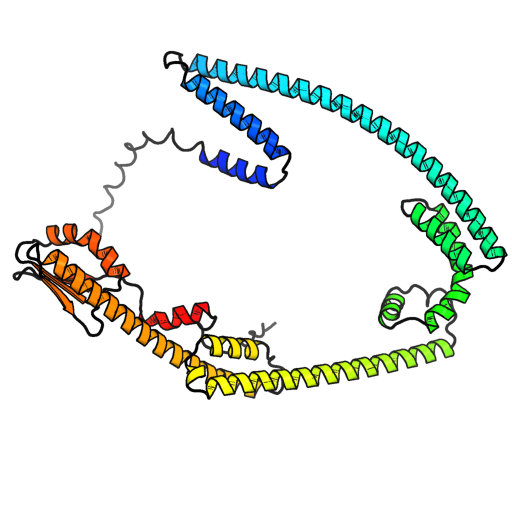.44 371 ASN A N 1
ATOM 3024 C CA . ASN A 1 371 ? 34.736 0.327 -32.055 1.00 91.44 371 ASN A CA 1
ATOM 3025 C C . ASN A 1 371 ? 34.961 -0.302 -33.435 1.00 91.44 371 ASN A C 1
ATOM 3027 O O . ASN A 1 371 ? 35.951 -0.013 -34.102 1.00 91.44 371 ASN A O 1
ATOM 3031 N N . SER A 1 372 ? 34.037 -1.153 -33.883 1.00 88.69 372 SER A N 1
ATOM 3032 C CA . SER A 1 372 ? 34.101 -1.948 -35.120 1.00 88.69 372 SER A CA 1
ATOM 3033 C C . SER A 1 372 ? 35.138 -3.076 -35.109 1.00 88.69 372 SER A C 1
ATOM 3035 O O . SER A 1 372 ? 34.958 -4.047 -35.832 1.00 88.69 372 SER A O 1
ATOM 3037 N N . ARG A 1 373 ? 36.198 -2.993 -34.290 1.00 89.88 373 ARG A N 1
ATOM 3038 C CA . ARG A 1 373 ? 37.206 -4.063 -34.137 1.00 89.88 373 ARG A CA 1
ATOM 3039 C C . ARG A 1 373 ? 36.980 -4.913 -32.891 1.00 89.88 373 ARG A C 1
ATOM 3041 O O . ARG A 1 373 ? 37.279 -6.101 -32.879 1.00 89.88 373 ARG A O 1
ATOM 3048 N N . ARG A 1 374 ? 36.515 -4.292 -31.808 1.00 91.50 374 ARG A N 1
ATOM 3049 C CA . ARG A 1 374 ? 36.262 -4.920 -30.510 1.00 91.50 374 ARG A CA 1
ATOM 3050 C C . ARG A 1 374 ? 35.025 -4.300 -29.874 1.00 91.50 374 ARG A C 1
ATOM 3052 O O . ARG A 1 374 ? 34.752 -3.109 -30.028 1.00 91.50 374 ARG A O 1
ATOM 3059 N N . ALA A 1 375 ? 34.317 -5.117 -29.106 1.00 92.12 375 ALA A N 1
ATOM 3060 C CA . ALA A 1 375 ? 33.207 -4.680 -28.279 1.00 92.12 375 ALA A CA 1
ATOM 3061 C C . ALA A 1 375 ? 33.520 -4.929 -26.801 1.00 92.12 375 ALA A C 1
ATOM 3063 O O . ALA A 1 375 ? 34.116 -5.944 -26.436 1.00 92.12 375 ALA A O 1
ATOM 3064 N N . TRP A 1 376 ? 33.098 -4.006 -25.943 1.00 92.94 376 TRP A N 1
ATOM 3065 C CA . TRP A 1 376 ? 33.175 -4.141 -24.492 1.00 92.94 376 TRP A CA 1
ATOM 3066 C C . TRP A 1 376 ? 31.801 -3.908 -23.887 1.00 92.94 376 TRP A C 1
ATOM 3068 O O . TRP A 1 376 ? 31.063 -3.027 -24.326 1.00 92.94 376 TRP A O 1
ATOM 3078 N N . SER A 1 377 ? 31.476 -4.676 -22.853 1.00 95.06 377 SER A N 1
ATOM 3079 C CA . SER A 1 377 ? 30.252 -4.509 -22.079 1.00 95.06 377 SER A CA 1
ATOM 3080 C C . SER A 1 377 ? 30.575 -4.084 -20.652 1.00 95.06 377 SER A C 1
ATOM 3082 O O . SER A 1 377 ? 31.441 -4.677 -20.005 1.00 95.06 377 SER A O 1
ATOM 3084 N N . TYR A 1 378 ? 29.832 -3.113 -20.138 1.00 95.00 378 TYR A N 1
ATOM 3085 C CA . TYR A 1 378 ? 29.852 -2.711 -18.737 1.00 95.00 378 TYR A CA 1
ATOM 3086 C C . TYR A 1 378 ? 28.487 -3.011 -18.128 1.00 95.00 378 TYR A C 1
ATOM 3088 O O . TYR A 1 378 ? 27.456 -2.608 -18.670 1.00 95.00 378 TYR A O 1
ATOM 3096 N N . LYS A 1 379 ? 28.485 -3.737 -17.010 1.00 96.75 379 LYS A N 1
ATOM 3097 C CA . LYS A 1 379 ? 27.279 -4.021 -16.233 1.00 96.75 379 LYS A CA 1
ATOM 3098 C C . LYS A 1 379 ? 27.079 -2.911 -15.206 1.00 96.75 379 LYS A C 1
ATOM 3100 O O . LYS A 1 379 ? 28.009 -2.573 -14.480 1.00 96.75 379 LYS A O 1
ATOM 3105 N N . LEU A 1 380 ? 25.876 -2.361 -15.175 1.00 96.56 380 LEU A N 1
ATOM 3106 C CA . LEU A 1 380 ? 25.417 -1.397 -14.181 1.00 96.56 380 LEU A CA 1
ATOM 3107 C C . LEU A 1 380 ? 24.517 -2.101 -13.158 1.00 96.56 380 LEU A C 1
ATOM 3109 O O . LEU A 1 380 ? 23.979 -3.181 -13.431 1.00 96.56 380 LEU A O 1
ATOM 3113 N N . HIS A 1 381 ? 24.316 -1.478 -11.998 1.00 96.19 381 HIS A N 1
ATOM 3114 C CA . HIS A 1 381 ? 23.480 -1.994 -10.917 1.00 96.19 381 HIS A CA 1
ATOM 3115 C C . HIS A 1 381 ? 22.316 -1.042 -10.606 1.00 96.19 381 HIS A C 1
ATOM 3117 O O . HIS A 1 381 ? 22.162 -0.597 -9.465 1.00 96.19 381 HIS A O 1
ATOM 3123 N N . PRO A 1 382 ? 21.447 -0.748 -11.596 1.00 95.50 382 PRO A N 1
ATOM 3124 C CA . PRO A 1 382 ? 20.292 0.091 -11.344 1.00 95.50 382 PRO A CA 1
ATOM 3125 C C . PRO A 1 382 ? 19.368 -0.562 -10.317 1.00 95.50 382 PRO A C 1
ATOM 3127 O O . PRO A 1 382 ? 19.335 -1.786 -10.145 1.00 95.50 382 PRO A O 1
ATOM 3130 N N . GLN A 1 383 ? 18.547 0.266 -9.684 1.00 93.50 383 GLN A N 1
ATOM 3131 C CA . GLN A 1 383 ? 17.510 -0.212 -8.788 1.00 93.50 383 GLN A CA 1
ATOM 3132 C C . GLN A 1 383 ? 16.579 -1.210 -9.496 1.00 93.50 383 GLN A C 1
ATOM 3134 O O . GLN A 1 383 ? 16.146 -1.007 -10.631 1.00 93.50 383 GLN A O 1
ATOM 3139 N N . ASP A 1 384 ? 16.268 -2.314 -8.817 1.00 92.88 384 ASP A N 1
ATOM 3140 C CA . ASP A 1 384 ? 15.485 -3.399 -9.399 1.00 92.88 384 ASP A CA 1
ATOM 3141 C C . ASP A 1 384 ? 14.003 -3.022 -9.560 1.00 92.88 384 ASP A C 1
ATOM 3143 O O . ASP A 1 384 ? 13.201 -3.088 -8.624 1.00 92.88 384 ASP A O 1
ATOM 3147 N N . GLU A 1 385 ? 13.626 -2.676 -10.789 1.00 91.69 385 GLU A N 1
ATOM 3148 C CA . GLU A 1 385 ? 12.261 -2.306 -11.177 1.00 91.69 385 GLU A CA 1
ATOM 3149 C C . GLU A 1 385 ? 11.244 -3.431 -10.977 1.00 91.69 385 GLU A C 1
ATOM 3151 O O . GLU A 1 385 ? 10.049 -3.163 -10.828 1.00 91.69 385 GLU A O 1
ATOM 3156 N N . SER A 1 386 ? 11.689 -4.693 -10.919 1.00 89.38 386 SER A N 1
ATOM 3157 C CA . SER A 1 386 ? 10.786 -5.815 -10.644 1.00 89.38 386 SER A CA 1
ATOM 3158 C C . SER A 1 386 ? 10.156 -5.715 -9.250 1.00 89.38 386 SER A C 1
ATOM 3160 O O . SER A 1 386 ? 9.037 -6.184 -9.043 1.00 89.38 386 SER A O 1
ATOM 3162 N N . LYS A 1 387 ? 10.831 -5.030 -8.316 1.00 92.19 387 LYS A N 1
ATOM 3163 C CA . LYS A 1 387 ? 10.375 -4.804 -6.938 1.00 92.19 387 LYS A CA 1
ATOM 3164 C C . LYS A 1 387 ? 9.647 -3.477 -6.757 1.00 92.19 387 LYS A C 1
ATOM 3166 O O . LYS A 1 387 ? 9.172 -3.194 -5.659 1.00 92.19 387 LYS A O 1
ATOM 3171 N N . ALA A 1 388 ? 9.518 -2.660 -7.797 1.00 89.94 388 ALA A N 1
ATOM 3172 C CA . ALA A 1 388 ? 8.981 -1.318 -7.639 1.00 89.94 388 ALA A CA 1
ATOM 3173 C C . ALA A 1 388 ? 7.502 -1.290 -7.232 1.00 89.94 388 ALA A C 1
ATOM 3175 O O . ALA A 1 388 ? 7.117 -0.500 -6.370 1.00 89.94 388 ALA A O 1
ATOM 3176 N N . GLY A 1 389 ? 6.691 -2.212 -7.766 1.00 92.81 389 GLY A N 1
ATOM 3177 C CA . GLY A 1 389 ? 5.307 -2.387 -7.316 1.00 92.81 389 GLY A CA 1
ATOM 3178 C C . GLY A 1 389 ? 5.245 -2.650 -5.808 1.00 92.81 389 GLY A C 1
ATOM 3179 O O . GLY A 1 389 ? 4.477 -2.012 -5.090 1.00 92.81 389 GLY A O 1
ATOM 3180 N N . LYS A 1 390 ? 6.136 -3.508 -5.296 1.00 95.50 390 LYS A N 1
ATOM 3181 C CA . LYS A 1 390 ? 6.268 -3.775 -3.860 1.00 95.50 390 LYS A CA 1
ATOM 3182 C C . LYS A 1 390 ? 6.709 -2.539 -3.074 1.00 95.50 390 LYS A C 1
ATOM 3184 O O . LYS A 1 390 ? 6.196 -2.327 -1.980 1.00 95.50 390 LYS A O 1
ATOM 3189 N N . MET A 1 391 ? 7.624 -1.726 -3.603 1.00 92.75 391 MET A N 1
ATOM 3190 C CA . MET A 1 391 ? 8.089 -0.499 -2.943 1.00 92.75 391 MET A CA 1
ATOM 3191 C C . MET A 1 391 ? 6.969 0.528 -2.760 1.00 92.75 391 MET A C 1
ATOM 3193 O O . MET A 1 391 ? 6.788 1.032 -1.653 1.00 92.75 391 MET A O 1
ATOM 3197 N N . ILE A 1 392 ? 6.177 0.776 -3.808 1.00 92.06 392 ILE A N 1
ATOM 3198 C CA . ILE A 1 392 ? 5.016 1.680 -3.752 1.00 92.06 392 ILE A CA 1
ATOM 3199 C C . ILE A 1 392 ? 3.987 1.151 -2.747 1.00 92.06 392 ILE A C 1
ATOM 3201 O O . ILE A 1 392 ? 3.498 1.882 -1.887 1.00 92.06 392 ILE A O 1
ATOM 3205 N N . LEU A 1 393 ? 3.701 -0.153 -2.794 1.00 95.31 393 LEU A N 1
ATOM 3206 C CA . LEU A 1 393 ? 2.797 -0.790 -1.838 1.00 95.31 393 LEU A CA 1
ATOM 3207 C C . LEU A 1 393 ? 3.325 -0.725 -0.398 1.00 95.31 393 LEU A C 1
ATOM 3209 O O . LEU A 1 393 ? 2.534 -0.600 0.537 1.00 95.31 393 LEU A O 1
ATOM 3213 N N . ASN A 1 394 ? 4.643 -0.776 -0.192 1.00 96.06 394 ASN A N 1
ATOM 3214 C CA . ASN A 1 394 ? 5.249 -0.713 1.136 1.00 96.06 394 ASN A CA 1
ATOM 3215 C C . ASN A 1 394 ? 4.969 0.617 1.845 1.00 96.06 394 ASN A C 1
ATOM 3217 O O . ASN A 1 394 ? 4.632 0.603 3.026 1.00 96.06 394 ASN A O 1
ATOM 3221 N N . GLN A 1 395 ? 5.001 1.738 1.117 1.00 94.69 395 GLN A N 1
ATOM 3222 C CA . GLN A 1 395 ? 4.666 3.063 1.659 1.00 94.69 395 GLN A CA 1
ATOM 3223 C C . GLN A 1 395 ? 3.223 3.143 2.192 1.00 94.69 395 GLN A C 1
ATOM 3225 O O . GLN A 1 395 ? 2.930 3.947 3.069 1.00 94.69 395 GLN A O 1
ATOM 3230 N N . MET A 1 396 ? 2.327 2.273 1.712 1.00 95.00 396 MET A N 1
ATOM 3231 C CA . MET A 1 396 ? 0.929 2.189 2.157 1.00 95.00 396 MET A CA 1
ATOM 3232 C C . MET A 1 396 ? 0.670 1.053 3.160 1.00 95.00 396 MET A C 1
ATOM 3234 O O . MET A 1 396 ? -0.482 0.726 3.446 1.00 95.00 396 MET A O 1
ATOM 3238 N N . GLY A 1 397 ? 1.720 0.398 3.668 1.00 95.81 397 GLY A N 1
ATOM 3239 C CA . GLY A 1 397 ? 1.595 -0.757 4.564 1.00 95.81 397 GLY A CA 1
ATOM 3240 C C . GLY A 1 397 ? 1.135 -2.049 3.872 1.00 95.81 397 GLY A C 1
ATOM 3241 O O . GLY A 1 397 ? 0.702 -2.988 4.540 1.00 95.81 397 GLY A O 1
ATOM 3242 N N . LEU A 1 398 ? 1.234 -2.113 2.540 1.00 96.88 398 LEU A N 1
ATOM 3243 C CA . LEU A 1 398 ? 0.885 -3.262 1.691 1.00 96.88 398 LEU A CA 1
ATOM 3244 C C . LEU A 1 398 ? 2.123 -3.983 1.122 1.00 96.88 398 LEU A C 1
ATOM 3246 O O . LEU A 1 398 ? 2.004 -4.812 0.220 1.00 96.88 398 LEU A O 1
ATOM 3250 N N . GLY A 1 399 ? 3.324 -3.685 1.628 1.00 94.81 399 GLY A N 1
ATOM 3251 C CA . GLY A 1 399 ? 4.576 -4.308 1.171 1.00 94.81 399 GLY A CA 1
ATOM 3252 C C . GLY A 1 399 ? 4.730 -5.780 1.574 1.00 94.81 399 GLY A C 1
ATOM 3253 O O . GLY A 1 399 ? 5.598 -6.482 1.053 1.00 94.81 399 GLY A O 1
ATOM 3254 N N . SER A 1 400 ? 3.886 -6.258 2.491 1.00 95.38 400 SER A N 1
ATOM 3255 C CA . SER A 1 400 ? 3.855 -7.641 2.974 1.00 95.38 400 SER A CA 1
ATOM 3256 C C . SER A 1 400 ? 2.534 -8.329 2.610 1.00 95.38 400 SER A C 1
ATOM 3258 O O . SER A 1 400 ? 1.515 -7.647 2.482 1.00 95.38 400 SER A O 1
ATOM 3260 N N . PRO A 1 401 ? 2.514 -9.672 2.491 1.00 97.00 401 PRO A N 1
ATOM 3261 C CA . PRO A 1 401 ? 1.281 -10.419 2.266 1.00 97.00 401 PRO A CA 1
ATOM 3262 C C . PRO A 1 401 ? 0.222 -10.114 3.329 1.00 97.00 401 PRO A C 1
ATOM 3264 O O . PRO A 1 401 ? 0.522 -10.106 4.528 1.00 97.00 401 PRO A O 1
ATOM 3267 N N . LEU A 1 402 ? -1.028 -9.927 2.901 1.00 96.38 402 LEU A N 1
ATOM 3268 C CA . LEU A 1 402 ? -2.149 -9.697 3.809 1.00 96.38 402 LEU A CA 1
ATOM 3269 C C . LEU A 1 402 ? -2.500 -11.014 4.500 1.00 96.38 402 LEU A C 1
ATOM 3271 O O . LEU A 1 402 ? -3.172 -11.885 3.946 1.00 96.38 402 LEU A O 1
ATOM 3275 N N . LYS A 1 403 ? -2.002 -11.181 5.721 1.00 93.75 403 LYS A N 1
ATOM 3276 C CA . LYS A 1 403 ? -2.290 -12.333 6.573 1.00 93.75 403 LYS A CA 1
ATOM 3277 C C . LYS A 1 403 ? -2.710 -11.827 7.941 1.00 93.75 403 LYS A C 1
ATOM 3279 O O . LYS A 1 403 ? -2.089 -10.917 8.491 1.00 93.75 403 LYS A O 1
ATOM 3284 N N . PHE A 1 404 ? -3.744 -12.435 8.516 1.00 89.06 404 PHE A N 1
ATOM 3285 C CA . PHE A 1 404 ? -3.951 -12.311 9.951 1.00 89.06 404 PHE A CA 1
ATOM 3286 C C . PHE A 1 404 ? -2.766 -12.997 10.628 1.00 89.06 404 PHE A C 1
ATOM 3288 O O . PHE A 1 404 ? -2.663 -14.220 10.587 1.00 89.06 404 PHE A O 1
ATOM 3295 N N . ARG A 1 405 ? -1.838 -12.213 11.188 1.00 75.94 405 ARG A N 1
ATOM 3296 C CA . ARG A 1 405 ? -0.818 -12.775 12.072 1.00 75.94 405 ARG A CA 1
ATOM 3297 C C . ARG A 1 405 ? -1.556 -13.358 13.265 1.00 75.94 405 ARG A C 1
ATOM 3299 O O . ARG A 1 405 ? -2.263 -12.635 13.970 1.00 75.94 405 ARG A O 1
ATOM 3306 N N . TYR A 1 406 ? -1.419 -14.661 13.461 1.00 66.44 406 TYR A N 1
ATOM 3307 C CA . TYR A 1 406 ? -1.672 -15.223 14.771 1.00 66.44 406 TYR A CA 1
ATOM 3308 C C . TYR A 1 406 ? -0.629 -14.576 15.682 1.00 66.44 406 TYR A C 1
ATOM 3310 O O . TYR A 1 406 ? 0.548 -14.594 15.316 1.00 66.44 406 TYR A O 1
ATOM 3318 N N . PRO A 1 407 ? -1.006 -13.931 16.800 1.00 59.53 407 PRO A N 1
ATOM 3319 C CA . PRO A 1 407 ? -0.025 -13.791 17.857 1.00 59.53 407 PRO A CA 1
ATOM 3320 C C . PRO A 1 407 ? 0.433 -15.220 18.125 1.00 59.53 407 PRO A C 1
ATOM 3322 O O . PRO A 1 407 ? -0.410 -16.077 18.409 1.00 59.53 407 PRO A O 1
ATOM 3325 N N . GLU A 1 408 ? 1.715 -15.496 17.893 1.00 60.53 408 GLU A N 1
ATOM 3326 C CA . GLU A 1 408 ? 2.318 -16.737 18.351 1.00 60.53 408 GLU A CA 1
ATOM 3327 C C . GLU A 1 408 ? 1.924 -16.828 19.817 1.00 60.53 408 GLU A C 1
ATOM 3329 O O . GLU A 1 408 ? 2.215 -15.931 20.616 1.00 60.53 408 GLU A O 1
ATOM 3334 N N . THR A 1 409 ? 1.092 -17.817 20.137 1.00 61.38 409 THR A N 1
ATOM 3335 C CA . THR A 1 409 ? 0.823 -18.151 21.523 1.00 61.38 409 THR A CA 1
ATOM 3336 C C . THR A 1 409 ? 2.193 -18.460 22.077 1.00 61.38 409 THR A C 1
ATOM 3338 O O . THR A 1 409 ? 2.755 -19.488 21.713 1.00 61.38 409 THR A O 1
ATOM 3341 N N . LYS A 1 410 ? 2.760 -17.534 22.862 1.00 56.09 410 LYS A N 1
ATOM 3342 C CA . LYS A 1 410 ? 3.913 -17.832 23.701 1.00 56.09 410 LYS A CA 1
ATOM 3343 C C . LYS A 1 410 ? 3.454 -19.000 24.560 1.00 56.09 410 LYS A C 1
ATOM 3345 O O . LYS A 1 410 ? 2.671 -18.799 25.487 1.00 56.09 410 LYS A O 1
ATOM 3350 N N . THR A 1 411 ? 3.809 -20.208 24.140 1.00 58.56 411 THR A N 1
ATOM 3351 C CA . THR A 1 411 ? 3.731 -21.405 24.962 1.00 58.56 411 THR A CA 1
ATOM 3352 C C . THR A 1 411 ? 4.500 -21.048 26.220 1.00 58.56 411 THR A C 1
ATOM 3354 O O . THR A 1 411 ? 5.658 -20.639 26.137 1.00 58.56 411 THR A O 1
ATOM 3357 N N . ARG A 1 412 ? 3.761 -20.992 27.327 1.00 55.59 412 ARG A N 1
ATOM 3358 C CA . ARG A 1 412 ? 4.306 -20.693 28.643 1.00 55.59 412 ARG A CA 1
ATOM 3359 C C . ARG A 1 412 ? 5.043 -21.904 29.164 1.00 55.59 412 ARG A C 1
ATOM 3361 O O . ARG A 1 412 ? 4.525 -23.013 28.904 1.00 55.59 412 ARG A O 1
#